Protein AF-0000000083165052 (afdb_homodimer)

InterPro domains:
  IPR015424 Pyridoxal phosphate-dependent transferase [SSF53383] (54-170)
  IPR021986 Spherulation-specific family 4 [PF12138] (79-314)
  IPR021986 Spherulation-specific family 4 [PTHR35040] (68-301)

Radius of gyration: 31.32 Å; Cα contacts (8 Å, |Δi|>4): 1035; chains: 2; bounding box: 100×84×111 Å

Sequence (638 aa):
MLSVNVLRILSCLLLLFQVAQTAIIPIRQYDSEDQNDSINPDTDTETSEPSFTLMAPSASATPAASQQPGGDPAGGTDIIIPHYVYPADGGWTPLEQLATNNPNVKFTVIINPSSGPGGDALPDANWRKAIPKLTAHSNVAVIGYVATCYGGRPISDVQRDITTYANWPTASGDASFAVHGIFFDEAAAELDDKKVTYYKQLTSQVKENKGFGPQSNVVMNPGTIPDSAYLDIPDSTVIFESPHSRFQEALAGHEFDRVKNIDKARLSSIVTSVPSGTDLAGLVGQLRDITGHIYLSNSASYLEYSQALEEAARIIGSSMLSVNVLRILSCLLLLFQVAQTAIIPIRQYDSEDQNDSINPDTDTETSEPSFTLMAPSASATPAASQQPGGDPAGGTDIIIPHYVYPADGGWTPLEQLATNNPNVKFTVIINPSSGPGGDALPDANWRKAIPKLTAHSNVAVIGYVATCYGGRPISDVQRDITTYANWPTASGDASFAVHGIFFDEAAAELDDKKVTYYKQLTSQVKENKGFGPQSNVVMNPGTIPDSAYLDIPDSTVIFESPHSRFQEALAGHEFDRVKNIDKARLSSIVTSVPSGTDLAGLVGQLRDITGHIYLSNSASYLEYSQALEEAARIIGSS

Nearest PDB structures (foldseek):
  5d6t-assembly1_A  TM=9.673E-01  e=4.031E-30  Aspergillus clavatus NRRL 1
  2nqj-assembly1_A  TM=5.157E-01  e=2.981E-04  Escherichia coli
  3btn-assembly3_B  TM=4.063E-01  e=3.817E-01  Mus musculus
  5bwa-assembly1_A  TM=4.473E-01  e=8.286E-01  Homo sapiens
  3btn-assembly3_A  TM=3.170E-01  e=2.514E-01  Mus musculus

Organism: Aspergillus parasiticus (NCBI:txid5067)

pLDDT: mean 79.16, std 31.99, range [16.08, 98.94]

Structure (mmCIF, N/CA/C/O backbone):
data_AF-0000000083165052-model_v1
#
loop_
_entity.id
_entity.type
_entity.pdbx_description
1 polymer 'Spherulation-specific family 4-domain-containing protein'
#
loop_
_atom_site.group_PDB
_atom_site.id
_atom_site.type_symbol
_atom_site.label_atom_id
_atom_site.label_alt_id
_atom_site.label_comp_id
_atom_site.label_asym_id
_atom_site.label_entity_id
_atom_site.label_seq_id
_atom_site.pdbx_PDB_ins_code
_atom_site.Cartn_x
_atom_site.Cartn_y
_atom_site.Cartn_z
_atom_site.occupancy
_atom_site.B_iso_or_equiv
_atom_site.auth_seq_id
_atom_site.auth_comp_id
_atom_site.auth_asym_id
_atom_site.auth_atom_id
_atom_site.pdbx_PDB_model_num
ATOM 1 N N . MET A 1 1 ? -20.719 15.359 -73 1 20.7 1 MET A N 1
ATOM 2 C CA . MET A 1 1 ? -19.656 14.742 -72.25 1 20.7 1 MET A CA 1
ATOM 3 C C . MET A 1 1 ? -19.438 15.5 -70.938 1 20.7 1 MET A C 1
ATOM 5 O O . MET A 1 1 ? -18.656 16.453 -70.875 1 20.7 1 MET A O 1
ATOM 9 N N . LEU A 1 2 ? -20.344 15.859 -70.188 1 22.69 2 LEU A N 1
ATOM 10 C CA . LEU A 1 2 ? -21.141 16.562 -69.188 1 22.69 2 LEU A CA 1
ATOM 11 C C . LEU A 1 2 ? -20.766 16.125 -67.75 1 22.69 2 LEU A C 1
ATOM 13 O O . LEU A 1 2 ? -21.5 16.375 -66.812 1 22.69 2 LEU A O 1
ATOM 17 N N . SER A 1 3 ? -19.609 15.367 -67.625 1 23.14 3 SER A N 1
ATOM 18 C CA . SER A 1 3 ? -19.562 14.406 -66.5 1 23.14 3 SER A CA 1
ATOM 19 C C . SER A 1 3 ? -19.312 15.094 -65.188 1 23.14 3 SER A C 1
ATOM 21 O O . SER A 1 3 ? -18.297 15.789 -65 1 23.14 3 SER A O 1
ATOM 23 N N . VAL A 1 4 ? -20.297 15.406 -64.312 1 25.95 4 VAL A N 1
ATOM 24 C CA . VAL A 1 4 ? -20.797 16.078 -63.094 1 25.95 4 VAL A CA 1
ATOM 25 C C . VAL A 1 4 ? -20.094 15.523 -61.844 1 25.95 4 VAL A C 1
ATOM 27 O O . VAL A 1 4 ? -20.156 14.328 -61.562 1 25.95 4 VAL A O 1
ATOM 30 N N . ASN A 1 5 ? -18.969 16.141 -61.375 1 22.2 5 ASN A N 1
ATOM 31 C CA . ASN A 1 5 ? -17.922 16.078 -60.375 1 22.2 5 ASN A CA 1
ATOM 32 C C . ASN A 1 5 ? -18.5 16.094 -58.969 1 22.2 5 ASN A C 1
ATOM 34 O O . ASN A 1 5 ? -19.047 17.109 -58.531 1 22.2 5 ASN A O 1
ATOM 38 N N . VAL A 1 6 ? -18.984 15.039 -58.312 1 22.23 6 VAL A N 1
ATOM 39 C CA . VAL A 1 6 ? -19.953 14.688 -57.281 1 22.23 6 VAL A CA 1
ATOM 40 C C . VAL A 1 6 ? -19.344 14.953 -55.906 1 22.23 6 VAL A C 1
ATOM 42 O O . VAL A 1 6 ? -20.062 14.93 -54.875 1 22.23 6 VAL A O 1
ATOM 45 N N . LEU A 1 7 ? -18.016 15.164 -55.656 1 21.84 7 LEU A N 1
ATOM 46 C CA . LEU A 1 7 ? -17.484 14.492 -54.469 1 21.84 7 LEU A CA 1
A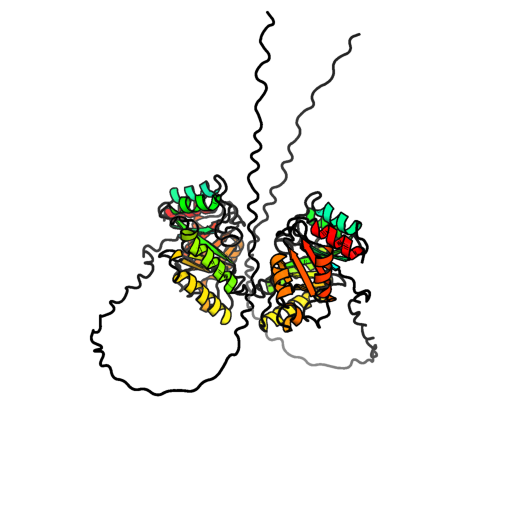TOM 47 C C . LEU A 1 7 ? -17.859 15.258 -53.219 1 21.84 7 LEU A C 1
ATOM 49 O O . LEU A 1 7 ? -17.328 16.344 -52.969 1 21.84 7 LEU A O 1
ATOM 53 N N . ARG A 1 8 ? -19.047 15.438 -52.75 1 19.3 8 ARG A N 1
ATOM 54 C CA . ARG A 1 8 ? -19.578 16.219 -51.625 1 19.3 8 ARG A CA 1
ATOM 55 C C . ARG A 1 8 ? -19.016 15.734 -50.281 1 19.3 8 ARG A C 1
ATOM 57 O O . ARG A 1 8 ? -19.094 14.555 -49.969 1 19.3 8 ARG A O 1
ATOM 64 N N . ILE A 1 9 ? -17.938 16.359 -49.75 1 22.55 9 ILE A N 1
ATOM 65 C CA . ILE A 1 9 ? -17.109 16.172 -48.562 1 22.55 9 ILE A CA 1
ATOM 66 C C . ILE A 1 9 ? -18 16.141 -47.312 1 22.55 9 ILE A C 1
ATOM 68 O O . ILE A 1 9 ? -18.672 17.125 -47 1 22.55 9 ILE A O 1
ATOM 72 N N . LEU A 1 10 ? -18.562 14.945 -46.906 1 20.98 10 LEU A N 1
ATOM 73 C CA . LEU A 1 10 ? -19.562 14.617 -45.906 1 20.98 10 LEU A CA 1
ATOM 74 C C . LEU A 1 10 ? -19.188 15.203 -44.562 1 20.98 10 LEU A C 1
ATOM 76 O O . LEU A 1 10 ? -18.016 15.297 -44.219 1 20.98 10 LEU A O 1
ATOM 80 N N . SER A 1 11 ? -20.172 15.469 -43.594 1 18.92 11 SER A N 1
ATOM 81 C CA . SER A 1 11 ? -20.672 16.25 -42.469 1 18.92 11 SER A CA 1
ATOM 82 C C . SER A 1 11 ? -19.953 15.883 -41.188 1 18.92 11 SER A C 1
ATOM 84 O O . SER A 1 11 ? -19.203 14.898 -41.125 1 18.92 11 SER A O 1
ATOM 86 N N . CYS A 1 12 ? -20.641 15.906 -39.875 1 20.44 12 CYS A N 1
ATOM 87 C CA . CYS A 1 12 ? -20.734 16.484 -38.531 1 20.44 12 CYS A CA 1
ATOM 88 C C . CYS A 1 12 ? -20.266 15.492 -37.5 1 20.44 12 CYS A C 1
ATOM 90 O O . CYS A 1 12 ? -20.984 14.562 -37.125 1 20.44 12 CYS A O 1
ATOM 92 N N . LEU A 1 13 ? -19.156 14.727 -37.625 1 19.94 13 LEU A N 1
ATOM 93 C CA . LEU A 1 13 ? -19.062 13.555 -36.75 1 19.94 13 LEU A CA 1
ATOM 94 C C . LEU A 1 13 ? -19.219 13.945 -35.281 1 19.94 13 LEU A C 1
ATOM 96 O O . LEU A 1 13 ? -18.516 14.836 -34.812 1 19.94 13 LEU A O 1
ATOM 100 N N . LEU A 1 14 ? -20.266 13.453 -34.5 1 20.22 14 LEU A N 1
ATOM 101 C CA . LEU A 1 14 ? -20.938 13.508 -33.219 1 20.22 14 LEU A CA 1
ATOM 102 C C . LEU A 1 14 ? -20 13.047 -32.094 1 20.22 14 LEU A C 1
ATOM 104 O O . LEU A 1 14 ? -19.562 11.891 -32.094 1 20.22 14 LEU A O 1
ATOM 108 N N . LEU A 1 15 ? -19 13.859 -31.719 1 20.69 15 LEU A N 1
ATOM 109 C CA . LEU A 1 15 ? -18.031 13.602 -30.656 1 20.69 15 LEU A CA 1
ATOM 110 C C . LEU A 1 15 ? -18.719 13.086 -29.406 1 20.69 15 LEU A C 1
ATOM 112 O O . LEU A 1 15 ? -19.656 13.719 -28.906 1 20.69 15 LEU A O 1
ATOM 116 N N . LEU A 1 16 ? -18.688 11.711 -29.141 1 19.17 16 LEU A N 1
ATOM 117 C CA . LEU A 1 16 ? -19.234 10.867 -28.078 1 19.17 16 LEU A CA 1
ATOM 118 C C . LEU A 1 16 ? -18.781 11.367 -26.703 1 19.17 16 LEU A C 1
ATOM 120 O O . LEU A 1 16 ? -17.594 11.562 -26.469 1 19.17 16 LEU A O 1
ATOM 124 N N . PHE A 1 17 ? -19.562 11.992 -25.859 1 22.11 17 PHE A N 1
ATOM 125 C CA . PHE A 1 17 ? -19.609 12.586 -24.516 1 22.11 17 PHE A CA 1
ATOM 126 C C . PHE A 1 17 ? -19.328 11.531 -23.453 1 22.11 17 PHE A C 1
ATOM 128 O O . PHE A 1 17 ? -20.25 11.008 -22.828 1 22.11 17 PHE A O 1
ATOM 135 N N . GLN A 1 18 ? -18.609 10.391 -23.734 1 18.86 18 GLN A N 1
ATOM 136 C CA . GLN A 1 18 ? -19 9.461 -22.688 1 18.86 18 GLN A CA 1
ATOM 137 C C . GLN A 1 18 ? -18.703 10.031 -21.297 1 18.86 18 GLN A C 1
ATOM 139 O O . GLN A 1 18 ? -17.828 10.883 -21.141 1 18.86 18 GLN A O 1
ATOM 144 N N . VAL A 1 19 ? -19.422 9.414 -20.234 1 20.61 19 VAL A N 1
ATOM 145 C CA . VAL A 1 19 ? -19.938 9.484 -18.859 1 20.61 19 VAL A CA 1
ATOM 146 C C . VAL A 1 19 ? -18.797 9.281 -17.859 1 20.61 19 VAL A C 1
ATOM 148 O O . VAL A 1 19 ? -18.016 8.336 -17.984 1 20.61 19 VAL A O 1
ATOM 151 N N . ALA A 1 20 ? -18.312 10.375 -17.188 1 22.81 20 ALA A N 1
ATOM 152 C CA . ALA A 1 20 ? -17.516 10.75 -16.031 1 22.81 20 ALA A CA 1
ATOM 153 C C . ALA A 1 20 ? -17.828 9.852 -14.836 1 22.81 20 ALA A C 1
ATOM 155 O O . ALA A 1 20 ? -18.891 9.961 -14.234 1 22.81 20 ALA A O 1
ATOM 156 N N . GLN A 1 21 ? -17.531 8.492 -14.984 1 19.89 21 GLN A N 1
ATOM 157 C CA . GLN A 1 21 ? -17.938 7.594 -13.914 1 19.89 21 GLN A CA 1
ATOM 158 C C . GLN A 1 21 ? -17.281 7.977 -12.586 1 19.89 21 GLN A C 1
ATOM 160 O O . GLN A 1 21 ? -16.062 7.871 -12.438 1 19.89 21 GLN A O 1
ATOM 165 N N . THR A 1 22 ? -17.594 9.062 -12.031 1 20.12 22 THR A N 1
ATOM 166 C CA . THR A 1 22 ? -17.156 9.625 -10.758 1 20.12 22 THR A CA 1
ATOM 167 C C . THR A 1 22 ? -17.375 8.617 -9.633 1 20.12 22 THR A C 1
ATOM 169 O O . THR A 1 22 ? -18.516 8.242 -9.328 1 20.12 22 THR A O 1
ATOM 172 N N . ALA A 1 23 ? -16.453 7.684 -9.586 1 19.67 23 ALA A N 1
ATOM 173 C CA . ALA A 1 23 ? -16.672 6.695 -8.531 1 19.67 23 ALA A CA 1
ATOM 174 C C . ALA A 1 23 ? -16.781 7.363 -7.16 1 19.67 23 ALA A C 1
ATOM 176 O O . ALA A 1 23 ? -15.922 8.172 -6.797 1 19.67 23 ALA A O 1
ATOM 177 N N . ILE A 1 24 ? -17.906 7.363 -6.59 1 22.08 24 ILE A N 1
ATOM 178 C CA . ILE A 1 24 ? -18.578 7.84 -5.391 1 22.08 24 ILE A CA 1
ATOM 179 C C . ILE A 1 24 ? -17.922 7.242 -4.152 1 22.08 24 ILE A C 1
ATOM 181 O O . ILE A 1 24 ? -17.672 6.039 -4.098 1 22.08 24 ILE A O 1
ATOM 185 N N . ILE A 1 25 ? -17.203 8.078 -3.496 1 20.94 25 ILE A N 1
ATOM 186 C CA . ILE A 1 25 ? -16.578 7.902 -2.188 1 20.94 25 ILE A CA 1
ATOM 187 C C . ILE A 1 25 ? -17.594 7.305 -1.211 1 20.94 25 ILE A C 1
ATOM 189 O O . ILE A 1 25 ? -18.656 7.887 -0.971 1 20.94 25 ILE A O 1
ATOM 193 N N . PRO A 1 26 ? -17.562 5.988 -1.056 1 20.34 26 PRO A N 1
ATOM 194 C CA . PRO A 1 26 ? -18.609 5.402 -0.232 1 20.34 26 PRO A CA 1
ATOM 195 C C . PRO A 1 26 ? -18.609 5.938 1.198 1 20.34 26 PRO A C 1
ATOM 197 O O . PRO A 1 26 ? -17.562 5.988 1.842 1 20.34 26 PRO A O 1
ATOM 200 N N . ILE A 1 27 ? -19.266 6.926 1.428 1 19.69 27 ILE A N 1
ATOM 201 C CA . ILE A 1 27 ? -19.625 7.508 2.717 1 19.69 27 ILE A CA 1
ATOM 202 C C . ILE A 1 27 ? -20.062 6.402 3.68 1 19.69 27 ILE A C 1
ATOM 204 O O . ILE A 1 27 ? -20.891 5.562 3.334 1 19.69 27 ILE A O 1
ATOM 208 N N . ARG A 1 28 ? -19.328 6.227 4.641 1 20.42 28 ARG A N 1
ATOM 209 C CA . ARG A 1 28 ? -19.531 5.246 5.699 1 20.42 28 ARG A CA 1
ATOM 210 C C . ARG A 1 28 ? -20.875 5.465 6.398 1 20.42 28 ARG A C 1
ATOM 212 O O . ARG A 1 28 ? -21.156 6.562 6.883 1 20.42 28 ARG A O 1
ATOM 219 N N . GLN A 1 29 ? -21.969 4.848 5.879 1 17.28 29 GLN A N 1
ATOM 220 C CA . GLN A 1 29 ? -23.312 4.977 6.414 1 17.28 29 GLN A CA 1
ATOM 221 C C . GLN A 1 29 ? -23.375 4.566 7.879 1 17.28 29 GLN A C 1
ATOM 223 O O . GLN A 1 29 ? -22.906 3.484 8.25 1 17.28 29 GLN A O 1
ATOM 228 N N . TYR A 1 30 ? -23.344 5.504 8.766 1 18.56 30 TYR A N 1
ATOM 229 C CA . TYR A 1 30 ? -23.5 5.383 10.211 1 18.56 30 TYR A CA 1
ATOM 230 C C . TYR A 1 30 ? -24.844 4.742 10.555 1 18.56 30 TYR A C 1
ATOM 232 O O . TYR A 1 30 ? -25.906 5.277 10.211 1 18.56 30 TYR A O 1
ATOM 240 N N . ASP A 1 31 ? -24.984 3.498 10.422 1 17.53 31 ASP A N 1
ATOM 241 C CA . ASP A 1 31 ? -26.266 2.881 10.758 1 17.53 31 ASP A CA 1
ATOM 242 C C . ASP A 1 31 ? -26.594 3.09 12.234 1 17.53 31 ASP A C 1
ATOM 244 O O . ASP A 1 31 ? -25.797 2.771 13.109 1 17.53 31 ASP A O 1
ATOM 248 N N . SER A 1 32 ? -27.328 4.09 12.547 1 18.28 32 SER A N 1
ATOM 249 C CA . SER A 1 32 ? -27.875 4.457 13.852 1 18.28 32 SER A CA 1
ATOM 250 C C . SER A 1 32 ? -28.797 3.375 14.391 1 18.28 32 SER A C 1
ATOM 252 O O . SER A 1 32 ? -29.938 3.244 13.945 1 18.28 32 SER A O 1
ATOM 254 N N . GLU A 1 33 ? -28.406 2.186 14.547 1 18.27 33 GLU A N 1
ATOM 255 C CA . GLU A 1 33 ? -29.453 1.287 15.047 1 18.27 33 GLU A CA 1
ATOM 256 C C . GLU A 1 33 ? -29.891 1.682 16.453 1 18.27 33 GLU A C 1
ATOM 258 O O . GLU A 1 33 ? -29.062 1.864 17.344 1 18.27 33 GLU A O 1
ATOM 263 N N . ASP A 1 34 ? -31.031 2.33 16.516 1 17.83 34 ASP A N 1
ATOM 264 C CA . ASP A 1 34 ? -31.75 2.699 17.734 1 17.83 34 ASP A CA 1
ATOM 265 C C . ASP A 1 34 ? -32.25 1.46 18.469 1 17.83 34 ASP A C 1
ATOM 267 O O . ASP A 1 34 ? -33.125 0.743 17.953 1 17.83 34 ASP A O 1
ATOM 271 N N . GLN A 1 35 ? -31.469 0.688 19.047 1 18.61 35 GLN A N 1
ATOM 272 C CA . GLN A 1 35 ? -31.953 -0.483 19.781 1 18.61 35 GLN A CA 1
ATOM 273 C C . GLN A 1 35 ? -32.906 -0.084 20.891 1 18.61 35 GLN A C 1
ATOM 275 O O . GLN A 1 35 ? -32.531 0.633 21.812 1 18.61 35 GLN A O 1
ATOM 280 N N . ASN A 1 36 ? -34.188 0.033 20.422 1 17.38 36 ASN A N 1
ATOM 281 C CA . ASN A 1 36 ? -35.219 0.254 21.422 1 17.38 36 ASN A CA 1
ATOM 282 C C . ASN A 1 36 ? -35.281 -0.894 22.438 1 17.38 36 ASN A C 1
ATOM 284 O O . ASN A 1 36 ? -35.094 -2.055 22.062 1 17.38 36 ASN A O 1
ATOM 288 N N . ASP A 1 37 ? -35.312 -0.702 23.719 1 18.02 37 ASP A N 1
ATOM 289 C CA . ASP A 1 37 ? -35.125 -1.322 25.031 1 18.02 37 ASP A CA 1
ATOM 290 C C . ASP A 1 37 ? -36.281 -2.277 25.344 1 18.02 37 ASP A C 1
ATOM 292 O O . ASP A 1 37 ? -36.219 -3.068 26.281 1 18.02 37 ASP A O 1
ATOM 296 N N . SER A 1 38 ? -37.438 -2.201 24.625 1 17.41 38 SER A N 1
ATOM 297 C CA . SER A 1 38 ? -38.469 -2.336 25.641 1 17.41 38 SER A CA 1
ATOM 298 C C . SER A 1 38 ? -38.562 -3.773 26.156 1 17.41 38 SER A C 1
ATOM 300 O O . SER A 1 38 ? -38.125 -4.703 25.484 1 17.41 38 SER A O 1
ATOM 302 N N . ILE A 1 39 ? -39.688 -4.113 27.062 1 18.3 39 ILE A N 1
ATOM 303 C CA . ILE A 1 39 ? -40.062 -4.664 28.359 1 18.3 39 ILE A CA 1
ATOM 304 C C . ILE A 1 39 ? -40.688 -6.051 28.172 1 18.3 39 ILE A C 1
ATOM 306 O O . ILE A 1 39 ? -41.375 -6.559 29.062 1 18.3 39 ILE A O 1
ATOM 310 N N . ASN A 1 40 ? -40.031 -6.949 27.281 1 17.33 40 ASN A N 1
ATOM 311 C CA . ASN A 1 40 ? -40.969 -8.07 27.109 1 17.33 40 ASN A CA 1
ATOM 312 C C . ASN A 1 40 ? -41.188 -8.805 28.438 1 17.33 40 ASN A C 1
ATOM 314 O O . ASN A 1 40 ? -40.219 -9.195 29.109 1 17.33 40 ASN A O 1
ATOM 318 N N . PRO A 1 41 ? -42.469 -8.953 28.844 1 18.11 41 PRO A N 1
ATOM 319 C CA . PRO A 1 41 ? -42.844 -9.586 30.125 1 18.11 41 PRO A CA 1
ATOM 320 C C . PRO A 1 41 ? -42.531 -11.078 30.156 1 18.11 41 PRO A C 1
ATOM 322 O O . PRO A 1 41 ? -42.312 -11.688 29.109 1 18.11 41 PRO A O 1
ATOM 325 N N . ASP A 1 42 ? -42.781 -11.773 31.281 1 17.75 42 ASP A N 1
ATOM 326 C CA . ASP A 1 42 ? -42.438 -12.859 32.188 1 17.75 42 ASP A CA 1
ATOM 327 C C . ASP A 1 42 ? -43.125 -14.156 31.766 1 17.75 42 ASP A C 1
ATOM 329 O O . ASP A 1 42 ? -43.25 -15.094 32.562 1 17.75 42 ASP A O 1
ATOM 333 N N . THR A 1 43 ? -42.938 -14.609 30.453 1 16.59 43 THR A N 1
ATOM 334 C CA . THR A 1 43 ? -43.844 -15.734 30.203 1 16.59 43 THR A CA 1
ATOM 335 C C . THR A 1 43 ? -43.5 -16.922 31.109 1 16.59 43 THR A C 1
ATOM 337 O O . THR A 1 43 ? -42.312 -17.297 31.219 1 16.59 43 THR A O 1
ATOM 340 N N . ASP A 1 44 ? -44.5 -17.547 31.656 1 16.22 44 ASP A N 1
ATOM 341 C CA . ASP A 1 44 ? -44.688 -18.562 32.688 1 16.22 44 ASP A CA 1
ATOM 342 C C . ASP A 1 44 ? -44.188 -19.922 32.219 1 16.22 44 ASP A C 1
ATOM 344 O O . ASP A 1 44 ? -43.844 -20.109 31.047 1 16.22 44 ASP A O 1
ATOM 348 N N . THR A 1 45 ? -45.125 -20.984 32.25 1 16.69 45 THR A N 1
ATOM 349 C CA . THR A 1 45 ? -45.156 -22.141 33.125 1 16.69 45 THR A CA 1
ATOM 350 C C . THR A 1 45 ? -44.656 -23.391 32.406 1 16.69 45 THR A C 1
ATOM 352 O O . THR A 1 45 ? -43.812 -24.109 32.938 1 16.69 45 THR A O 1
ATOM 355 N N . GLU A 1 46 ? -45.469 -24.031 31.391 1 16.7 46 GLU A N 1
ATOM 356 C CA . GLU A 1 46 ? -45.906 -25.359 31.812 1 16.7 46 GLU A CA 1
ATOM 357 C C . GLU A 1 46 ? -44.969 -26.438 31.25 1 16.7 46 GLU A C 1
ATOM 359 O O . GLU A 1 46 ? -44.219 -26.203 30.297 1 16.7 46 GLU A O 1
ATOM 364 N N . THR A 1 47 ? -45.469 -27.734 31.125 1 17.3 47 THR A N 1
ATOM 365 C CA . THR A 1 47 ? -45.219 -29.062 31.688 1 17.3 47 THR A CA 1
ATOM 366 C C . THR A 1 47 ? -44.594 -29.984 30.656 1 17.3 47 THR A C 1
ATOM 368 O O . THR A 1 47 ? -43.594 -30.641 30.938 1 17.3 47 THR A O 1
ATOM 371 N N . SER A 1 48 ? -45.281 -30.438 29.438 1 16.58 48 SER A N 1
ATOM 372 C CA . SER A 1 48 ? -45.531 -31.859 29.5 1 16.58 48 SER A CA 1
ATOM 373 C C . SER A 1 48 ? -44.5 -32.656 28.734 1 16.58 48 SER A C 1
ATOM 375 O O . SER A 1 48 ? -43.719 -32.094 27.984 1 16.58 48 SER A O 1
ATOM 377 N N . GLU A 1 49 ? -44.938 -33.625 27.734 1 17.55 49 GLU A N 1
ATOM 378 C CA . GLU A 1 49 ? -44.875 -35.062 27.812 1 17.55 49 GLU A CA 1
ATOM 379 C C . GLU A 1 49 ? -43.75 -35.594 26.922 1 17.55 49 GLU A C 1
ATOM 381 O O . GLU A 1 49 ? -43.219 -34.875 26.078 1 17.55 49 GLU A O 1
ATOM 386 N N . PRO A 1 50 ? -44.062 -36.594 25.969 1 18.22 50 PRO A N 1
ATOM 387 C CA . PRO A 1 50 ? -43.688 -38 26 1 18.22 50 PRO A CA 1
ATOM 388 C C . PRO A 1 50 ? -42.562 -38.344 25.016 1 18.22 50 PRO A C 1
ATOM 390 O O . PRO A 1 50 ? -41.531 -38.906 25.422 1 18.22 50 PRO A O 1
ATOM 393 N N . SER A 1 51 ? -42.875 -38.906 23.75 1 17.98 51 SER A N 1
ATOM 394 C CA . SER A 1 51 ? -42.688 -40.312 23.422 1 17.98 51 SER A CA 1
ATOM 395 C C . SER A 1 51 ? -41.625 -40.5 22.359 1 17.98 51 SER A C 1
ATOM 397 O O . SER A 1 51 ? -41.094 -41.594 22.203 1 17.98 51 SER A O 1
ATOM 399 N N . PHE A 1 52 ? -41.344 -39.562 21.391 1 17.94 52 PHE A N 1
ATOM 400 C CA . PHE A 1 52 ? -41.281 -40.219 20.094 1 17.94 52 PHE A CA 1
ATOM 401 C C . PHE A 1 52 ? -39.969 -40.969 19.906 1 17.94 52 PHE A C 1
ATOM 403 O O . PHE A 1 52 ? -38.938 -40.5 20.359 1 17.94 52 PHE A O 1
ATOM 410 N N . THR A 1 53 ? -40 -42.031 19.047 1 18.89 53 THR A N 1
ATOM 411 C CA . THR A 1 53 ? -39.406 -43.344 18.812 1 18.89 53 THR A CA 1
ATOM 412 C C . THR A 1 53 ? -38.062 -43.219 18.062 1 18.89 53 THR A C 1
ATOM 414 O O . THR A 1 53 ? -37.062 -43.75 18.484 1 18.89 53 THR A O 1
ATOM 417 N N . LEU A 1 54 ? -38.062 -43.344 16.672 1 20.23 54 LEU A N 1
ATOM 418 C CA . LEU A 1 54 ? -37.469 -44.5 16 1 20.23 54 LEU A CA 1
ATOM 419 C C . LEU A 1 54 ? -36.031 -44.219 15.602 1 20.23 54 LEU A C 1
ATOM 421 O O . LEU A 1 54 ? -35.625 -43.062 15.461 1 20.23 54 LEU A O 1
ATOM 425 N N . MET A 1 55 ? -35.312 -45.156 14.633 1 19.3 55 MET A N 1
ATOM 426 C CA . MET A 1 55 ? -34.125 -46 14.492 1 19.3 55 MET A CA 1
ATOM 427 C C . MET A 1 55 ? -33.125 -45.344 13.523 1 19.3 55 MET A C 1
ATOM 429 O O . MET A 1 55 ? -32.062 -45.906 13.297 1 19.3 55 MET A O 1
ATOM 433 N N . ALA A 1 56 ? -33.312 -44.156 12.867 1 20.88 56 ALA A N 1
ATOM 434 C CA . ALA A 1 56 ? -32.75 -44.344 11.531 1 20.88 56 ALA A CA 1
ATOM 435 C C . ALA A 1 56 ? -31.234 -44.594 11.594 1 20.88 56 ALA A C 1
ATOM 437 O O . ALA A 1 56 ? -30.516 -43.906 12.344 1 20.88 56 ALA A O 1
ATOM 438 N N . PRO A 1 57 ? -30.688 -45.625 10.734 1 19.73 57 PRO A N 1
ATOM 439 C CA . PRO A 1 57 ? -29.328 -46.219 10.805 1 19.73 57 PRO A CA 1
ATOM 440 C C . PRO A 1 57 ? -28.25 -45.219 10.391 1 19.73 57 PRO A C 1
ATOM 442 O O . PRO A 1 57 ? -28.547 -44.188 9.758 1 19.73 57 PRO A O 1
ATOM 445 N N . SER A 1 58 ? -26.984 -45.562 10.805 1 19.58 58 SER A N 1
ATOM 446 C CA . SER A 1 58 ? -25.625 -45.062 10.984 1 19.58 58 SER A CA 1
ATOM 447 C C . SER A 1 58 ? -24.922 -44.875 9.641 1 19.58 58 SER A C 1
ATOM 449 O O . SER A 1 58 ? -24.469 -45.844 9.039 1 19.58 58 SER A O 1
ATOM 451 N N . ALA A 1 59 ? -25.609 -44.125 8.594 1 23.11 59 ALA A N 1
ATOM 452 C CA . ALA A 1 59 ? -24.906 -44.125 7.316 1 23.11 59 ALA A CA 1
ATOM 453 C C . ALA A 1 59 ? -23.422 -43.812 7.504 1 23.11 59 ALA A C 1
ATOM 455 O O . ALA A 1 59 ? -23.078 -42.844 8.203 1 23.11 59 ALA A O 1
ATOM 456 N N . SER A 1 60 ? -22.562 -44.719 7.133 1 21.73 60 SER A N 1
ATOM 457 C CA . SER A 1 60 ? -21.094 -44.812 7.16 1 21.73 60 SER A CA 1
ATOM 458 C C . SER A 1 60 ? -20.469 -43.719 6.309 1 21.73 60 SER A C 1
ATOM 460 O O . SER A 1 60 ? -20.766 -43.594 5.113 1 21.73 60 SER A O 1
ATOM 462 N N . ALA A 1 61 ? -20.25 -42.531 6.832 1 24.12 61 ALA A N 1
ATOM 463 C CA . ALA A 1 61 ? -19.531 -41.438 6.195 1 24.12 61 ALA A CA 1
ATOM 464 C C . ALA A 1 61 ? -18.25 -41.938 5.531 1 24.12 61 ALA A C 1
ATOM 466 O O . ALA A 1 61 ? -17.375 -42.5 6.195 1 24.12 61 ALA A O 1
ATOM 467 N N . THR A 1 62 ? -18.516 -42.375 4.281 1 25.52 62 THR A N 1
ATOM 468 C CA . THR A 1 62 ? -17.344 -42.719 3.475 1 25.52 62 THR A CA 1
ATOM 469 C C . THR A 1 62 ? -16.312 -41.562 3.523 1 25.52 62 THR A C 1
ATOM 471 O O . THR A 1 62 ? -16.672 -40.406 3.449 1 25.52 62 THR A O 1
ATOM 474 N N . PRO A 1 63 ? -15.094 -41.875 3.949 1 26.27 63 PRO A N 1
ATOM 475 C CA . PRO A 1 63 ? -14.016 -40.906 4.109 1 26.27 63 PRO A CA 1
ATOM 476 C C . PRO A 1 63 ? -13.773 -40.094 2.846 1 26.27 63 PRO A C 1
ATOM 478 O O . PRO A 1 63 ? -13.695 -40.625 1.748 1 26.27 63 PRO A O 1
ATOM 481 N N . ALA A 1 64 ? -14.422 -38.969 2.775 1 27.34 64 ALA A N 1
ATOM 482 C CA . ALA A 1 64 ? -14.047 -38 1.733 1 27.34 64 ALA A CA 1
ATOM 483 C C . ALA A 1 64 ? -12.547 -38.031 1.46 1 27.34 64 ALA A C 1
ATOM 485 O O . ALA A 1 64 ? -11.742 -37.906 2.381 1 27.34 64 ALA A O 1
ATOM 486 N N . ALA A 1 65 ? -12.188 -38.75 0.474 1 26.11 65 ALA A N 1
ATOM 487 C CA . ALA A 1 65 ? -10.859 -38.781 -0.137 1 26.11 65 ALA A CA 1
ATOM 488 C C . ALA A 1 65 ? -10.32 -37.375 -0.347 1 26.11 65 ALA A C 1
ATOM 490 O O . ALA A 1 65 ? -10.906 -36.594 -1.082 1 26.11 65 ALA A O 1
ATOM 491 N N . SER A 1 66 ? -9.688 -36.75 0.67 1 26.56 66 SER A N 1
ATOM 492 C CA . SER A 1 66 ? -8.961 -35.5 0.519 1 26.56 66 SER A CA 1
ATOM 493 C C . SER A 1 66 ? -8.125 -35.5 -0.757 1 26.56 66 SER A C 1
ATOM 495 O O . SER A 1 66 ? -7.145 -36.25 -0.863 1 26.56 66 SER A O 1
ATOM 497 N N . GLN A 1 67 ? -8.797 -35.406 -1.843 1 26.73 67 GLN A N 1
ATOM 498 C CA . GLN A 1 67 ? -7.965 -35.281 -3.033 1 26.73 67 GLN A CA 1
ATOM 499 C C . GLN A 1 67 ? -6.883 -34.219 -2.842 1 26.73 67 GLN A C 1
ATOM 501 O O . GLN A 1 67 ? -7.188 -33.062 -2.562 1 26.73 67 GLN A O 1
ATOM 506 N N . GLN A 1 68 ? -5.742 -34.531 -2.303 1 30.44 68 GLN A N 1
ATOM 507 C CA . GLN A 1 68 ? -4.527 -33.719 -2.34 1 30.44 68 GLN A CA 1
ATOM 508 C C . GLN A 1 68 ? -4.34 -33.094 -3.709 1 30.44 68 GLN A C 1
ATOM 510 O O . GLN A 1 68 ? -4.59 -33.719 -4.738 1 30.44 68 GLN A O 1
ATOM 515 N N . PRO A 1 69 ? -4.52 -31.781 -3.887 1 34.97 69 PRO A N 1
ATOM 516 C CA . PRO A 1 69 ? -4.133 -31.281 -5.207 1 34.97 69 PRO A CA 1
ATOM 517 C C . PRO A 1 69 ? -2.984 -32.062 -5.828 1 34.97 69 PRO A C 1
ATOM 519 O O . PRO A 1 69 ? -1.96 -32.281 -5.18 1 34.97 69 PRO A O 1
ATOM 522 N N . GLY A 1 70 ? -3.34 -33.125 -6.461 1 31.38 70 GLY A N 1
ATOM 523 C CA . GLY A 1 70 ? -2.414 -33.969 -7.203 1 31.38 70 GLY A CA 1
ATOM 524 C C . GLY A 1 70 ? -1.32 -33.188 -7.902 1 31.38 70 GLY A C 1
ATOM 525 O O . GLY A 1 70 ? -1.595 -32.406 -8.82 1 31.38 70 GLY A O 1
ATOM 526 N N . GLY A 1 71 ? -0.327 -32.625 -7.152 1 34.31 71 GLY A N 1
ATOM 527 C CA . GLY A 1 71 ? 0.884 -32.312 -7.895 1 34.31 71 GLY A CA 1
ATOM 528 C C . GLY A 1 71 ? 1.196 -33.312 -8.977 1 34.31 71 GLY A C 1
ATOM 529 O O . GLY A 1 71 ? 1.108 -34.531 -8.75 1 34.31 71 GLY A O 1
ATOM 530 N N . ASP A 1 72 ? 0.668 -33.062 -10.148 1 36.31 72 ASP A N 1
ATOM 531 C CA . ASP A 1 72 ? 1.147 -33.969 -11.195 1 36.31 72 ASP A CA 1
ATOM 532 C C . ASP A 1 72 ? 2.594 -34.375 -10.938 1 36.31 72 ASP A C 1
ATOM 534 O O . ASP A 1 72 ? 3.443 -33.531 -10.633 1 36.31 72 ASP A O 1
ATOM 538 N N . PRO A 1 73 ? 2.936 -35.5 -10.57 1 36.31 73 PRO A N 1
ATOM 539 C CA . PRO A 1 73 ? 4.305 -36 -10.43 1 36.31 73 PRO A CA 1
ATOM 540 C C . PRO A 1 73 ? 5.242 -35.469 -11.516 1 36.31 73 PRO A C 1
ATOM 542 O O . PRO A 1 73 ? 6.426 -35.812 -11.531 1 36.31 73 PRO A O 1
ATOM 545 N N . ALA A 1 74 ? 4.734 -35.281 -12.734 1 41.22 74 ALA A N 1
ATOM 546 C CA . ALA A 1 74 ? 5.75 -34.812 -13.664 1 41.22 74 ALA A CA 1
ATOM 547 C C . ALA A 1 74 ? 6.25 -33.406 -13.25 1 41.22 74 ALA A C 1
ATOM 549 O O . ALA A 1 74 ? 5.473 -32.469 -13.18 1 41.22 74 ALA A O 1
ATOM 550 N N . GLY A 1 75 ? 7.062 -33.156 -12.258 1 53.62 75 GLY A N 1
ATOM 551 C CA . GLY A 1 75 ? 7.742 -32.125 -11.484 1 53.62 75 GLY A CA 1
ATOM 552 C C . GLY A 1 75 ? 7.91 -30.812 -12.242 1 53.62 75 GLY A C 1
ATOM 553 O O . GLY A 1 75 ? 9 -30.234 -12.242 1 53.62 75 GLY A O 1
ATOM 554 N N . GLY A 1 76 ? 7 -30.5 -13.117 1 77.5 76 GLY A N 1
ATOM 555 C CA . GLY A 1 76 ? 7.305 -29.406 -14.016 1 77.5 76 GLY A CA 1
ATOM 556 C C . GLY A 1 76 ? 7.191 -28.047 -13.344 1 77.5 76 GLY A C 1
ATOM 557 O O . GLY A 1 76 ? 6.648 -27.922 -12.25 1 77.5 76 GLY A O 1
ATOM 558 N N . THR A 1 77 ? 7.98 -27.062 -13.719 1 90.62 77 THR A N 1
ATOM 559 C CA . THR A 1 77 ? 8.062 -25.672 -13.32 1 90.62 77 THR A CA 1
ATOM 560 C C . THR A 1 77 ? 6.914 -24.859 -13.93 1 90.62 77 THR A C 1
ATOM 562 O O . THR A 1 77 ? 6.637 -24.984 -15.125 1 90.62 77 THR A O 1
ATOM 565 N N . ASP A 1 78 ? 6.102 -24.25 -13.07 1 97.06 78 ASP A N 1
ATOM 566 C CA . ASP A 1 78 ? 5.031 -23.359 -13.5 1 97.06 78 ASP A CA 1
ATOM 567 C C . ASP A 1 78 ? 5.488 -21.906 -13.492 1 97.06 78 ASP A C 1
ATOM 569 O O . ASP A 1 78 ? 6.559 -21.594 -12.969 1 97.06 78 ASP A O 1
ATOM 573 N N . ILE A 1 79 ? 4.723 -21.094 -14.164 1 98.44 79 ILE A N 1
ATOM 574 C CA . ILE A 1 79 ? 5.051 -19.672 -14.195 1 98.44 79 ILE A CA 1
ATOM 575 C C . ILE A 1 79 ? 3.979 -18.891 -13.453 1 98.44 79 ILE A C 1
ATOM 577 O O . ILE A 1 79 ? 2.783 -19.078 -13.688 1 98.44 79 ILE A O 1
ATOM 581 N N . ILE A 1 80 ? 4.371 -18.078 -12.484 1 98.62 80 ILE A N 1
ATOM 582 C CA . ILE A 1 80 ? 3.5 -17.188 -11.734 1 98.62 80 ILE A CA 1
ATOM 583 C C . ILE A 1 80 ? 3.73 -15.742 -12.195 1 98.62 80 ILE A C 1
ATOM 585 O O . ILE A 1 80 ? 4.863 -15.258 -12.188 1 98.62 80 ILE A O 1
ATOM 589 N N . ILE A 1 81 ? 2.676 -15.008 -12.641 1 98.56 81 ILE A N 1
ATOM 590 C CA . ILE A 1 81 ? 2.848 -13.734 -13.32 1 98.56 81 ILE A CA 1
ATOM 591 C C . ILE A 1 81 ? 2.088 -12.641 -12.57 1 98.56 81 ILE A C 1
ATOM 593 O O . ILE A 1 81 ? 0.863 -12.547 -12.68 1 98.56 81 ILE A O 1
ATOM 597 N N . PRO A 1 82 ? 2.811 -11.828 -11.812 1 98.31 82 PRO A N 1
ATOM 598 C CA . PRO A 1 82 ? 2.127 -10.586 -11.438 1 98.31 82 PRO A CA 1
ATOM 599 C C . PRO A 1 82 ? 1.808 -9.695 -12.641 1 98.31 82 PRO A C 1
ATOM 601 O O . PRO A 1 82 ? 2.715 -9.109 -13.234 1 98.31 82 PRO A O 1
ATOM 604 N N . HIS A 1 83 ? 0.547 -9.664 -13.039 1 97.12 83 HIS A N 1
ATOM 605 C CA . HIS A 1 83 ? 0.121 -8.898 -14.211 1 97.12 83 HIS A CA 1
ATOM 606 C C . HIS A 1 83 ? -0.893 -7.828 -13.828 1 97.12 83 HIS A C 1
ATOM 608 O O . HIS A 1 83 ? -2.1 -8.078 -13.836 1 97.12 83 HIS A O 1
ATOM 614 N N . TYR A 1 84 ? -0.373 -6.641 -13.633 1 96.12 84 TYR A N 1
ATOM 615 C CA . TYR A 1 84 ? -1.227 -5.586 -13.094 1 96.12 84 TYR A CA 1
ATOM 616 C C . TYR A 1 84 ? -1.603 -4.582 -14.18 1 96.12 84 TYR A C 1
ATOM 618 O O . TYR A 1 84 ? -2.148 -3.518 -13.883 1 96.12 84 TYR A O 1
ATOM 626 N N . VAL A 1 85 ? -1.4 -4.914 -15.414 1 94.81 85 VAL A N 1
ATOM 627 C CA . VAL A 1 85 ? -1.784 -4.082 -16.547 1 94.81 85 VAL A CA 1
ATOM 628 C C . VAL A 1 85 ? -3.307 -3.986 -16.625 1 94.81 85 VAL A C 1
ATOM 630 O O . VAL A 1 85 ? -4.004 -4.996 -16.516 1 94.81 85 VAL A O 1
ATOM 633 N N . TYR A 1 86 ? -3.805 -2.807 -16.75 1 95.06 86 TYR A N 1
ATOM 634 C CA . TYR A 1 86 ? -5.23 -2.627 -17 1 95.06 86 TYR A CA 1
ATOM 635 C C . TYR A 1 86 ? -5.629 -3.227 -18.344 1 95.06 86 TYR A C 1
ATOM 637 O O . TYR A 1 86 ? -4.953 -3.01 -19.359 1 95.06 86 TYR A O 1
ATOM 645 N N . PRO A 1 87 ? -6.707 -4.016 -18.328 1 96.19 87 PRO A N 1
ATOM 646 C CA . PRO A 1 87 ? -7.066 -4.723 -19.547 1 96.19 87 PRO A CA 1
ATOM 647 C C . PRO A 1 87 ? -7.91 -3.869 -20.5 1 96.19 87 PRO A C 1
ATOM 649 O O . PRO A 1 87 ? -8.984 -4.297 -20.922 1 96.19 87 PRO A O 1
ATOM 652 N N . ALA A 1 88 ? -7.352 -2.717 -20.797 1 92.88 88 ALA A N 1
ATOM 653 C CA . ALA A 1 88 ? -7.977 -1.934 -21.859 1 92.88 88 ALA A CA 1
ATOM 654 C C . ALA A 1 88 ? -7.879 -2.65 -23.203 1 92.88 88 ALA A C 1
ATOM 656 O O . ALA A 1 88 ? -7.207 -3.68 -23.312 1 92.88 88 ALA A O 1
ATOM 657 N N . ASP A 1 89 ? -8.523 -2.105 -24.188 1 85.88 89 ASP A N 1
ATOM 658 C CA . ASP A 1 89 ? -8.617 -2.812 -25.469 1 85.88 89 ASP A CA 1
ATOM 659 C C . ASP A 1 89 ? -7.23 -3.23 -25.969 1 85.88 89 ASP A C 1
ATOM 661 O O . ASP A 1 89 ? -6.352 -2.387 -26.156 1 85.88 89 ASP A O 1
ATOM 665 N N . GLY A 1 90 ? -7.062 -4.574 -25.969 1 89 90 GLY A N 1
ATOM 666 C CA . GLY A 1 90 ? -5.879 -5.238 -26.484 1 89 90 GLY A CA 1
ATOM 667 C C . GLY A 1 90 ? -4.754 -5.332 -25.469 1 89 90 GLY A C 1
ATOM 668 O O . GLY A 1 90 ? -3.705 -5.914 -25.75 1 89 90 GLY A O 1
ATOM 669 N N . GLY A 1 91 ? -4.922 -4.836 -24.344 1 93.31 91 GLY A N 1
ATOM 670 C CA . GLY A 1 91 ? -3.867 -4.777 -23.344 1 93.31 91 GLY A CA 1
ATOM 671 C C . GLY A 1 91 ? -3.4 -6.148 -22.891 1 93.31 91 GLY A C 1
ATOM 672 O O . GLY A 1 91 ? -2.246 -6.316 -22.5 1 93.31 91 GLY A O 1
ATOM 673 N N . TRP A 1 92 ? -4.254 -7.184 -22.953 1 96.69 92 TRP A N 1
ATOM 674 C CA . TRP A 1 92 ? -3.926 -8.516 -22.469 1 96.69 92 TRP A CA 1
ATOM 675 C C . TRP A 1 92 ? -3.609 -9.469 -23.609 1 96.69 92 TRP A C 1
ATOM 677 O O . TRP A 1 92 ? -3.318 -10.641 -23.391 1 96.69 92 TRP A O 1
ATOM 687 N N . THR A 1 93 ? -3.543 -8.969 -24.844 1 96 93 THR A N 1
ATOM 688 C CA . THR A 1 93 ? -3.258 -9.797 -26.016 1 96 93 THR A CA 1
ATOM 689 C C . THR A 1 93 ? -1.921 -10.516 -25.844 1 96 93 THR A C 1
ATOM 691 O O . THR A 1 93 ? -1.82 -11.719 -26.109 1 96 93 THR A O 1
ATOM 694 N N . PRO A 1 94 ? -0.873 -9.797 -25.406 1 95.62 94 PRO A N 1
ATOM 695 C CA . PRO A 1 94 ? 0.403 -10.5 -25.234 1 95.62 94 PRO A CA 1
ATOM 696 C C . PRO A 1 94 ? 0.31 -11.672 -24.266 1 95.62 94 PRO A C 1
ATOM 698 O O . PRO A 1 94 ? 0.925 -12.719 -24.484 1 95.62 94 PRO A O 1
ATOM 701 N N . LEU A 1 95 ? -0.414 -11.5 -23.234 1 96.38 95 LEU A N 1
ATOM 702 C CA . LEU A 1 95 ? -0.587 -12.555 -22.25 1 96.38 95 LEU A CA 1
ATOM 703 C C . LEU A 1 95 ? -1.351 -13.734 -22.828 1 96.38 95 LEU A C 1
ATOM 705 O O . LEU A 1 95 ? -0.998 -14.891 -22.594 1 96.38 95 LEU A O 1
ATOM 709 N N . GLU A 1 96 ? -2.381 -13.484 -23.578 1 97 96 GLU A N 1
ATOM 710 C CA . GLU A 1 96 ? -3.137 -14.531 -24.266 1 97 96 GLU A CA 1
ATOM 711 C C . GLU A 1 96 ? -2.254 -15.305 -25.234 1 97 96 GLU A C 1
ATOM 713 O O . GLU A 1 96 ? -2.318 -16.531 -25.297 1 97 96 GLU A O 1
ATOM 718 N N . GLN A 1 97 ? -1.502 -14.586 -25.938 1 97.38 97 GLN A N 1
ATOM 719 C CA . GLN A 1 97 ? -0.599 -15.211 -26.891 1 97.38 97 GLN A CA 1
ATOM 720 C C . GLN A 1 97 ? 0.448 -16.062 -26.188 1 97.38 97 GLN A C 1
ATOM 722 O O . GLN A 1 97 ? 0.808 -17.141 -26.656 1 97.38 97 GLN A O 1
ATOM 727 N N . LEU A 1 98 ? 0.959 -15.516 -25.109 1 97.81 98 LEU A N 1
ATOM 728 C CA . LEU A 1 98 ? 1.898 -16.281 -24.297 1 97.81 98 LEU A CA 1
ATOM 729 C C . LEU A 1 98 ? 1.316 -17.656 -23.938 1 97.81 98 LEU A C 1
ATOM 731 O O . LEU A 1 98 ? 1.983 -18.672 -24.109 1 97.81 98 LEU A O 1
ATOM 735 N N . ALA A 1 99 ? 0.095 -17.734 -23.484 1 97.75 99 ALA A N 1
ATOM 736 C CA . ALA A 1 99 ? -0.58 -18.984 -23.109 1 97.75 99 ALA A CA 1
ATOM 737 C C . ALA A 1 99 ? -0.76 -19.891 -24.312 1 97.75 99 ALA A C 1
ATOM 739 O O . ALA A 1 99 ? -0.501 -21.094 -24.219 1 97.75 99 ALA A O 1
ATOM 740 N N . THR A 1 100 ? -1.196 -19.266 -25.391 1 97.88 100 THR A N 1
ATOM 741 C CA . THR A 1 100 ? -1.457 -20.031 -26.594 1 97.88 100 THR A CA 1
ATOM 742 C C . THR A 1 100 ? -0.166 -20.641 -27.156 1 97.88 100 THR A C 1
ATOM 744 O O . THR A 1 100 ? -0.147 -21.797 -27.578 1 97.88 100 THR A O 1
ATOM 747 N N . ASN A 1 101 ? 0.887 -19.875 -27.078 1 97.19 101 ASN A N 1
ATOM 748 C CA . ASN A 1 101 ? 2.152 -20.266 -27.688 1 97.19 101 ASN A CA 1
ATOM 749 C C . ASN A 1 101 ? 2.877 -21.312 -26.844 1 97.19 101 ASN A C 1
ATOM 751 O O . ASN A 1 101 ? 3.818 -21.953 -27.312 1 97.19 101 ASN A O 1
ATOM 755 N N . ASN A 1 102 ? 2.469 -21.5 -25.609 1 97.44 102 ASN A N 1
ATOM 756 C CA . ASN A 1 102 ? 3.131 -22.422 -24.703 1 97.44 102 ASN A CA 1
ATOM 757 C C . ASN A 1 102 ? 2.123 -23.328 -23.984 1 97.44 102 ASN A C 1
ATOM 759 O O . ASN A 1 102 ? 1.993 -23.281 -22.766 1 97.44 102 ASN A O 1
ATOM 763 N N . PRO A 1 103 ? 1.474 -24.25 -24.703 1 95.5 103 PRO A N 1
ATOM 764 C CA . PRO A 1 103 ? 0.37 -25.031 -24.156 1 95.5 103 PRO A CA 1
ATOM 765 C C . PRO A 1 103 ? 0.828 -26.016 -23.078 1 95.5 103 PRO A C 1
ATOM 767 O O . PRO A 1 103 ? 0.012 -26.484 -22.281 1 95.5 103 PRO A O 1
ATOM 770 N N . ASN A 1 104 ? 2.133 -26.297 -22.969 1 94.81 104 ASN A N 1
ATOM 771 C CA . ASN A 1 104 ? 2.643 -27.266 -22 1 94.81 104 ASN A CA 1
ATOM 772 C C . ASN A 1 104 ? 3.113 -26.578 -20.719 1 94.81 104 ASN A C 1
ATOM 774 O O . ASN A 1 104 ? 3.611 -27.234 -19.812 1 94.81 104 ASN A O 1
ATOM 778 N N . VAL A 1 105 ? 3.02 -25.266 -20.688 1 97.38 105 VAL A N 1
ATOM 779 C CA . VAL A 1 105 ? 3.391 -24.484 -19.5 1 97.38 105 VAL A CA 1
ATOM 780 C C . VAL A 1 105 ? 2.135 -24.047 -18.75 1 97.38 105 VAL A C 1
ATOM 782 O O . VAL A 1 105 ? 1.166 -23.594 -19.375 1 97.38 105 VAL A O 1
ATOM 785 N N . LYS A 1 106 ? 2.152 -24.266 -17.484 1 97.69 106 LYS A N 1
ATOM 786 C CA . LYS A 1 106 ? 1.057 -23.781 -16.656 1 97.69 106 LYS A CA 1
ATOM 787 C C . LYS A 1 106 ? 1.354 -22.375 -16.125 1 97.69 106 LYS A C 1
ATOM 789 O O . LYS A 1 106 ? 2.467 -22.094 -15.672 1 97.69 106 LYS A O 1
ATOM 794 N N . PHE A 1 107 ? 0.342 -21.516 -16.234 1 98.25 107 PHE A N 1
ATOM 795 C CA . PHE A 1 107 ? 0.475 -20.125 -15.812 1 98.25 107 PHE A CA 1
ATOM 796 C C . PHE A 1 107 ? -0.5 -19.812 -14.68 1 98.25 107 PHE A C 1
ATOM 798 O O . PHE A 1 107 ? -1.679 -20.156 -14.758 1 98.25 107 PHE A O 1
ATOM 805 N N . THR A 1 108 ? -0.036 -19.25 -13.625 1 98.5 108 THR A N 1
ATOM 806 C CA . THR A 1 108 ? -0.862 -18.562 -12.641 1 98.5 108 THR A CA 1
ATOM 807 C C . THR A 1 108 ? -0.692 -17.047 -12.75 1 98.5 108 THR A C 1
ATOM 809 O O . THR A 1 108 ? 0.4 -16.516 -12.531 1 98.5 108 THR A O 1
ATOM 812 N N . VAL A 1 109 ? -1.763 -16.359 -13.102 1 98.62 109 VAL A N 1
ATOM 813 C CA . VAL A 1 109 ? -1.714 -14.914 -13.305 1 98.62 109 VAL A CA 1
ATOM 814 C C . VAL A 1 109 ? -2.35 -14.203 -12.109 1 98.62 109 VAL A C 1
ATOM 816 O O . VAL A 1 109 ? -3.482 -14.508 -11.727 1 98.62 109 VAL A O 1
ATOM 819 N N . ILE A 1 110 ? -1.594 -13.352 -11.5 1 98.81 110 ILE A N 1
ATOM 820 C CA . ILE A 1 110 ? -2.098 -12.516 -10.406 1 98.81 110 ILE A CA 1
ATOM 821 C C . ILE A 1 110 ? -2.664 -11.219 -10.977 1 98.81 110 ILE A C 1
ATOM 823 O O . ILE A 1 110 ? -1.951 -10.453 -11.633 1 98.81 110 ILE A O 1
ATOM 827 N N . ILE A 1 111 ? -3.93 -10.93 -10.742 1 98.56 111 ILE A N 1
ATOM 828 C CA . ILE A 1 111 ? -4.551 -9.703 -11.219 1 98.56 111 ILE A CA 1
ATOM 829 C C . ILE A 1 111 ? -4.824 -8.766 -10.039 1 98.56 111 ILE A C 1
ATOM 831 O O . ILE A 1 111 ? -4.969 -9.219 -8.906 1 98.56 111 ILE A O 1
ATOM 835 N N . ASN A 1 112 ? -4.871 -7.477 -10.336 1 97.81 112 ASN A N 1
ATOM 836 C CA . ASN A 1 112 ? -4.969 -6.477 -9.273 1 97.81 112 ASN A CA 1
ATOM 837 C C . ASN A 1 112 ? -5.816 -5.285 -9.703 1 97.81 112 ASN A C 1
ATOM 839 O O . ASN A 1 112 ? -5.293 -4.188 -9.914 1 97.81 112 ASN A O 1
ATOM 843 N N . PRO A 1 113 ? -7.145 -5.492 -9.773 1 95.88 113 PRO A N 1
ATOM 844 C CA . PRO A 1 113 ? -7.984 -4.316 -10.016 1 95.88 113 PRO A CA 1
ATOM 845 C C . PRO A 1 113 ? -7.945 -3.314 -8.867 1 95.88 113 PRO A C 1
ATOM 847 O O . PRO A 1 113 ? -8.633 -3.5 -7.859 1 95.88 113 PRO A O 1
ATOM 850 N N . SER A 1 114 ? -7.137 -2.248 -8.93 1 90.12 114 SER A N 1
ATOM 851 C CA . SER A 1 114 ? -7.094 -1.16 -7.961 1 90.12 114 SER A CA 1
ATOM 852 C C . SER A 1 114 ? -6.73 -1.674 -6.57 1 90.12 114 SER A C 1
ATOM 854 O O . SER A 1 114 ? -7.473 -1.459 -5.609 1 90.12 114 SER A O 1
ATOM 856 N N . SER A 1 115 ? -5.535 -2.348 -6.461 1 92.19 115 SER A N 1
ATOM 857 C CA . SER A 1 115 ? -4.977 -2.818 -5.199 1 92.19 115 SER A CA 1
ATOM 858 C C . SER A 1 115 ? -5.953 -3.73 -4.465 1 92.19 115 SER A C 1
ATOM 860 O O . SER A 1 115 ? -6.215 -3.537 -3.277 1 92.19 115 SER A O 1
ATOM 862 N N . GLY A 1 116 ? -6.492 -4.68 -5.07 1 97.31 116 GLY A N 1
ATOM 863 C CA . GLY A 1 116 ? -7.504 -5.617 -4.617 1 97.31 116 GLY A CA 1
ATOM 864 C C . GLY A 1 116 ? -8.531 -5.949 -5.68 1 97.31 116 GLY A C 1
ATOM 865 O O . GLY A 1 116 ? -8.203 -6.031 -6.863 1 97.31 116 GLY A O 1
ATOM 866 N N . PRO A 1 117 ? -9.734 -6.25 -5.227 1 97.75 117 PRO A N 1
ATOM 867 C CA . PRO A 1 117 ? -10.789 -6.574 -6.188 1 97.75 117 PRO A CA 1
ATOM 868 C C . PRO A 1 117 ? -11.43 -5.328 -6.805 1 97.75 117 PRO A C 1
ATOM 870 O O . PRO A 1 117 ? -12.266 -5.441 -7.699 1 97.75 117 PRO A O 1
ATOM 873 N N . GLY A 1 118 ? -11.023 -4.18 -6.406 1 91.88 118 GLY A N 1
ATOM 874 C CA . GLY A 1 118 ? -11.688 -2.93 -6.75 1 91.88 118 GLY A CA 1
ATOM 875 C C . GLY A 1 118 ? -12.562 -2.387 -5.637 1 91.88 118 GLY A C 1
ATOM 876 O O . GLY A 1 118 ? -12.672 -3.002 -4.574 1 91.88 118 GLY A O 1
ATOM 877 N N . GLY A 1 119 ? -13.148 -1.215 -5.859 1 86.62 119 GLY A N 1
ATOM 878 C CA . GLY A 1 119 ? -13.898 -0.525 -4.82 1 86.62 119 GLY A CA 1
ATOM 879 C C . GLY A 1 119 ? -15.359 -0.925 -4.773 1 86.62 119 GLY A C 1
ATOM 880 O O . GLY A 1 119 ? -16.062 -0.605 -3.812 1 86.62 119 GLY A O 1
ATOM 881 N N . ASP A 1 120 ? -15.758 -1.577 -5.785 1 92 120 ASP A N 1
ATOM 882 C CA . ASP A 1 120 ? -17.156 -1.997 -5.887 1 92 120 ASP A CA 1
ATOM 883 C C . ASP A 1 120 ? -17.266 -3.52 -5.898 1 92 120 ASP A C 1
ATOM 885 O O . ASP A 1 120 ? -16.266 -4.223 -5.82 1 92 120 ASP A O 1
ATOM 889 N N . ALA A 1 121 ? -18.516 -3.939 -5.93 1 96 121 ALA A N 1
ATOM 890 C CA . ALA A 1 121 ? -18.766 -5.379 -5.949 1 96 121 ALA A CA 1
ATOM 891 C C . ALA A 1 121 ? -18.156 -6.027 -7.188 1 96 121 ALA A C 1
ATOM 893 O O . ALA A 1 121 ? -17.781 -7.199 -7.156 1 96 121 ALA A O 1
ATOM 894 N N . LEU A 1 122 ? -18.141 -5.25 -8.258 1 97.81 122 LEU A N 1
ATOM 895 C CA . LEU A 1 122 ? -17.531 -5.688 -9.516 1 97.81 122 LEU A CA 1
ATOM 896 C C . LEU A 1 122 ? -16.594 -4.629 -10.062 1 97.81 122 LEU A C 1
ATOM 898 O O . LEU A 1 122 ? -16.828 -3.43 -9.898 1 97.81 122 LEU A O 1
ATOM 902 N N . PRO A 1 123 ? -15.477 -5.105 -10.664 1 96.88 123 PRO A N 1
ATOM 903 C CA . PRO A 1 123 ? -14.68 -4.137 -11.422 1 96.88 123 PRO A CA 1
ATOM 904 C C . PRO A 1 123 ? -15.344 -3.711 -12.727 1 96.88 123 PRO A C 1
ATOM 906 O O . PRO A 1 123 ? -16.469 -4.125 -13.016 1 96.88 123 PRO A O 1
ATOM 909 N N . ASP A 1 124 ? -14.695 -2.908 -13.508 1 95.94 124 ASP A N 1
ATOM 910 C CA . ASP A 1 124 ? -15.32 -2.365 -14.711 1 95.94 124 ASP A CA 1
ATOM 911 C C . ASP A 1 124 ? -15.438 -3.432 -15.797 1 95.94 124 ASP A C 1
ATOM 913 O O . ASP A 1 124 ? -14.984 -4.562 -15.617 1 95.94 124 ASP A O 1
ATOM 917 N N . ALA A 1 125 ? -16.016 -3.086 -16.891 1 96 125 ALA A N 1
ATOM 918 C CA . ALA A 1 125 ? -16.391 -4.031 -17.938 1 96 125 ALA A CA 1
ATOM 919 C C . ALA A 1 125 ? -15.141 -4.602 -18.609 1 96 125 ALA A C 1
ATOM 921 O O . ALA A 1 125 ? -15.18 -5.719 -19.141 1 96 125 ALA A O 1
ATOM 922 N N . ASN A 1 126 ? -14.055 -3.871 -18.641 1 97.25 126 ASN A N 1
ATOM 923 C CA . ASN A 1 126 ? -12.844 -4.371 -19.281 1 97.25 126 ASN A CA 1
ATOM 924 C C . ASN A 1 126 ? -12.297 -5.598 -18.562 1 97.25 126 ASN A C 1
ATOM 926 O O . ASN A 1 126 ? -11.922 -6.582 -19.188 1 97.25 126 ASN A O 1
ATOM 930 N N . TRP A 1 127 ? -12.383 -5.535 -17.234 1 97.69 127 TRP A N 1
ATOM 931 C CA . TRP A 1 127 ? -11.969 -6.688 -16.453 1 97.69 127 TRP A CA 1
ATOM 932 C C . TRP A 1 127 ? -12.883 -7.883 -16.703 1 97.69 127 TRP A C 1
ATOM 934 O O . TRP A 1 127 ? -12.406 -9.008 -16.844 1 97.69 127 TRP A O 1
ATOM 944 N N . ARG A 1 128 ? -14.133 -7.602 -16.75 1 97.19 128 ARG A N 1
ATOM 945 C CA . ARG A 1 128 ? -15.141 -8.656 -16.844 1 97.19 128 ARG A CA 1
ATOM 946 C C . ARG A 1 128 ? -15.062 -9.344 -18.203 1 97.19 128 ARG A C 1
ATOM 948 O O . ARG A 1 128 ? -15.445 -10.508 -18.344 1 97.19 128 ARG A O 1
ATOM 955 N N . LYS A 1 129 ? -14.555 -8.672 -19.125 1 96.94 129 LYS A N 1
ATOM 956 C CA . LYS A 1 129 ? -14.344 -9.266 -20.453 1 96.94 129 LYS A CA 1
ATOM 957 C C . LYS A 1 129 ? -13.016 -10.016 -20.5 1 96.94 129 LYS A C 1
ATOM 959 O O . LYS A 1 129 ? -12.953 -11.133 -21.016 1 96.94 129 LYS A O 1
ATOM 964 N N . ALA A 1 130 ? -11.977 -9.461 -19.969 1 98 130 ALA A N 1
ATOM 965 C CA . ALA A 1 130 ? -10.609 -9.953 -20.141 1 98 130 ALA A CA 1
ATOM 966 C C . ALA A 1 130 ? -10.375 -11.234 -19.344 1 98 130 ALA A C 1
ATOM 968 O O . ALA A 1 130 ? -9.711 -12.156 -19.828 1 98 130 ALA A O 1
ATOM 969 N N . ILE A 1 131 ? -10.906 -11.367 -18.172 1 98.06 131 ILE A N 1
ATOM 970 C CA . ILE A 1 131 ? -10.586 -12.461 -17.266 1 98.06 131 ILE A CA 1
ATOM 971 C C . ILE A 1 131 ? -11.164 -13.766 -17.812 1 98.06 131 ILE A C 1
ATOM 973 O O . ILE A 1 131 ? -10.445 -14.758 -17.969 1 98.06 131 ILE A O 1
ATOM 977 N N . PRO A 1 132 ? -12.492 -13.773 -18.188 1 98.19 132 PRO A N 1
ATOM 978 C CA . PRO A 1 132 ? -13.008 -15.008 -18.781 1 98.19 132 PRO A CA 1
ATOM 979 C C . PRO A 1 132 ? -12.273 -15.398 -20.062 1 98.19 132 PRO A C 1
ATOM 981 O O . PRO A 1 132 ? -12.047 -16.594 -20.297 1 98.19 132 PRO A O 1
ATOM 984 N N . LYS A 1 133 ? -11.938 -14.391 -20.828 1 97.88 133 LYS A N 1
ATOM 985 C CA . LYS A 1 133 ? -11.211 -14.68 -22.062 1 97.88 133 LYS A CA 1
ATOM 986 C C . LYS A 1 133 ? -9.867 -15.344 -21.766 1 97.88 133 LYS A C 1
ATOM 988 O O . LYS A 1 133 ? -9.492 -16.312 -22.422 1 97.88 133 LYS A O 1
ATOM 993 N N . LEU A 1 134 ? -9.148 -14.867 -20.812 1 98.19 134 LEU A N 1
ATOM 994 C CA . LEU A 1 134 ? -7.848 -15.406 -20.422 1 98.19 134 LEU A CA 1
ATOM 995 C C . LEU A 1 134 ? -7.992 -16.797 -19.828 1 98.19 134 LEU A C 1
ATOM 997 O O . LEU A 1 134 ? -7.238 -17.719 -20.188 1 98.19 134 LEU A O 1
ATOM 1001 N N . THR A 1 135 ? -9 -17.031 -19.016 1 97.25 135 THR A N 1
ATOM 1002 C CA . THR A 1 135 ? -9.133 -18.281 -18.281 1 97.25 135 THR A CA 1
ATOM 1003 C C . THR A 1 135 ? -9.781 -19.344 -19.156 1 97.25 135 THR A C 1
ATOM 1005 O O . THR A 1 135 ? -9.891 -20.516 -18.766 1 97.25 135 THR A O 1
ATOM 1008 N N . ALA A 1 136 ? -10.188 -18.984 -20.266 1 97.56 136 ALA A N 1
ATOM 1009 C CA . ALA A 1 136 ? -10.633 -19.984 -21.234 1 97.56 136 ALA A CA 1
ATOM 1010 C C . ALA A 1 136 ? -9.461 -20.828 -21.719 1 97.56 136 ALA A C 1
ATOM 1012 O O . ALA A 1 136 ? -9.656 -21.922 -22.25 1 97.56 136 ALA A O 1
ATOM 1013 N N . HIS A 1 137 ? -8.289 -20.344 -21.609 1 97.94 137 HIS A N 1
ATOM 1014 C CA . HIS A 1 137 ? -7.105 -21.172 -21.859 1 97.94 137 HIS A CA 1
ATOM 1015 C C . HIS A 1 137 ? -6.914 -22.188 -20.75 1 97.94 137 HIS A C 1
ATOM 1017 O O . HIS A 1 137 ? -6.758 -21.828 -19.578 1 97.94 137 HIS A O 1
ATOM 1023 N N . SER A 1 138 ? -6.82 -23.406 -21.016 1 96.44 138 SER A N 1
ATOM 1024 C CA . SER A 1 138 ? -6.836 -24.484 -20.047 1 96.44 138 SER A CA 1
ATOM 1025 C C . SER A 1 138 ? -5.566 -24.484 -19.203 1 96.44 138 SER A C 1
ATOM 1027 O O . SER A 1 138 ? -5.535 -25.062 -18.109 1 96.44 138 SER A O 1
ATOM 1029 N N . ASN A 1 139 ? -4.504 -23.812 -19.688 1 97.75 139 ASN A N 1
ATOM 1030 C CA . ASN A 1 139 ? -3.238 -23.812 -18.969 1 97.75 139 ASN A CA 1
ATOM 1031 C C . ASN A 1 139 ? -3.062 -22.531 -18.156 1 97.75 139 ASN A C 1
ATOM 1033 O O . ASN A 1 139 ? -1.958 -22.219 -17.703 1 97.75 139 ASN A O 1
ATOM 1037 N N . VAL A 1 140 ? -4.188 -21.766 -17.953 1 98.19 140 VAL A N 1
ATOM 1038 C CA . VAL A 1 140 ? -4.086 -20.5 -17.219 1 98.19 140 VAL A CA 1
ATOM 1039 C C . VAL A 1 140 ? -5.039 -20.516 -16.031 1 98.19 140 VAL A C 1
ATOM 1041 O O . VAL A 1 140 ? -6.223 -20.828 -16.172 1 98.19 140 VAL A O 1
ATOM 1044 N N . ALA A 1 141 ? -4.543 -20.234 -14.891 1 97.94 141 ALA A N 1
ATOM 1045 C CA . ALA A 1 141 ? -5.332 -19.859 -13.719 1 97.94 141 ALA A CA 1
ATOM 1046 C C . ALA A 1 141 ? -5.117 -18.406 -13.352 1 97.94 141 ALA A C 1
ATOM 1048 O O . ALA A 1 141 ? -4.031 -17.859 -13.57 1 97.94 141 ALA A O 1
ATOM 1049 N N . VAL A 1 142 ? -6.168 -17.797 -12.789 1 98.62 142 VAL A N 1
ATOM 1050 C CA . VAL A 1 142 ? -6.094 -16.406 -12.336 1 98.62 142 VAL A CA 1
ATOM 1051 C C . VAL A 1 142 ? -6.367 -16.344 -10.836 1 98.62 142 VAL A C 1
ATOM 1053 O O . VAL A 1 142 ? -7.297 -16.984 -10.336 1 98.62 142 VAL A O 1
ATOM 1056 N N . ILE A 1 143 ? -5.496 -15.617 -10.062 1 98.88 143 ILE A N 1
ATOM 1057 C CA . ILE A 1 143 ? -5.75 -15.398 -8.641 1 98.88 143 ILE A CA 1
ATOM 1058 C C . ILE A 1 143 ? -5.762 -13.906 -8.344 1 98.88 143 ILE A C 1
ATOM 1060 O O . ILE A 1 143 ? -5.211 -13.109 -9.109 1 98.88 143 ILE A O 1
ATOM 1064 N N . GLY A 1 144 ? -6.461 -13.555 -7.289 1 98.88 144 GLY A N 1
ATOM 1065 C CA . GLY A 1 144 ? -6.684 -12.148 -6.977 1 98.88 144 GLY A CA 1
ATOM 1066 C C . GLY A 1 144 ? -5.711 -11.609 -5.949 1 98.88 144 GLY A C 1
ATOM 1067 O O . GLY A 1 144 ? -5.445 -12.25 -4.934 1 98.88 144 GLY A O 1
ATOM 1068 N N . TYR A 1 145 ? -5.195 -10.461 -6.195 1 98.81 145 TYR A N 1
ATOM 1069 C CA . TYR A 1 145 ? -4.281 -9.742 -5.316 1 98.81 145 TYR A CA 1
ATOM 1070 C C . TYR A 1 145 ? -5.012 -9.195 -4.098 1 98.81 145 TYR A C 1
ATOM 1072 O O . TYR A 1 145 ? -6.062 -8.562 -4.227 1 98.81 145 TYR A O 1
ATOM 1080 N N . VAL A 1 146 ? -4.414 -9.422 -2.914 1 98.81 146 VAL A N 1
ATOM 1081 C CA . VAL A 1 146 ? -4.875 -8.789 -1.681 1 98.81 146 VAL A CA 1
ATOM 1082 C C . VAL A 1 146 ? -3.674 -8.352 -0.843 1 98.81 146 VAL A C 1
ATOM 1084 O O . VAL A 1 146 ? -2.852 -9.18 -0.448 1 98.81 146 VAL A O 1
ATOM 1087 N N . ALA A 1 147 ? -3.557 -7.082 -0.612 1 97.94 147 ALA A N 1
ATOM 1088 C CA . ALA A 1 147 ? -2.51 -6.594 0.282 1 97.94 147 ALA A CA 1
ATOM 1089 C C . ALA A 1 147 ? -2.834 -6.922 1.736 1 97.94 147 ALA A C 1
ATOM 1091 O O . ALA A 1 147 ? -3.979 -6.781 2.172 1 97.94 147 ALA A O 1
ATOM 1092 N N . THR A 1 148 ? -1.737 -7.312 2.533 1 98.62 148 THR A N 1
ATOM 1093 C CA . THR A 1 148 ? -1.984 -7.641 3.934 1 98.62 148 THR A CA 1
ATOM 1094 C C . THR A 1 148 ? -1.203 -6.707 4.852 1 98.62 148 THR A C 1
ATOM 1096 O O . THR A 1 148 ? -1.416 -6.699 6.066 1 98.62 148 THR A O 1
ATOM 1099 N N . CYS A 1 149 ? -0.348 -5.961 4.25 1 97.5 149 CYS A N 1
ATOM 1100 C CA . CYS A 1 149 ? 0.458 -5.016 5.016 1 97.5 149 CYS A CA 1
ATOM 1101 C C . CYS A 1 149 ? 1.268 -5.734 6.086 1 97.5 149 CYS A C 1
ATOM 1103 O O . CYS A 1 149 ? 1.246 -5.34 7.254 1 97.5 149 CYS A O 1
ATOM 1105 N N . TYR A 1 150 ? 1.872 -6.863 5.719 1 97.44 150 TYR A N 1
ATOM 1106 C CA . TYR A 1 150 ? 2.721 -7.652 6.605 1 97.44 150 TYR A CA 1
ATOM 1107 C C . TYR A 1 150 ? 1.954 -8.086 7.848 1 97.44 150 TYR A C 1
ATOM 1109 O O . TYR A 1 150 ? 2.506 -8.102 8.953 1 97.44 150 TYR A O 1
ATOM 1117 N N . GLY A 1 151 ? 0.712 -8.266 7.664 1 97.31 151 GLY A N 1
ATOM 1118 C CA . GLY A 1 151 ? -0.136 -8.711 8.758 1 97.31 151 GLY A CA 1
ATOM 1119 C C . GLY A 1 151 ? -0.7 -7.57 9.578 1 97.31 151 GLY A C 1
ATOM 1120 O O . GLY A 1 151 ? -1.318 -7.797 10.625 1 97.31 151 GLY A O 1
ATOM 1121 N N . GLY A 1 152 ? -0.521 -6.379 9.148 1 94.56 152 GLY A N 1
ATOM 1122 C CA . GLY A 1 152 ? -0.978 -5.223 9.906 1 94.56 152 GLY A CA 1
ATOM 1123 C C . GLY A 1 152 ? -2.346 -4.73 9.477 1 94.56 152 GLY A C 1
ATOM 1124 O O . GLY A 1 152 ? -3.014 -4.008 10.219 1 94.56 152 GLY A O 1
ATOM 1125 N N . ARG A 1 153 ? -2.764 -5.027 8.273 1 96.44 153 ARG A N 1
ATOM 1126 C CA . ARG A 1 153 ? -4.078 -4.613 7.793 1 96.44 153 ARG A CA 1
ATOM 1127 C C . ARG A 1 153 ? -5.188 -5.273 8.609 1 96.44 153 ARG A C 1
ATOM 1129 O O . ARG A 1 153 ? -5.129 -6.469 8.898 1 96.44 153 ARG A O 1
ATOM 1136 N N . PRO A 1 154 ? -6.188 -4.484 9.039 1 94.06 154 PRO A N 1
ATOM 1137 C CA . PRO A 1 154 ? -7.285 -5.117 9.773 1 94.06 154 PRO A CA 1
ATOM 1138 C C . PRO A 1 154 ? -7.852 -6.336 9.047 1 94.06 154 PRO A C 1
ATOM 1140 O O . PRO A 1 154 ? -8.133 -6.273 7.848 1 94.06 154 PRO A O 1
ATOM 1143 N N . ILE A 1 155 ? -7.98 -7.414 9.781 1 97.06 155 ILE A N 1
ATOM 1144 C CA . ILE A 1 155 ? -8.328 -8.695 9.172 1 97.06 155 ILE A CA 1
ATOM 1145 C C . ILE A 1 155 ? -9.68 -8.578 8.477 1 97.06 155 ILE A C 1
ATOM 1147 O O . ILE A 1 155 ? -9.898 -9.203 7.43 1 97.06 155 ILE A O 1
ATOM 1151 N N . SER A 1 156 ? -10.617 -7.738 9.008 1 96.94 156 SER A N 1
ATOM 1152 C CA . SER A 1 156 ? -11.938 -7.578 8.406 1 96.94 156 SER A CA 1
ATOM 1153 C C . SER A 1 156 ? -11.844 -6.977 7.008 1 96.94 156 SER A C 1
ATOM 1155 O O . SER A 1 156 ? -12.641 -7.316 6.129 1 96.94 156 SER A O 1
ATOM 1157 N N . ASP A 1 157 ? -10.891 -6.094 6.828 1 96.12 157 ASP A N 1
ATOM 1158 C CA . ASP A 1 157 ? -10.695 -5.484 5.516 1 96.12 157 ASP A CA 1
ATOM 1159 C C . ASP A 1 157 ? -10.188 -6.508 4.504 1 96.12 157 ASP A C 1
ATOM 1161 O O . ASP A 1 157 ? -10.617 -6.523 3.352 1 96.12 157 ASP A O 1
ATOM 1165 N N . VAL A 1 158 ? -9.273 -7.34 4.922 1 98.5 158 VAL A N 1
ATOM 1166 C CA . VAL A 1 158 ? -8.734 -8.391 4.062 1 98.5 158 VAL A CA 1
ATOM 1167 C C . VAL A 1 158 ? -9.828 -9.391 3.723 1 98.5 158 VAL A C 1
ATOM 1169 O O . VAL A 1 158 ? -9.977 -9.789 2.564 1 98.5 158 VAL A O 1
ATOM 1172 N N . GLN A 1 159 ? -10.578 -9.734 4.727 1 98.62 159 GLN A N 1
ATOM 1173 C CA . GLN A 1 159 ? -11.672 -10.672 4.531 1 98.62 159 GLN A CA 1
ATOM 1174 C C . GLN A 1 159 ? -12.719 -10.117 3.564 1 98.62 159 GLN A C 1
ATOM 1176 O O . GLN A 1 159 ? -13.297 -10.859 2.77 1 98.62 159 GLN A O 1
ATOM 1181 N N . ARG A 1 160 ? -12.93 -8.852 3.625 1 97.94 160 ARG A N 1
ATOM 1182 C CA . ARG A 1 160 ? -13.852 -8.219 2.693 1 97.94 160 ARG A CA 1
ATOM 1183 C C . ARG A 1 160 ? -13.344 -8.32 1.259 1 97.94 160 ARG A C 1
ATOM 1185 O O . ARG A 1 160 ? -14.117 -8.602 0.339 1 97.94 160 ARG A O 1
ATOM 1192 N N . ASP A 1 161 ? -12.078 -8.133 1.064 1 98.5 161 ASP A N 1
ATOM 1193 C CA . ASP A 1 161 ? -11.508 -8.281 -0.269 1 98.5 161 ASP A CA 1
ATOM 1194 C C . ASP A 1 161 ? -11.664 -9.711 -0.78 1 98.5 161 ASP A C 1
ATOM 1196 O O . ASP A 1 161 ? -12.039 -9.922 -1.935 1 98.5 161 ASP A O 1
ATOM 1200 N N . ILE A 1 162 ? -11.359 -10.648 0.109 1 98.81 162 ILE A N 1
ATOM 1201 C CA . ILE A 1 162 ? -11.5 -12.055 -0.24 1 98.81 162 ILE A CA 1
ATOM 1202 C C . ILE A 1 162 ? -12.938 -12.344 -0.66 1 98.81 162 ILE A C 1
ATOM 1204 O O . ILE A 1 162 ? -13.18 -12.953 -1.706 1 98.81 162 ILE A O 1
ATOM 1208 N N . THR A 1 163 ? -13.867 -11.883 0.107 1 98.62 163 THR A N 1
ATOM 1209 C CA . THR A 1 163 ? -15.281 -12.125 -0.141 1 98.62 163 THR A CA 1
ATOM 1210 C C . THR A 1 163 ? -15.719 -11.484 -1.456 1 98.62 163 THR A C 1
ATOM 1212 O O . THR A 1 163 ? -16.484 -12.078 -2.219 1 98.62 163 THR A O 1
ATOM 1215 N N . THR A 1 164 ? -15.211 -10.328 -1.686 1 98.69 164 THR A N 1
ATOM 1216 C CA . THR A 1 164 ? -15.562 -9.641 -2.924 1 98.69 164 THR A CA 1
ATOM 1217 C C . THR A 1 164 ? -15.102 -10.445 -4.137 1 98.69 164 THR A C 1
ATOM 1219 O O . THR A 1 164 ? -15.891 -10.703 -5.055 1 98.69 164 THR A O 1
ATOM 1222 N N . TYR A 1 165 ? -13.898 -10.914 -4.125 1 98.75 165 TYR A N 1
ATOM 1223 C CA . TYR A 1 165 ? -13.398 -11.766 -5.195 1 98.75 165 TYR A CA 1
ATOM 1224 C C . TYR A 1 165 ? -14.25 -13.016 -5.336 1 98.75 165 TYR A C 1
ATOM 1226 O O . TYR A 1 165 ? -14.633 -13.398 -6.449 1 98.75 165 TYR A O 1
ATOM 1234 N N . ALA A 1 166 ? -14.555 -13.625 -4.23 1 98.62 166 ALA A N 1
ATOM 1235 C CA . ALA A 1 166 ? -15.289 -14.883 -4.223 1 98.62 166 ALA A CA 1
ATOM 1236 C C . ALA A 1 166 ? -16.688 -14.711 -4.824 1 98.62 166 ALA A C 1
ATOM 1238 O O . ALA A 1 166 ? -17.234 -15.648 -5.391 1 98.62 166 ALA A O 1
ATOM 1239 N N . ASN A 1 167 ? -17.188 -13.516 -4.746 1 98.44 167 ASN A N 1
ATOM 1240 C CA . ASN A 1 167 ? -18.562 -13.258 -5.156 1 98.44 167 ASN A CA 1
ATOM 1241 C C . ASN A 1 167 ? -18.641 -12.82 -6.617 1 98.44 167 ASN A C 1
ATOM 1243 O O . ASN A 1 167 ? -19.734 -12.617 -7.152 1 98.44 167 ASN A O 1
ATOM 1247 N N . TRP A 1 168 ? -17.516 -12.664 -7.289 1 98.31 168 TRP A N 1
ATOM 1248 C CA . TRP A 1 168 ? -17.531 -12.164 -8.656 1 98.31 168 TRP A CA 1
ATOM 1249 C C . TRP A 1 168 ? -18.453 -13.016 -9.539 1 98.31 168 TRP A C 1
ATOM 1251 O O . TRP A 1 168 ? -19.25 -12.477 -10.312 1 98.31 168 TRP A O 1
ATOM 1261 N N . PRO A 1 169 ? -18.453 -14.398 -9.453 1 97.88 169 PRO A N 1
ATOM 1262 C CA . PRO A 1 169 ? -19.344 -15.172 -10.312 1 97.88 169 PRO A CA 1
ATOM 1263 C C . PRO A 1 169 ? -20.828 -14.883 -10.031 1 97.88 169 PRO A C 1
ATOM 1265 O O . PRO A 1 169 ? -21.609 -14.688 -10.961 1 97.88 169 PRO A O 1
ATOM 1268 N N . THR A 1 170 ? -21.172 -14.727 -8.781 1 97.88 170 THR A N 1
ATOM 1269 C CA . THR A 1 170 ? -22.578 -14.5 -8.414 1 97.88 170 THR A CA 1
ATOM 1270 C C . THR A 1 170 ? -22.984 -13.062 -8.688 1 97.88 170 THR A C 1
ATOM 1272 O O . THR A 1 170 ? -24.047 -12.812 -9.25 1 97.88 170 THR A O 1
ATOM 1275 N N . ALA A 1 171 ? -22.141 -12.141 -8.352 1 98 171 ALA A N 1
ATOM 1276 C CA . ALA A 1 171 ? -22.453 -10.719 -8.516 1 98 171 ALA A CA 1
ATOM 1277 C C . ALA A 1 171 ? -22.594 -10.359 -9.992 1 98 171 ALA A C 1
ATOM 1279 O O . ALA A 1 171 ? -23.391 -9.484 -10.352 1 98 171 ALA A O 1
ATOM 1280 N N . SER A 1 172 ? -21.875 -11.016 -10.844 1 97.69 172 SER A N 1
ATOM 1281 C CA . SER A 1 172 ? -21.891 -10.703 -12.266 1 97.69 172 SER A CA 1
ATOM 1282 C C . SER A 1 172 ? -22.922 -11.547 -13.008 1 97.69 172 SER A C 1
ATOM 1284 O O . SER A 1 172 ? -23.281 -11.234 -14.148 1 97.69 172 SER A O 1
ATOM 1286 N N . GLY A 1 173 ? -23.328 -12.648 -12.391 1 97.5 173 GLY A N 1
ATOM 1287 C CA . GLY A 1 173 ? -24.172 -13.609 -13.078 1 97.5 173 GLY A CA 1
ATOM 1288 C C . GLY A 1 173 ? -23.438 -14.398 -14.148 1 97.5 173 GLY A C 1
ATOM 1289 O O . GLY A 1 173 ? -24.078 -14.992 -15.023 1 97.5 173 GLY A O 1
ATOM 1290 N N . ASP A 1 174 ? -22.141 -14.391 -14.141 1 97.81 174 ASP A N 1
ATOM 1291 C CA . ASP A 1 174 ? -21.266 -15.078 -15.086 1 97.81 174 ASP A CA 1
ATOM 1292 C C . ASP A 1 174 ? -20.25 -15.945 -14.352 1 97.81 174 ASP A C 1
ATOM 1294 O O . ASP A 1 174 ? -19.281 -15.43 -13.789 1 97.81 174 ASP A O 1
ATOM 1298 N N . ALA A 1 175 ? -20.406 -17.25 -14.359 1 96.19 175 ALA A N 1
ATOM 1299 C CA . ALA A 1 175 ? -19.562 -18.203 -13.633 1 96.19 175 ALA A CA 1
ATOM 1300 C C . ALA A 1 175 ? -18.125 -18.141 -14.125 1 96.19 175 ALA A C 1
ATOM 1302 O O . ALA A 1 175 ? -17.203 -18.531 -13.398 1 96.19 175 ALA A O 1
ATOM 1303 N N . SER A 1 176 ? -17.969 -17.656 -15.352 1 96.75 176 SER A N 1
ATOM 1304 C CA . SER A 1 176 ? -16.625 -17.625 -15.922 1 96.75 176 SER A CA 1
ATOM 1305 C C . SER A 1 176 ? -15.836 -16.422 -15.422 1 96.75 176 SER A C 1
ATOM 1307 O O . SER A 1 176 ? -14.617 -16.359 -15.562 1 96.75 176 SER A O 1
ATOM 1309 N N . PHE A 1 177 ? -16.547 -15.445 -14.906 1 98.19 177 PHE A N 1
ATOM 1310 C CA . PHE A 1 177 ? -15.867 -14.305 -14.289 1 98.19 177 PHE A CA 1
ATOM 1311 C C . PHE A 1 177 ? -15.523 -14.609 -12.836 1 98.19 177 PHE A C 1
ATOM 1313 O O . PHE A 1 177 ? -16.234 -14.195 -11.922 1 98.19 177 PHE A O 1
AT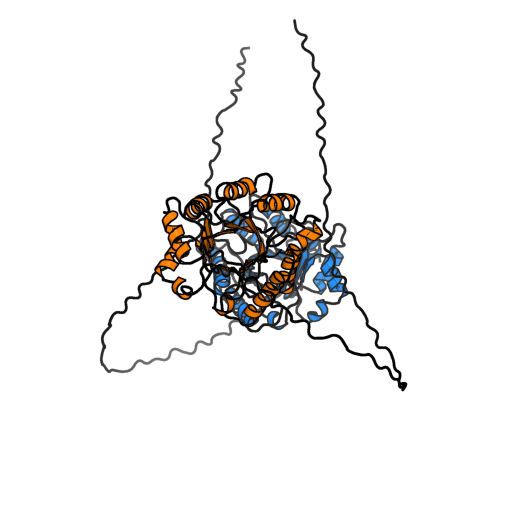OM 1320 N N . ALA A 1 178 ? -14.352 -15.281 -12.695 1 98 178 ALA A N 1
ATOM 1321 C CA . ALA A 1 178 ? -13.914 -15.758 -11.383 1 98 178 ALA A CA 1
ATOM 1322 C C . ALA A 1 178 ? -12.391 -15.734 -11.273 1 98 178 ALA A C 1
ATOM 1324 O O . ALA A 1 178 ? -11.688 -15.805 -12.281 1 98 178 ALA A O 1
ATOM 1325 N N . VAL A 1 179 ? -12 -15.555 -10.055 1 98.56 179 VAL A N 1
ATOM 1326 C CA . VAL A 1 179 ? -10.609 -15.898 -9.75 1 98.56 179 VAL A CA 1
ATOM 1327 C C . VAL A 1 179 ? -10.547 -17.25 -9.039 1 98.56 179 VAL A C 1
ATOM 1329 O O . VAL A 1 179 ? -11.531 -17.672 -8.422 1 98.56 179 VAL A O 1
ATOM 1332 N N . HIS A 1 180 ? -9.375 -17.891 -9.086 1 98.25 180 HIS A N 1
ATOM 1333 C CA . HIS A 1 180 ? -9.234 -19.266 -8.633 1 98.25 180 HIS A CA 1
ATOM 1334 C C . HIS A 1 180 ? -8.438 -19.344 -7.332 1 98.25 180 HIS A C 1
ATOM 1336 O O . HIS A 1 180 ? -7.895 -20.406 -6.996 1 98.25 180 HIS A O 1
ATOM 1342 N N . GLY A 1 181 ? -8.312 -18.266 -6.664 1 98.75 181 GLY A N 1
ATOM 1343 C CA . GLY A 1 181 ? -7.57 -18.156 -5.422 1 98.75 181 GLY A CA 1
ATOM 1344 C C . GLY A 1 181 ? -7.133 -16.734 -5.113 1 98.75 181 GLY A C 1
ATOM 1345 O O . GLY A 1 181 ? -7.621 -15.789 -5.723 1 98.75 181 GLY A O 1
ATOM 1346 N N . ILE A 1 182 ? -6.273 -16.625 -4.078 1 98.94 182 ILE A N 1
ATOM 1347 C CA . ILE A 1 182 ? -5.859 -15.32 -3.592 1 98.94 182 ILE A CA 1
ATOM 1348 C C . ILE A 1 182 ? -4.34 -15.266 -3.465 1 98.94 182 ILE A C 1
ATOM 1350 O O . ILE A 1 182 ? -3.717 -16.234 -3.025 1 98.94 182 ILE A O 1
ATOM 1354 N N . PHE A 1 183 ? -3.77 -14.172 -3.9 1 98.94 183 PHE A N 1
ATOM 1355 C CA . PHE A 1 183 ? -2.381 -13.797 -3.658 1 98.94 183 PHE A CA 1
ATOM 1356 C C . PHE A 1 183 ? -2.283 -12.789 -2.521 1 98.94 183 PHE A C 1
ATOM 1358 O O . PHE A 1 183 ? -2.609 -11.609 -2.697 1 98.94 183 PHE A O 1
ATOM 1365 N N . PHE A 1 184 ? -1.834 -13.258 -1.346 1 98.94 184 PHE A N 1
ATOM 1366 C CA . PHE A 1 184 ? -1.607 -12.352 -0.223 1 98.94 184 PHE A CA 1
ATOM 1367 C C . PHE A 1 184 ? -0.249 -11.672 -0.342 1 98.94 184 PHE A C 1
ATOM 1369 O O . PHE A 1 184 ? 0.79 -12.312 -0.172 1 98.94 184 PHE A O 1
ATOM 1376 N N . ASP A 1 185 ? -0.296 -10.375 -0.608 1 98.56 185 ASP A N 1
ATOM 1377 C CA . ASP A 1 185 ? 0.938 -9.609 -0.78 1 98.56 185 ASP A CA 1
ATOM 1378 C C . ASP A 1 185 ? 1.329 -8.898 0.514 1 98.56 185 ASP A C 1
ATOM 1380 O O . ASP A 1 185 ? 0.527 -8.812 1.446 1 98.56 185 ASP A O 1
ATOM 1384 N N . GLU A 1 186 ? 2.635 -8.484 0.51 1 97.94 186 GLU A N 1
ATOM 1385 C CA . GLU A 1 186 ? 3.158 -7.859 1.722 1 97.94 186 GLU A CA 1
ATOM 1386 C C . GLU A 1 186 ? 2.91 -8.734 2.945 1 97.94 186 GLU A C 1
ATOM 1388 O O . GLU A 1 186 ? 2.377 -8.266 3.953 1 97.94 186 GLU A O 1
ATOM 1393 N N . ALA A 1 187 ? 3.285 -9.992 2.797 1 98.69 187 ALA A N 1
ATOM 1394 C CA . ALA A 1 187 ? 3.082 -10.961 3.871 1 98.69 187 ALA A CA 1
ATOM 1395 C C . ALA A 1 187 ? 4.219 -10.906 4.887 1 98.69 187 ALA A C 1
ATOM 1397 O O . ALA A 1 187 ? 5.344 -10.523 4.547 1 98.69 187 ALA A O 1
ATOM 1398 N N . ALA A 1 188 ? 3.91 -11.312 6.027 1 97.44 188 ALA A N 1
ATOM 1399 C CA . ALA A 1 188 ? 4.883 -11.328 7.117 1 97.44 188 ALA A CA 1
ATOM 1400 C C . ALA A 1 188 ? 5.934 -12.414 6.898 1 97.44 188 ALA A C 1
ATOM 1402 O O . ALA A 1 188 ? 5.637 -13.469 6.328 1 97.44 188 ALA A O 1
ATOM 1403 N N . ALA A 1 189 ? 7.117 -12.117 7.398 1 97.5 189 ALA A N 1
ATOM 1404 C CA . ALA A 1 189 ? 8.188 -13.102 7.301 1 97.5 189 ALA A CA 1
ATOM 1405 C C . ALA A 1 189 ? 8.742 -13.453 8.68 1 97.5 189 ALA A C 1
ATOM 1407 O O . ALA A 1 189 ? 9.156 -14.586 8.914 1 97.5 189 ALA A O 1
ATOM 1408 N N . GLU A 1 190 ? 8.727 -12.492 9.594 1 95.56 190 GLU A N 1
ATOM 1409 C CA . GLU A 1 190 ? 9.258 -12.719 10.938 1 95.56 190 GLU A CA 1
ATOM 1410 C C . GLU A 1 190 ? 8.242 -13.438 11.82 1 95.56 190 GLU A C 1
ATOM 1412 O O . GLU A 1 190 ? 7.039 -13.164 11.734 1 95.56 190 GLU A O 1
ATOM 1417 N N . LEU A 1 191 ? 8.758 -14.242 12.695 1 96.25 191 LEU A N 1
ATOM 1418 C CA . LEU A 1 191 ? 7.863 -14.992 13.57 1 96.25 191 LEU A CA 1
ATOM 1419 C C . LEU A 1 191 ? 7.055 -14.047 14.453 1 96.25 191 LEU A C 1
ATOM 1421 O O . LEU A 1 191 ? 7.625 -13.203 15.148 1 96.25 191 LEU A O 1
ATOM 1425 N N . ASP A 1 192 ? 5.816 -14.227 14.375 1 95.56 192 ASP A N 1
ATOM 1426 C CA . ASP A 1 192 ? 4.797 -13.562 15.188 1 95.56 192 ASP A CA 1
ATOM 1427 C C . ASP A 1 192 ? 3.521 -14.398 15.25 1 95.56 192 ASP A C 1
ATOM 1429 O O . ASP A 1 192 ? 2.811 -14.531 14.258 1 95.56 192 ASP A O 1
ATOM 1433 N N . ASP A 1 193 ? 3.23 -14.852 16.422 1 96.44 193 ASP A N 1
ATOM 1434 C CA . ASP A 1 193 ? 2.139 -15.812 16.578 1 96.44 193 ASP A CA 1
ATOM 1435 C C . ASP A 1 193 ? 0.81 -15.203 16.125 1 96.44 193 ASP A C 1
ATOM 1437 O O . ASP A 1 193 ? -0.034 -15.891 15.555 1 96.44 193 ASP A O 1
ATOM 1441 N N . LYS A 1 194 ? 0.638 -13.938 16.422 1 94.62 194 LYS A N 1
ATOM 1442 C CA . LYS A 1 194 ? -0.594 -13.273 16 1 94.62 194 LYS A CA 1
ATOM 1443 C C . LYS A 1 194 ? -0.697 -13.203 14.477 1 94.62 194 LYS A C 1
ATOM 1445 O O . LYS A 1 194 ? -1.774 -13.406 13.914 1 94.62 194 LYS A O 1
ATOM 1450 N N . LYS A 1 195 ? 0.427 -13.023 13.875 1 97 195 LYS A N 1
ATOM 1451 C CA . LYS A 1 195 ? 0.425 -12.93 12.414 1 97 195 LYS A CA 1
ATOM 1452 C C . LYS A 1 195 ? 0.272 -14.312 11.773 1 97 195 LYS A C 1
ATOM 1454 O O . LYS A 1 195 ? -0.374 -14.453 10.734 1 97 195 LYS A O 1
ATOM 1459 N N . VAL A 1 196 ? 0.871 -15.289 12.391 1 98.56 196 VAL A N 1
ATOM 1460 C CA . VAL A 1 196 ? 0.671 -16.656 11.922 1 98.56 196 VAL A CA 1
ATOM 1461 C C . VAL A 1 196 ? -0.815 -17 11.953 1 98.56 196 VAL A C 1
ATOM 1463 O O . VAL A 1 196 ? -1.366 -17.5 10.969 1 98.56 196 VAL A O 1
ATOM 1466 N N . THR A 1 197 ? -1.447 -16.688 13.094 1 98.5 197 THR A N 1
ATOM 1467 C CA . THR A 1 197 ? -2.877 -16.938 13.242 1 98.5 197 THR A CA 1
ATOM 1468 C C . THR A 1 197 ? -3.67 -16.141 12.211 1 98.5 197 THR A C 1
ATOM 1470 O O . THR A 1 197 ? -4.617 -16.656 11.609 1 98.5 197 THR A O 1
ATOM 1473 N N . TYR A 1 198 ? -3.234 -14.914 11.977 1 98 198 TYR A N 1
ATOM 1474 C CA . TYR A 1 198 ? -3.82 -14.016 10.992 1 98 198 TYR A CA 1
ATOM 1475 C C . TYR A 1 198 ? -3.846 -14.656 9.609 1 98 198 TYR A C 1
ATOM 1477 O O . TYR A 1 198 ? -4.906 -14.766 8.992 1 98 198 TYR A O 1
ATOM 1485 N N . TYR A 1 199 ? -2.803 -15.234 9.164 1 98.88 199 TYR A N 1
ATOM 1486 C CA . TYR A 1 199 ? -2.703 -15.789 7.82 1 98.88 199 TYR A CA 1
ATOM 1487 C C . TYR A 1 199 ? -3.389 -17.141 7.738 1 98.88 199 TYR A C 1
ATOM 1489 O O . TYR A 1 199 ? -3.949 -17.5 6.699 1 98.88 199 TYR A O 1
ATOM 1497 N N . LYS A 1 200 ? -3.377 -17.906 8.844 1 98.88 200 LYS A N 1
ATOM 1498 C CA . LYS A 1 200 ? -4.121 -19.172 8.867 1 98.88 200 LYS A CA 1
ATOM 1499 C C . LYS A 1 200 ? -5.617 -18.922 8.68 1 98.88 200 LYS A C 1
ATOM 1501 O O . LYS A 1 200 ? -6.281 -19.641 7.922 1 98.88 200 LYS A O 1
ATOM 1506 N N . GLN A 1 201 ? -6.098 -17.906 9.359 1 98.81 201 GLN A N 1
ATOM 1507 C CA . GLN A 1 201 ? -7.516 -17.562 9.258 1 98.81 201 GLN A CA 1
ATOM 1508 C C . GLN A 1 201 ? -7.875 -17.125 7.836 1 98.81 201 GLN A C 1
ATOM 1510 O O . GLN A 1 201 ? -8.883 -17.578 7.281 1 98.81 201 GLN A O 1
ATOM 1515 N N . LEU A 1 202 ? -7.062 -16.328 7.262 1 98.88 202 LEU A N 1
ATOM 1516 C CA . LEU A 1 202 ? -7.316 -15.852 5.906 1 98.88 202 LEU A CA 1
ATOM 1517 C C . LEU A 1 202 ? -7.266 -17 4.902 1 98.88 202 LEU A C 1
ATOM 1519 O O . LEU A 1 202 ? -8.109 -17.078 4.012 1 98.88 202 LEU A O 1
ATOM 1523 N N . THR A 1 203 ? -6.258 -17.828 5.082 1 98.88 203 THR A N 1
ATOM 1524 C CA . THR A 1 203 ? -6.105 -18.969 4.188 1 98.88 203 THR A CA 1
ATOM 1525 C C . THR A 1 203 ? -7.305 -19.906 4.293 1 98.88 203 THR A C 1
ATOM 1527 O O . THR A 1 203 ? -7.82 -20.375 3.279 1 98.88 203 THR A O 1
ATOM 1530 N N . SER A 1 204 ? -7.773 -20.141 5.488 1 98.69 204 SER A N 1
ATOM 1531 C CA . SER A 1 204 ? -8.945 -20.984 5.695 1 98.69 204 SER A CA 1
ATOM 1532 C C . SER A 1 204 ? -10.172 -20.391 5 1 98.69 204 SER A C 1
ATOM 1534 O O . SER A 1 204 ? -10.961 -21.125 4.395 1 98.69 204 SER A O 1
ATOM 1536 N N . GLN A 1 205 ? -10.289 -19.109 5.105 1 98.62 205 GLN A N 1
ATOM 1537 C CA . GLN A 1 205 ? -11.414 -18.469 4.441 1 98.62 205 GLN A CA 1
ATOM 1538 C C . GLN A 1 205 ? -11.391 -18.734 2.939 1 98.62 205 GLN A C 1
ATOM 1540 O O . GLN A 1 205 ? -12.43 -19.016 2.336 1 98.62 205 GLN A O 1
ATOM 1545 N N . VAL A 1 206 ? -10.258 -18.641 2.322 1 98.81 206 VAL A N 1
ATOM 1546 C CA . VAL A 1 206 ? -10.133 -18.859 0.886 1 98.81 206 VAL A CA 1
ATOM 1547 C C . VAL A 1 206 ? -10.438 -20.328 0.558 1 98.81 206 VAL A C 1
ATOM 1549 O O . VAL A 1 206 ? -11.227 -20.609 -0.34 1 98.81 206 VAL A O 1
ATOM 1552 N N . LYS A 1 207 ? -9.875 -21.203 1.305 1 98.5 207 LYS A N 1
ATOM 1553 C CA . LYS A 1 207 ? -9.977 -22.641 1.04 1 98.5 207 LYS A CA 1
ATOM 1554 C C . LYS A 1 207 ? -11.414 -23.125 1.201 1 98.5 207 LYS A C 1
ATOM 1556 O O . LYS A 1 207 ? -11.844 -24.047 0.502 1 98.5 207 LYS A O 1
ATOM 1561 N N . GLU A 1 208 ? -12.141 -22.484 1.985 1 97.44 208 GLU A N 1
ATOM 1562 C CA . GLU A 1 208 ? -13.484 -22.953 2.311 1 97.44 208 GLU A CA 1
ATOM 1563 C C . GLU A 1 208 ? -14.531 -22.266 1.435 1 97.44 208 GLU A C 1
ATOM 1565 O O . GLU A 1 208 ? -15.703 -22.625 1.468 1 97.44 208 GLU A O 1
ATOM 1570 N N . ASN A 1 209 ? -14.078 -21.297 0.731 1 97.31 209 ASN A N 1
ATOM 1571 C CA . ASN A 1 209 ? -15.023 -20.547 -0.084 1 97.31 209 ASN A CA 1
ATOM 1572 C C . ASN A 1 209 ? -15.203 -21.172 -1.464 1 97.31 209 ASN A C 1
ATOM 1574 O O . ASN A 1 209 ? -14.25 -21.234 -2.248 1 97.31 209 ASN A O 1
ATOM 1578 N N . LYS A 1 210 ? -16.375 -21.594 -1.854 1 94.31 210 LYS A N 1
ATOM 1579 C CA . LYS A 1 210 ? -16.656 -22.297 -3.104 1 94.31 210 LYS A CA 1
ATOM 1580 C C . LYS A 1 210 ? -16.531 -21.359 -4.301 1 94.31 210 LYS A C 1
ATOM 1582 O O . LYS A 1 210 ? -16.391 -21.812 -5.438 1 94.31 210 LYS A O 1
ATOM 1587 N N . GLY A 1 211 ? -16.516 -20.062 -3.971 1 95.75 211 GLY A N 1
ATOM 1588 C CA . GLY A 1 211 ? -16.438 -19.078 -5.031 1 95.75 211 GLY A CA 1
ATOM 1589 C C . GLY A 1 211 ? -15.109 -19.109 -5.773 1 95.75 211 GLY A C 1
ATOM 1590 O O . GLY A 1 211 ? -15.008 -18.578 -6.887 1 95.75 211 GLY A O 1
ATOM 1591 N N . PHE A 1 212 ? -14.109 -19.734 -5.258 1 97.31 212 PHE A N 1
ATOM 1592 C CA . PHE A 1 212 ? -12.781 -19.781 -5.863 1 97.31 212 PHE A CA 1
ATOM 1593 C C . PHE A 1 212 ? -12.602 -21.062 -6.664 1 97.31 212 PHE A C 1
ATOM 1595 O O . PHE A 1 212 ? -11.562 -21.266 -7.305 1 97.31 212 PHE A O 1
ATOM 1602 N N . GLY A 1 213 ? -13.617 -21.906 -6.676 1 93.06 213 GLY A N 1
ATOM 1603 C CA . GLY A 1 213 ? -13.5 -23.188 -7.371 1 93.06 213 GLY A CA 1
ATOM 1604 C C . GLY A 1 213 ? -12.695 -24.219 -6.602 1 93.06 213 GLY A C 1
ATOM 1605 O O . GLY A 1 213 ? -12.328 -23.984 -5.449 1 93.06 213 GLY A O 1
ATOM 1606 N N . PRO A 1 214 ? -12.422 -25.297 -7.191 1 89.75 214 PRO A N 1
ATOM 1607 C CA . PRO A 1 214 ? -11.812 -26.422 -6.48 1 89.75 214 PRO A CA 1
ATOM 1608 C C . PRO A 1 214 ? -10.344 -26.188 -6.156 1 89.75 214 PRO A C 1
ATOM 1610 O O . PRO A 1 214 ? -9.812 -26.781 -5.211 1 89.75 214 PRO A O 1
ATOM 1613 N N . GLN A 1 215 ? -9.703 -25.328 -6.863 1 89 215 GLN A N 1
ATOM 1614 C CA . GLN A 1 215 ? -8.273 -25.141 -6.637 1 89 215 GLN A CA 1
ATOM 1615 C C . GLN A 1 215 ? -8.023 -24.234 -5.434 1 89 215 GLN A C 1
ATOM 1617 O O . GLN A 1 215 ? -7.098 -24.469 -4.656 1 89 215 GLN A O 1
ATOM 1622 N N . SER A 1 216 ? -8.82 -23.156 -5.281 1 94.75 216 SER A N 1
ATOM 1623 C CA . SER A 1 216 ? -8.695 -22.203 -4.18 1 94.75 216 SER A CA 1
ATOM 1624 C C . SER A 1 216 ? -7.23 -21.984 -3.818 1 94.75 216 SER A C 1
ATOM 1626 O O . SER A 1 216 ? -6.848 -22.109 -2.654 1 94.75 216 SER A O 1
ATOM 1628 N N . ASN A 1 217 ? -6.449 -21.594 -4.781 1 97.62 217 ASN A N 1
ATOM 1629 C CA . ASN A 1 217 ? -5 -21.453 -4.672 1 97.62 217 ASN A CA 1
ATOM 1630 C C . ASN A 1 217 ? -4.609 -20.266 -3.811 1 97.62 217 ASN A C 1
ATOM 1632 O O . ASN A 1 217 ? -4.977 -19.125 -4.117 1 97.62 217 ASN A O 1
ATOM 1636 N N . VAL A 1 218 ? -3.926 -20.562 -2.715 1 98.88 218 VAL A N 1
ATOM 1637 C CA . VAL A 1 218 ? -3.455 -19.484 -1.844 1 98.88 218 VAL A CA 1
ATOM 1638 C C . VAL A 1 218 ? -1.945 -19.328 -1.994 1 98.88 218 VAL A C 1
ATOM 1640 O O . VAL A 1 218 ? -1.187 -20.266 -1.764 1 98.88 218 VAL A O 1
ATOM 1643 N N . VAL A 1 219 ? -1.505 -18.156 -2.418 1 98.94 219 VAL A N 1
ATOM 1644 C CA . VAL A 1 219 ? -0.092 -17.797 -2.471 1 98.94 219 VAL A CA 1
ATOM 1645 C C . VAL A 1 219 ? 0.189 -16.656 -1.489 1 98.94 219 VAL A C 1
ATOM 1647 O O . VAL A 1 219 ? -0.575 -15.688 -1.411 1 98.94 219 VAL A O 1
ATOM 1650 N N . MET A 1 220 ? 1.18 -16.781 -0.712 1 98.94 220 MET A N 1
ATOM 1651 C CA . MET A 1 220 ? 1.641 -15.727 0.188 1 98.94 220 MET A CA 1
ATOM 1652 C C . MET A 1 220 ? 2.982 -15.172 -0.271 1 98.94 220 MET A C 1
ATOM 1654 O O . MET A 1 220 ? 3.885 -15.922 -0.636 1 98.94 220 MET A O 1
ATOM 1658 N N . ASN A 1 221 ? 3.15 -13.836 -0.27 1 98.88 221 ASN A N 1
ATOM 1659 C CA . ASN A 1 221 ? 4.371 -13.211 -0.771 1 98.88 221 ASN A CA 1
ATOM 1660 C C . ASN A 1 221 ? 5.062 -12.383 0.31 1 98.88 221 ASN A C 1
ATOM 1662 O O . ASN A 1 221 ? 4.922 -11.156 0.346 1 98.88 221 ASN A O 1
ATOM 1666 N N . PRO A 1 222 ? 5.855 -13.023 1.155 1 98.56 222 PRO A N 1
ATOM 1667 C CA . PRO A 1 222 ? 6.75 -12.242 2.012 1 98.56 222 PRO A CA 1
ATOM 1668 C C . PRO A 1 222 ? 7.926 -11.648 1.243 1 98.56 222 PRO A C 1
ATOM 1670 O O . PRO A 1 222 ? 8.625 -10.773 1.764 1 98.56 222 PRO A O 1
ATOM 1673 N N . GLY A 1 223 ? 8.266 -12.133 0.044 1 98.25 223 GLY A N 1
ATOM 1674 C CA . GLY A 1 223 ? 9.344 -11.648 -0.799 1 98.25 223 GLY A CA 1
ATOM 1675 C C . GLY A 1 223 ? 10.711 -12.133 -0.352 1 98.25 223 GLY A C 1
ATOM 1676 O O . GLY A 1 223 ? 11.719 -11.836 -0.996 1 98.25 223 GLY A O 1
ATOM 1677 N N . THR A 1 224 ? 10.781 -12.82 0.746 1 98 224 THR A N 1
ATOM 1678 C CA . THR A 1 224 ? 11.953 -13.422 1.375 1 98 224 THR A CA 1
ATOM 1679 C C . THR A 1 224 ? 11.578 -14.734 2.068 1 98 224 THR A C 1
ATOM 1681 O O . THR A 1 224 ? 10.391 -15.039 2.217 1 98 224 THR A O 1
ATOM 1684 N N . ILE A 1 225 ? 12.531 -15.547 2.373 1 98.56 225 ILE A N 1
ATOM 1685 C CA . ILE A 1 225 ? 12.242 -16.766 3.123 1 98.56 225 ILE A CA 1
ATOM 1686 C C . ILE A 1 225 ? 11.695 -16.406 4.504 1 98.56 225 ILE A C 1
ATOM 1688 O O . ILE A 1 225 ? 12.398 -15.789 5.312 1 98.56 225 ILE A O 1
ATOM 1692 N N . PRO A 1 226 ? 10.477 -16.781 4.773 1 98.56 226 PRO A N 1
ATOM 1693 C CA . PRO A 1 226 ? 9.906 -16.453 6.086 1 98.56 226 PRO A CA 1
ATOM 1694 C C . PRO A 1 226 ? 10.289 -17.469 7.164 1 98.56 226 PRO A C 1
ATOM 1696 O O . PRO A 1 226 ? 10.93 -18.469 6.867 1 98.56 226 PRO A O 1
ATOM 1699 N N . ASP A 1 227 ? 9.891 -17.109 8.375 1 98.12 227 ASP A N 1
ATOM 1700 C CA . ASP A 1 227 ? 9.906 -18.125 9.422 1 98.12 227 ASP A CA 1
ATOM 1701 C C . ASP A 1 227 ? 9.109 -19.359 9.008 1 98.12 227 ASP A C 1
ATOM 1703 O O . ASP A 1 227 ? 8.078 -19.25 8.352 1 98.12 227 ASP A O 1
ATOM 1707 N N . SER A 1 228 ? 9.578 -20.547 9.438 1 97.81 228 SER A N 1
ATOM 1708 C CA . SER A 1 228 ? 9 -21.812 9 1 97.81 228 SER A CA 1
ATOM 1709 C C . SER A 1 228 ? 7.535 -21.922 9.406 1 97.81 228 SER A C 1
ATOM 1711 O O . SER A 1 228 ? 6.766 -22.656 8.781 1 97.81 228 SER A O 1
ATOM 1713 N N . ALA A 1 229 ? 7.117 -21.125 10.406 1 98.19 229 ALA A N 1
ATOM 1714 C CA . ALA A 1 229 ? 5.734 -21.156 10.875 1 98.19 229 ALA A CA 1
ATOM 1715 C C . ALA A 1 229 ? 4.77 -20.734 9.766 1 98.19 229 ALA A C 1
ATOM 1717 O O . ALA A 1 229 ? 3.572 -21.031 9.836 1 98.19 229 ALA A O 1
ATOM 1718 N N . TYR A 1 230 ? 5.324 -20.047 8.75 1 98.69 230 TYR A N 1
ATOM 1719 C CA . TYR A 1 230 ? 4.465 -19.531 7.695 1 98.69 230 TYR A CA 1
ATOM 1720 C C . TYR A 1 230 ? 4.406 -20.484 6.516 1 98.69 230 TYR A C 1
ATOM 1722 O O . TYR A 1 230 ? 3.488 -20.422 5.691 1 98.69 230 TYR A O 1
ATOM 1730 N N . LEU A 1 231 ? 5.352 -21.406 6.395 1 98.31 231 LEU A N 1
ATOM 1731 C CA . LEU A 1 231 ? 5.605 -22.125 5.148 1 98.31 231 LEU A CA 1
ATOM 1732 C C . LEU A 1 231 ? 4.52 -23.156 4.887 1 98.31 231 LEU A C 1
ATOM 1734 O O . LEU A 1 231 ? 4.285 -23.531 3.738 1 98.31 231 LEU A O 1
ATOM 1738 N N . ASP A 1 232 ? 3.771 -23.562 5.895 1 97.25 232 ASP A N 1
ATOM 1739 C CA . ASP A 1 232 ? 2.756 -24.594 5.699 1 97.25 232 ASP A CA 1
ATOM 1740 C C . ASP A 1 232 ? 1.37 -23.969 5.531 1 97.25 232 ASP A C 1
ATOM 1742 O O . ASP A 1 232 ? 0.383 -24.688 5.348 1 97.25 232 ASP A O 1
ATOM 1746 N N . ILE A 1 233 ? 1.331 -22.688 5.535 1 98.62 233 ILE A N 1
ATOM 1747 C CA . ILE A 1 233 ? 0.036 -22.016 5.535 1 98.62 233 ILE A CA 1
ATOM 1748 C C . ILE A 1 233 ? -0.51 -21.938 4.113 1 98.62 233 ILE A C 1
ATOM 1750 O O . ILE A 1 233 ? -1.62 -22.406 3.844 1 98.62 233 ILE A O 1
ATOM 1754 N N . PRO A 1 234 ? 0.197 -21.406 3.164 1 98.81 234 PRO A N 1
ATOM 1755 C CA . PRO A 1 234 ? -0.354 -21.328 1.81 1 98.81 234 PRO A CA 1
ATOM 1756 C C . PRO A 1 234 ? -0.018 -22.547 0.956 1 98.81 234 PRO A C 1
ATOM 1758 O O . PRO A 1 234 ? 0.667 -23.453 1.422 1 98.81 234 PRO A O 1
ATOM 1761 N N . ASP A 1 235 ? -0.57 -22.547 -0.27 1 98.62 235 ASP A N 1
ATOM 1762 C CA . ASP A 1 235 ? -0.166 -23.547 -1.259 1 98.62 235 ASP A CA 1
ATOM 1763 C C . ASP A 1 235 ? 1.244 -23.266 -1.774 1 98.62 235 ASP A C 1
ATOM 1765 O O . ASP A 1 235 ? 1.999 -24.203 -2.068 1 98.62 235 ASP A O 1
ATOM 1769 N N . SER A 1 236 ? 1.591 -22 -1.865 1 98.69 236 SER A N 1
ATOM 1770 C CA . SER A 1 236 ? 2.936 -21.594 -2.266 1 98.69 236 SER A CA 1
ATOM 1771 C C . SER A 1 236 ? 3.354 -20.297 -1.582 1 98.69 236 SER A C 1
ATOM 1773 O O . SER A 1 236 ? 2.518 -19.438 -1.318 1 98.69 236 SER A O 1
ATOM 1775 N N . THR A 1 237 ? 4.609 -20.188 -1.307 1 98.94 237 THR A N 1
ATOM 1776 C CA . THR A 1 237 ? 5.207 -19 -0.703 1 98.94 237 THR A CA 1
ATOM 1777 C C . THR A 1 237 ? 6.227 -18.375 -1.644 1 98.94 237 THR A C 1
ATOM 1779 O O . THR A 1 237 ? 7.121 -19.047 -2.146 1 98.94 237 THR A O 1
ATOM 1782 N N . VAL A 1 238 ? 6.074 -17.078 -1.899 1 98.94 238 VAL A N 1
ATOM 1783 C CA . VAL A 1 238 ? 7.102 -16.344 -2.635 1 98.94 238 VAL A CA 1
ATOM 1784 C C . VAL A 1 238 ? 8.281 -16.047 -1.716 1 98.94 238 VAL A C 1
ATOM 1786 O O . VAL A 1 238 ? 8.219 -15.141 -0.881 1 98.94 238 VAL A O 1
ATOM 1789 N N . ILE A 1 239 ? 9.375 -16.75 -1.969 1 98.88 239 ILE A N 1
ATOM 1790 C CA . ILE A 1 239 ? 10.492 -16.656 -1.033 1 98.88 239 ILE A CA 1
ATOM 1791 C C . ILE A 1 239 ? 11.539 -15.68 -1.566 1 98.88 239 ILE A C 1
ATOM 1793 O O . ILE A 1 239 ? 12.539 -15.406 -0.897 1 98.88 239 ILE A O 1
ATOM 1797 N N . PHE A 1 240 ? 11.328 -15.258 -2.764 1 98.81 240 PHE A N 1
ATOM 1798 C CA . PHE A 1 240 ? 12.195 -14.25 -3.354 1 98.81 240 PHE A CA 1
ATOM 1799 C C . PHE A 1 240 ? 11.422 -13.375 -4.332 1 98.81 240 PHE A C 1
ATOM 1801 O O . PHE A 1 240 ? 10.82 -13.875 -5.281 1 98.81 240 PHE A O 1
ATOM 1808 N N . GLU A 1 241 ? 11.398 -12.141 -4.156 1 98.69 241 GLU A N 1
ATOM 1809 C CA . GLU A 1 241 ? 10.867 -11.133 -5.066 1 98.69 241 GLU A CA 1
ATOM 1810 C C . GLU A 1 241 ? 11.742 -9.891 -5.094 1 98.69 241 GLU A C 1
ATOM 1812 O O . GLU A 1 241 ? 11.602 -9 -4.25 1 98.69 241 GLU A O 1
ATOM 1817 N N . SER A 1 242 ? 12.656 -9.828 -5.996 1 97.81 242 SER A N 1
ATOM 1818 C CA . SER A 1 242 ? 13.656 -8.766 -6.078 1 97.81 242 SER A CA 1
ATOM 1819 C C . SER A 1 242 ? 14.344 -8.758 -7.441 1 97.81 242 SER A C 1
ATOM 1821 O O . SER A 1 242 ? 14.109 -9.641 -8.266 1 97.81 242 SER A O 1
ATOM 1823 N N . PRO A 1 243 ? 15.148 -7.75 -7.707 1 97.75 243 PRO A N 1
ATOM 1824 C CA . PRO A 1 243 ? 15.875 -7.688 -8.977 1 97.75 243 PRO A CA 1
ATOM 1825 C C . PRO A 1 243 ? 16.906 -8.812 -9.125 1 97.75 243 PRO A C 1
ATOM 1827 O O . PRO A 1 243 ? 17.359 -9.367 -8.125 1 97.75 243 PRO A O 1
ATOM 1830 N N . HIS A 1 244 ? 17.25 -9.008 -10.352 1 98.56 244 HIS A N 1
ATOM 1831 C CA . HIS A 1 244 ? 18.203 -10.039 -10.75 1 98.56 244 HIS A CA 1
ATOM 1832 C C . HIS A 1 244 ? 19.516 -9.898 -9.977 1 98.56 244 HIS A C 1
ATOM 1834 O O . HIS A 1 244 ? 20.094 -10.898 -9.539 1 98.56 244 HIS A O 1
ATOM 1840 N N . SER A 1 245 ? 20 -8.711 -9.758 1 98.19 245 SER A N 1
ATOM 1841 C CA . SER A 1 245 ? 21.266 -8.5 -9.055 1 98.19 245 SER A CA 1
ATOM 1842 C C . SER A 1 245 ? 21.203 -9.039 -7.633 1 98.19 245 SER A C 1
ATOM 1844 O O . SER A 1 245 ? 22.141 -9.688 -7.168 1 98.19 245 SER A O 1
ATOM 1846 N N . ARG A 1 246 ? 20.047 -8.852 -6.984 1 98 246 ARG A N 1
ATOM 1847 C CA . ARG A 1 246 ? 19.875 -9.352 -5.625 1 98 246 ARG A CA 1
ATOM 1848 C C . ARG A 1 246 ? 19.781 -10.875 -5.613 1 98 246 ARG A C 1
ATOM 1850 O O . ARG A 1 246 ? 20.234 -11.523 -4.668 1 98 246 ARG A O 1
ATOM 1857 N N . PHE A 1 247 ? 19.25 -11.438 -6.637 1 98.62 247 PHE A N 1
ATOM 1858 C CA . PHE A 1 247 ? 19.156 -12.891 -6.738 1 98.62 247 PHE A CA 1
ATOM 1859 C C . PHE A 1 247 ? 20.547 -13.516 -6.809 1 98.62 247 PHE A C 1
ATOM 1861 O O . PHE A 1 247 ? 20.812 -14.5 -6.125 1 98.62 247 PHE A O 1
ATOM 1868 N N . GLN A 1 248 ? 21.375 -12.867 -7.645 1 98.12 248 GLN A N 1
ATOM 1869 C CA . GLN A 1 248 ? 22.734 -13.352 -7.758 1 98.12 248 GLN A CA 1
ATOM 1870 C C . GLN A 1 248 ? 23.469 -13.281 -6.414 1 98.12 248 GLN A C 1
ATOM 1872 O O . GLN A 1 248 ? 24.203 -14.203 -6.047 1 98.12 248 GLN A O 1
ATOM 1877 N N . GLU A 1 249 ? 23.156 -12.219 -5.691 1 98.31 249 GLU A N 1
ATOM 1878 C CA . GLU A 1 249 ? 23.75 -12.086 -4.363 1 98.31 249 GLU A CA 1
ATOM 1879 C C . GLU A 1 249 ? 23.234 -13.172 -3.418 1 98.31 249 GLU A C 1
ATOM 1881 O O . GLU A 1 249 ? 24.016 -13.742 -2.645 1 98.31 249 GLU A O 1
ATOM 1886 N N . ALA A 1 250 ? 21.984 -13.43 -3.482 1 98.25 250 ALA A N 1
ATOM 1887 C CA . ALA A 1 250 ? 21.375 -14.445 -2.627 1 98.25 250 ALA A CA 1
ATOM 1888 C C . ALA A 1 250 ? 21.938 -15.828 -2.932 1 98.25 250 ALA A C 1
ATOM 1890 O O . ALA A 1 250 ? 22.188 -16.625 -2.018 1 98.25 250 ALA A O 1
ATOM 1891 N N . LEU A 1 251 ? 22.125 -16.156 -4.215 1 97.81 251 LEU A N 1
ATOM 1892 C CA . LEU A 1 251 ? 22.719 -17.422 -4.617 1 97.81 251 LEU A CA 1
ATOM 1893 C C . LEU A 1 251 ? 24.125 -17.562 -4.066 1 97.81 251 LEU A C 1
ATOM 1895 O O . LEU A 1 251 ? 24.469 -18.578 -3.479 1 97.81 251 LEU A O 1
ATOM 1899 N N . ALA A 1 252 ? 24.844 -16.484 -4.25 1 97.69 252 ALA A N 1
ATOM 1900 C CA . ALA A 1 252 ? 26.234 -16.484 -3.797 1 97.69 252 ALA A CA 1
ATOM 1901 C C . ALA A 1 252 ? 26.312 -16.656 -2.283 1 97.69 252 ALA A C 1
ATOM 1903 O O . ALA A 1 252 ? 27.234 -17.297 -1.771 1 97.69 252 ALA A O 1
ATOM 1904 N N . GLY A 1 253 ? 25.359 -16.156 -1.669 1 98 253 GLY A N 1
ATOM 1905 C CA . GLY A 1 253 ? 25.328 -16.234 -0.216 1 98 253 GLY A CA 1
ATOM 1906 C C . GLY A 1 253 ? 24.688 -17.484 0.312 1 98 253 GLY A C 1
ATOM 1907 O O . GLY A 1 253 ? 24.5 -17.641 1.521 1 98 253 GLY A O 1
ATOM 1908 N N . HIS A 1 254 ? 24.219 -18.375 -0.506 1 97.94 254 HIS A N 1
ATOM 1909 C CA . HIS A 1 254 ? 23.578 -19.641 -0.14 1 97.94 254 HIS A CA 1
ATOM 1910 C C . HIS A 1 254 ? 22.328 -19.406 0.704 1 97.94 254 HIS A C 1
ATOM 1912 O O . HIS A 1 254 ? 22.062 -20.141 1.655 1 97.94 254 HIS A O 1
ATOM 1918 N N . GLU A 1 255 ? 21.672 -18.312 0.353 1 97.56 255 GLU A N 1
ATOM 1919 C CA . GLU A 1 255 ? 20.5 -17.922 1.141 1 97.56 255 GLU A CA 1
ATOM 1920 C C . GLU A 1 255 ? 19.406 -18.969 1.052 1 97.56 255 GLU A C 1
ATOM 1922 O O . GLU A 1 255 ? 18.609 -19.125 1.982 1 97.56 255 GLU A O 1
ATOM 1927 N N . PHE A 1 256 ? 19.359 -19.766 0.029 1 98.31 256 PHE A N 1
ATOM 1928 C CA . PHE A 1 256 ? 18.234 -20.656 -0.228 1 98.31 256 PHE A CA 1
ATOM 1929 C C . PHE A 1 256 ? 18.484 -22.031 0.391 1 98.31 256 PHE A C 1
ATOM 1931 O O . PHE A 1 256 ? 17.609 -22.906 0.351 1 98.31 256 PHE A O 1
ATOM 1938 N N . ASP A 1 257 ? 19.562 -22.234 1.046 1 97.25 257 ASP A N 1
ATOM 1939 C CA . ASP A 1 257 ? 19.859 -23.484 1.729 1 97.25 257 ASP A CA 1
ATOM 1940 C C . ASP A 1 257 ? 18.844 -23.766 2.834 1 97.25 257 ASP A C 1
ATOM 1942 O O . ASP A 1 257 ? 18.547 -24.922 3.137 1 97.25 257 ASP A O 1
ATOM 1946 N N . ARG A 1 258 ? 18.281 -22.719 3.281 1 95.75 258 ARG A N 1
ATOM 1947 C CA . ARG A 1 258 ? 17.375 -22.844 4.41 1 95.75 258 ARG A CA 1
ATOM 1948 C C . ARG A 1 258 ? 16.062 -23.5 3.982 1 95.75 258 ARG A C 1
ATOM 1950 O O . ARG A 1 258 ? 15.266 -23.906 4.828 1 95.75 258 ARG A O 1
ATOM 1957 N N . VAL A 1 259 ? 15.789 -23.547 2.654 1 97.81 259 VAL A N 1
ATOM 1958 C CA . VAL A 1 259 ? 14.539 -24.125 2.201 1 97.81 259 VAL A CA 1
ATOM 1959 C C . VAL A 1 259 ? 14.82 -25.297 1.268 1 97.81 259 VAL A C 1
ATOM 1961 O O . VAL A 1 259 ? 13.953 -25.703 0.488 1 97.81 259 VAL A O 1
ATOM 1964 N N . LYS A 1 260 ? 15.977 -25.859 1.297 1 96.19 260 LYS A N 1
ATOM 1965 C CA . LYS A 1 260 ? 16.406 -26.875 0.352 1 96.19 260 LYS A CA 1
ATOM 1966 C C . LYS A 1 260 ? 15.586 -28.156 0.515 1 96.19 260 LYS A C 1
ATOM 1968 O O . LYS A 1 260 ? 15.445 -28.938 -0.43 1 96.19 260 LYS A O 1
ATOM 1973 N N . ASN A 1 261 ? 15.008 -28.375 1.711 1 96.12 261 ASN A N 1
ATOM 1974 C CA . ASN A 1 261 ? 14.266 -29.594 1.978 1 96.12 261 ASN A CA 1
ATOM 1975 C C . ASN A 1 261 ? 12.758 -29.391 1.814 1 96.12 261 ASN A C 1
ATOM 1977 O O . ASN A 1 261 ? 11.969 -30.297 2.082 1 96.12 261 ASN A O 1
ATOM 1981 N N . ILE A 1 262 ? 12.383 -28.219 1.442 1 97.5 262 ILE A N 1
ATOM 1982 C CA . ILE A 1 262 ? 10.977 -27.938 1.187 1 97.5 262 ILE A CA 1
ATOM 1983 C C . ILE A 1 262 ? 10.625 -28.297 -0.254 1 97.5 262 ILE A C 1
ATOM 1985 O O . ILE A 1 262 ? 11.422 -28.078 -1.168 1 97.5 262 ILE A O 1
ATOM 1989 N N . ASP A 1 263 ? 9.461 -28.969 -0.428 1 97.69 263 ASP A N 1
ATOM 1990 C CA . ASP A 1 263 ? 8.969 -29.25 -1.771 1 97.69 263 ASP A CA 1
ATOM 1991 C C . ASP A 1 263 ? 8.953 -28 -2.635 1 97.69 263 ASP A C 1
ATOM 1993 O O . ASP A 1 263 ? 8.258 -27.031 -2.316 1 97.69 263 ASP A O 1
ATOM 1997 N N . LYS A 1 264 ? 9.672 -27.953 -3.689 1 97.75 264 LYS A N 1
ATOM 1998 C CA . LYS A 1 264 ? 9.797 -26.781 -4.559 1 97.75 264 LYS A CA 1
ATOM 1999 C C . LYS A 1 264 ? 8.438 -26.344 -5.086 1 97.75 264 LYS A C 1
ATOM 2001 O O . LYS A 1 264 ? 8.234 -25.172 -5.375 1 97.75 264 LYS A O 1
ATOM 2006 N N . ALA A 1 265 ? 7.555 -27.266 -5.191 1 97.31 265 ALA A N 1
ATOM 2007 C CA . ALA A 1 265 ? 6.215 -26.953 -5.68 1 97.31 265 ALA A CA 1
ATOM 2008 C C . ALA A 1 265 ? 5.508 -25.969 -4.746 1 97.31 265 ALA A C 1
ATOM 2010 O O . ALA A 1 265 ? 4.531 -25.328 -5.133 1 97.31 265 ALA A O 1
ATOM 2011 N N . ARG A 1 266 ? 6.012 -25.797 -3.553 1 98.38 266 ARG A N 1
ATOM 2012 C CA . ARG A 1 266 ? 5.406 -24.938 -2.545 1 98.38 266 ARG A CA 1
ATOM 2013 C C . ARG A 1 266 ? 6.141 -23.594 -2.447 1 98.38 266 ARG A C 1
ATOM 2015 O O . ARG A 1 266 ? 5.906 -22.828 -1.521 1 98.38 266 ARG A O 1
ATOM 2022 N N . LEU A 1 267 ? 7.078 -23.406 -3.371 1 98.81 267 LEU A N 1
ATOM 2023 C CA . LEU A 1 267 ? 7.895 -22.203 -3.336 1 98.81 267 LEU A CA 1
ATOM 2024 C C . LEU A 1 267 ? 7.848 -21.469 -4.676 1 98.81 267 LEU A C 1
ATOM 2026 O O . LEU A 1 267 ? 7.812 -22.109 -5.73 1 98.81 267 LEU A O 1
ATOM 2030 N N . SER A 1 268 ? 7.852 -20.156 -4.617 1 98.88 268 SER A N 1
ATOM 2031 C CA . SER A 1 268 ? 7.84 -19.297 -5.797 1 98.88 268 SER A CA 1
ATOM 2032 C C . SER A 1 268 ? 8.977 -18.281 -5.746 1 98.88 268 SER A C 1
ATOM 2034 O O . SER A 1 268 ? 9.375 -17.844 -4.664 1 98.88 268 SER A O 1
ATOM 2036 N N . SER A 1 269 ? 9.484 -17.906 -6.906 1 98.88 269 SER A N 1
ATOM 2037 C CA . SER A 1 269 ? 10.484 -16.844 -7.055 1 98.88 269 SER A CA 1
ATOM 2038 C C . SER A 1 269 ? 10.086 -15.859 -8.148 1 98.88 269 SER A C 1
ATOM 2040 O O . SER A 1 269 ? 9.703 -16.266 -9.25 1 98.88 269 SER A O 1
ATOM 2042 N N . ILE A 1 270 ? 10.164 -14.641 -7.863 1 98.81 270 ILE A N 1
ATOM 2043 C CA . ILE A 1 270 ? 9.891 -13.539 -8.781 1 98.81 270 ILE A CA 1
ATOM 2044 C C . ILE A 1 270 ? 11.148 -12.688 -8.953 1 98.81 270 ILE A C 1
ATOM 2046 O O . ILE A 1 270 ? 11.578 -12.008 -8.016 1 98.81 270 ILE A O 1
ATOM 2050 N N . VAL A 1 271 ? 11.75 -12.75 -10.109 1 98.69 271 VAL A N 1
ATOM 2051 C CA . VAL A 1 271 ? 12.984 -12.023 -10.383 1 98.69 271 VAL A CA 1
ATOM 2052 C C . VAL A 1 271 ? 12.719 -10.93 -11.414 1 98.69 271 VAL A C 1
ATOM 2054 O O . VAL A 1 271 ? 12.273 -11.203 -12.531 1 98.69 271 VAL A O 1
ATOM 2057 N N . THR A 1 272 ? 13.008 -9.688 -11.07 1 98.06 272 THR A N 1
ATOM 2058 C CA . THR A 1 272 ? 12.742 -8.539 -11.938 1 98.06 272 THR A CA 1
ATOM 2059 C C . THR A 1 272 ? 14.047 -7.922 -12.43 1 98.06 272 THR A C 1
ATOM 2061 O O . THR A 1 272 ? 15.133 -8.312 -11.992 1 98.06 272 THR A O 1
ATOM 2064 N N . SER A 1 273 ? 13.953 -7.082 -13.359 1 97.75 273 SER A N 1
ATOM 2065 C CA . SER A 1 273 ? 15.055 -6.277 -13.875 1 97.75 273 SER A CA 1
ATOM 2066 C C . SER A 1 273 ? 16.203 -7.156 -14.375 1 97.75 273 SER A C 1
ATOM 2068 O O . SER A 1 273 ? 17.359 -6.906 -14.062 1 97.75 273 SER A O 1
ATOM 2070 N N . VAL A 1 274 ? 15.867 -8.148 -15.055 1 98.12 274 VAL A N 1
ATOM 2071 C CA . VAL A 1 274 ? 16.875 -8.992 -15.688 1 98.12 274 VAL A CA 1
ATOM 2072 C C . VAL A 1 274 ? 17.562 -8.234 -16.812 1 98.12 274 VAL A C 1
ATOM 2074 O O . VAL A 1 274 ? 16.906 -7.785 -17.766 1 98.12 274 VAL A O 1
ATOM 2077 N N . PRO A 1 275 ? 18.828 -8.141 -16.75 1 97.12 275 PRO A N 1
ATOM 2078 C CA . PRO A 1 275 ? 19.516 -7.379 -17.781 1 97.12 275 PRO A CA 1
ATOM 2079 C C . PRO A 1 275 ? 19.438 -8.047 -19.156 1 97.12 275 PRO A C 1
ATOM 2081 O O . PRO A 1 275 ? 19.406 -9.273 -19.25 1 97.12 275 PRO A O 1
ATOM 2084 N N . SER A 1 276 ? 19.422 -7.16 -20.156 1 94.44 276 SER A N 1
ATOM 2085 C CA . SER A 1 276 ? 19.547 -7.676 -21.516 1 94.44 276 SER A CA 1
ATOM 2086 C C . SER A 1 276 ? 20.812 -8.5 -21.672 1 94.44 276 SER A C 1
ATOM 2088 O O . SER A 1 276 ? 21.875 -8.133 -21.156 1 94.44 276 SER A O 1
ATOM 2090 N N . GLY A 1 277 ? 20.766 -9.578 -22.391 1 94.62 277 GLY A N 1
ATOM 2091 C CA . GLY A 1 277 ? 21.938 -10.398 -22.672 1 94.62 277 GLY A CA 1
ATOM 2092 C C . GLY A 1 277 ? 22.156 -11.492 -21.641 1 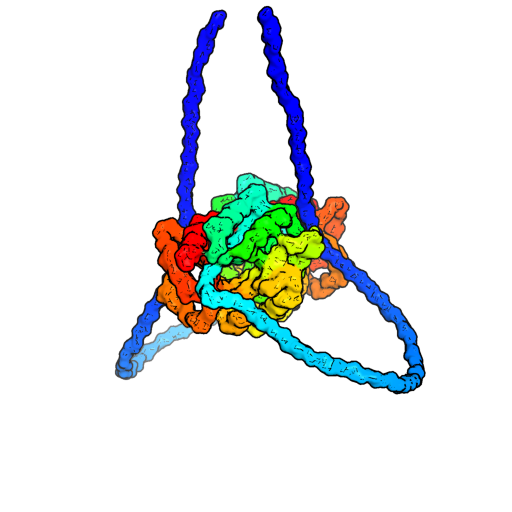94.62 277 GLY A C 1
ATOM 2093 O O . GLY A 1 277 ? 23.047 -12.336 -21.797 1 94.62 277 GLY A O 1
ATOM 2094 N N . THR A 1 278 ? 21.375 -11.477 -20.562 1 97.19 278 THR A N 1
ATOM 2095 C CA . THR A 1 278 ? 21.469 -12.516 -19.547 1 97.19 278 THR A CA 1
ATOM 2096 C C . THR A 1 278 ? 21.188 -13.891 -20.156 1 97.19 278 THR A C 1
ATOM 2098 O O . THR A 1 278 ? 20.328 -14.031 -21.031 1 97.19 278 THR A O 1
ATOM 2101 N N . ASP A 1 279 ? 21.953 -14.93 -19.734 1 97.56 279 ASP A N 1
ATOM 2102 C CA . ASP A 1 279 ? 21.656 -16.328 -20.062 1 97.56 279 ASP A CA 1
ATOM 2103 C C . ASP A 1 279 ? 20.375 -16.797 -19.375 1 97.56 279 ASP A C 1
ATOM 2105 O O . ASP A 1 279 ? 20.438 -17.312 -18.25 1 97.56 279 ASP A O 1
ATOM 2109 N N . LEU A 1 280 ? 19.297 -16.656 -20.094 1 97.31 280 LEU A N 1
ATOM 2110 C CA . LEU A 1 280 ? 18.016 -16.938 -19.469 1 97.31 280 LEU A CA 1
ATOM 2111 C C . LEU A 1 280 ? 17.844 -18.422 -19.219 1 97.31 280 LEU A C 1
ATOM 2113 O O . LEU A 1 280 ? 17.203 -18.828 -18.234 1 97.31 280 LEU A O 1
ATOM 2117 N N . ALA A 1 281 ? 18.375 -19.266 -20.047 1 97 281 ALA A N 1
ATOM 2118 C CA . ALA A 1 281 ? 18.312 -20.703 -19.797 1 97 281 ALA A CA 1
ATOM 2119 C C . ALA A 1 281 ? 19 -21.062 -18.484 1 97 281 ALA A C 1
ATOM 2121 O O . ALA A 1 281 ? 18.469 -21.844 -17.688 1 97 281 ALA A O 1
ATOM 2122 N N . GLY A 1 282 ? 20.172 -20.516 -18.297 1 97.56 282 GLY A N 1
ATOM 2123 C CA . GLY A 1 282 ? 20.891 -20.719 -17.047 1 97.56 282 GLY A CA 1
ATOM 2124 C C . GLY A 1 282 ? 20.125 -20.203 -15.844 1 97.56 282 GLY A C 1
ATOM 2125 O O . GLY A 1 282 ? 20.062 -20.859 -14.805 1 97.56 282 GLY A O 1
ATOM 2126 N N . LEU A 1 283 ? 19.594 -19.016 -16 1 98.12 283 LEU A N 1
ATOM 2127 C CA . LEU A 1 283 ? 18.828 -18.406 -14.914 1 98.12 283 LEU A CA 1
ATOM 2128 C C . LEU A 1 283 ? 17.609 -19.25 -14.57 1 98.12 283 LEU A C 1
ATOM 2130 O O . LEU A 1 283 ? 17.328 -19.484 -13.398 1 98.12 283 LEU A O 1
ATOM 2134 N N . VAL A 1 284 ? 16.875 -19.719 -15.555 1 97.81 284 VAL A N 1
ATOM 2135 C CA . VAL A 1 284 ? 15.719 -20.594 -15.344 1 97.81 284 VAL A CA 1
ATOM 2136 C C . VAL A 1 284 ? 16.172 -21.859 -14.617 1 97.81 284 VAL A C 1
ATOM 2138 O O . VAL A 1 284 ? 15.5 -22.312 -13.695 1 97.81 284 VAL A O 1
ATOM 2141 N N . GLY A 1 285 ? 17.312 -22.406 -15.047 1 97.19 285 GLY A N 1
ATOM 2142 C CA . GLY A 1 285 ? 17.844 -23.578 -14.367 1 97.19 285 GLY A CA 1
ATOM 2143 C C . GLY A 1 285 ? 18.094 -23.328 -12.891 1 97.19 285 GLY A C 1
ATOM 2144 O O . GLY A 1 285 ? 17.734 -24.172 -12.047 1 97.19 285 GLY A O 1
ATOM 2145 N N . GLN A 1 286 ? 18.688 -22.203 -12.547 1 97.69 286 GLN A N 1
ATOM 2146 C CA . GLN A 1 286 ? 18.969 -21.844 -11.164 1 97.69 286 GLN A CA 1
ATOM 2147 C C . GLN A 1 286 ? 17.672 -21.719 -10.359 1 97.69 286 GLN A C 1
ATOM 2149 O O . GLN A 1 286 ? 17.578 -22.219 -9.234 1 97.69 286 GLN A O 1
ATOM 2154 N N . LEU A 1 287 ? 16.719 -21.094 -10.938 1 98.19 287 LEU A N 1
ATOM 2155 C CA . LEU A 1 287 ? 15.453 -20.891 -10.25 1 98.19 287 LEU A CA 1
ATOM 2156 C C . LEU A 1 287 ? 14.719 -22.219 -10.047 1 98.19 287 LEU A C 1
ATOM 2158 O O . LEU A 1 287 ? 14.156 -22.453 -8.977 1 98.19 287 LEU A O 1
ATOM 2162 N N . ARG A 1 288 ? 14.797 -23.109 -11.016 1 96.69 288 ARG A N 1
ATOM 2163 C CA . ARG A 1 288 ? 14.125 -24.406 -10.938 1 96.69 288 ARG A CA 1
ATOM 2164 C C . ARG A 1 288 ? 14.742 -25.281 -9.852 1 96.69 288 ARG A C 1
ATOM 2166 O O . ARG A 1 288 ? 14.07 -26.156 -9.305 1 96.69 288 ARG A O 1
ATOM 2173 N N . ASP A 1 289 ? 15.938 -24.984 -9.594 1 96.62 289 ASP A N 1
ATOM 2174 C CA . ASP A 1 289 ? 16.609 -25.734 -8.539 1 96.62 289 ASP A CA 1
ATOM 2175 C C . ASP A 1 289 ? 16.109 -25.312 -7.16 1 96.62 289 ASP A C 1
ATOM 2177 O O . ASP A 1 289 ? 16.328 -26 -6.168 1 96.62 289 ASP A O 1
ATOM 2181 N N . ILE A 1 290 ? 15.391 -24.219 -7.098 1 97.94 290 ILE A N 1
ATOM 2182 C CA . ILE A 1 290 ? 15.008 -23.656 -5.816 1 97.94 290 ILE A CA 1
ATOM 2183 C C . ILE A 1 290 ? 13.492 -23.656 -5.676 1 97.94 290 ILE A C 1
ATOM 2185 O O . ILE A 1 290 ? 12.961 -23.938 -4.594 1 97.94 290 ILE A O 1
ATOM 2189 N N . THR A 1 291 ? 12.773 -23.359 -6.699 1 98.44 291 THR A N 1
ATOM 2190 C CA . THR A 1 291 ? 11.336 -23.141 -6.609 1 98.44 291 THR A CA 1
ATOM 2191 C C . THR A 1 291 ? 10.609 -23.828 -7.762 1 98.44 291 THR A C 1
ATOM 2193 O O . THR A 1 291 ? 11.211 -24.094 -8.805 1 98.44 291 THR A O 1
ATOM 2196 N N . GLY A 1 292 ? 9.305 -24.125 -7.559 1 98.19 292 GLY A N 1
ATOM 2197 C CA . GLY A 1 292 ? 8.477 -24.734 -8.578 1 98.19 292 GLY A CA 1
ATOM 2198 C C . GLY A 1 292 ? 7.672 -23.734 -9.383 1 98.19 292 GLY A C 1
ATOM 2199 O O . GLY A 1 292 ? 7.113 -24.078 -10.43 1 98.19 292 GLY A O 1
ATOM 2200 N N . HIS A 1 293 ? 7.57 -22.484 -8.945 1 98.44 293 HIS A N 1
ATOM 2201 C CA . HIS A 1 293 ? 6.906 -21.391 -9.641 1 98.44 293 HIS A CA 1
ATOM 2202 C C . HIS A 1 293 ? 7.855 -20.219 -9.859 1 98.44 293 HIS A C 1
ATOM 2204 O O . HIS A 1 293 ? 8.43 -19.703 -8.898 1 98.44 293 HIS A O 1
ATOM 2210 N N . ILE A 1 294 ? 7.996 -19.766 -11.117 1 98.31 294 ILE A N 1
ATOM 2211 C CA . ILE A 1 294 ? 9 -18.734 -11.344 1 98.31 294 ILE A CA 1
ATOM 2212 C C . ILE A 1 294 ? 8.406 -17.609 -12.195 1 98.31 294 ILE A C 1
ATOM 2214 O O . ILE A 1 294 ? 7.504 -17.844 -13 1 98.31 294 ILE A O 1
ATOM 2218 N N . TYR A 1 295 ? 8.883 -16.453 -12.039 1 98.44 295 TYR A N 1
ATOM 2219 C CA . TYR A 1 295 ? 8.641 -15.289 -12.898 1 98.44 295 TYR A CA 1
ATOM 2220 C C . TYR A 1 295 ? 9.938 -14.539 -13.172 1 98.44 295 TYR A C 1
ATOM 2222 O O . TYR A 1 295 ? 10.719 -14.273 -12.258 1 98.44 295 TYR A O 1
ATOM 2230 N N . LEU A 1 296 ? 10.156 -14.211 -14.438 1 97.94 296 LEU A N 1
ATOM 2231 C CA . LEU A 1 296 ? 11.266 -13.383 -14.883 1 97.94 296 LEU A CA 1
ATOM 2232 C C . LEU A 1 296 ? 10.766 -12.195 -15.703 1 97.94 296 LEU A C 1
ATOM 2234 O O . LEU A 1 296 ? 9.898 -12.344 -16.562 1 97.94 296 LEU A O 1
ATOM 2238 N N . SER A 1 297 ? 11.32 -11.078 -15.422 1 97.69 297 SER A N 1
ATOM 2239 C CA . SER A 1 297 ? 10.992 -9.891 -16.188 1 97.69 297 SER A CA 1
ATOM 2240 C C . SER A 1 297 ? 12.203 -8.984 -16.359 1 97.69 297 SER A C 1
ATOM 2242 O O . SER A 1 297 ? 13.031 -8.859 -15.453 1 97.69 297 SER A O 1
ATOM 2244 N N . ASN A 1 298 ? 12.258 -8.312 -17.516 1 97 298 ASN A N 1
ATOM 2245 C CA . ASN A 1 298 ? 13.266 -7.281 -17.719 1 97 298 ASN A CA 1
ATOM 2246 C C . ASN A 1 298 ? 12.875 -5.973 -17.031 1 97 298 ASN A C 1
ATOM 2248 O O . ASN A 1 298 ? 13.711 -5.078 -16.875 1 97 298 ASN A O 1
ATOM 2252 N N . SER A 1 299 ? 11.68 -5.945 -16.609 1 93.81 299 SER A N 1
ATOM 2253 C CA . SER A 1 299 ? 11.133 -4.719 -16.031 1 93.81 299 SER A CA 1
ATOM 2254 C C . SER A 1 299 ? 11.102 -4.785 -14.516 1 93.81 299 SER A C 1
ATOM 2256 O O . SER A 1 299 ? 11.055 -5.871 -13.938 1 93.81 299 SER A O 1
ATOM 2258 N N . ALA A 1 300 ? 11.172 -3.639 -13.938 1 91.19 300 ALA A N 1
ATOM 2259 C CA . ALA A 1 300 ? 10.969 -3.539 -12.5 1 91.19 300 ALA A CA 1
ATOM 2260 C C . ALA A 1 300 ? 9.484 -3.4 -12.164 1 91.19 300 ALA A C 1
ATOM 2262 O O . ALA A 1 300 ? 9.094 -3.439 -11 1 91.19 300 ALA A O 1
ATOM 2263 N N . SER A 1 301 ? 8.688 -3.23 -13.227 1 91.44 301 SER A N 1
ATOM 2264 C CA . SER A 1 301 ? 7.27 -2.938 -13.039 1 91.44 301 SER A CA 1
ATOM 2265 C C . SER A 1 301 ? 6.398 -4.105 -13.484 1 91.44 301 SER A C 1
ATOM 2267 O O . SER A 1 301 ? 6.699 -4.766 -14.484 1 9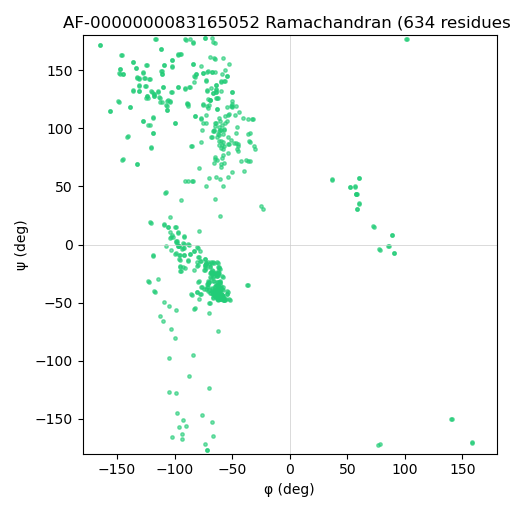1.44 301 SER A O 1
ATOM 2269 N N . TYR A 1 302 ? 5.293 -4.277 -12.797 1 94.12 302 TYR A N 1
ATOM 2270 C CA . TYR A 1 302 ? 4.324 -5.309 -13.164 1 94.12 302 TYR A CA 1
ATOM 2271 C C . TYR A 1 302 ? 3.268 -4.75 -14.109 1 94.12 302 TYR A C 1
ATOM 2273 O O . TYR A 1 302 ? 2.299 -5.438 -14.438 1 94.12 302 TYR A O 1
ATOM 2281 N N . LEU A 1 303 ? 3.465 -3.525 -14.547 1 89.69 303 LEU A N 1
ATOM 2282 C CA . LEU A 1 303 ? 2.541 -2.857 -15.461 1 89.69 303 LEU A CA 1
ATOM 2283 C C . LEU A 1 303 ? 3.018 -2.982 -16.906 1 89.69 303 LEU A C 1
ATOM 2285 O O . LEU A 1 303 ? 2.494 -2.309 -17.797 1 89.69 303 LEU A O 1
ATOM 2289 N N . GLU A 1 304 ? 4.039 -3.848 -17.062 1 87.62 304 GLU A N 1
ATOM 2290 C CA . GLU A 1 304 ? 4.629 -4.027 -18.375 1 87.62 304 GLU A CA 1
ATOM 2291 C C . GLU A 1 304 ? 4.793 -5.508 -18.719 1 87.62 304 GLU A C 1
ATOM 2293 O O . GLU A 1 304 ? 5.07 -6.32 -17.828 1 87.62 304 GLU A O 1
ATOM 2298 N N . TYR A 1 305 ? 4.582 -5.785 -19.984 1 87.75 305 TYR A N 1
ATOM 2299 C CA . TYR A 1 305 ? 4.883 -7.121 -20.484 1 87.75 305 TYR A CA 1
ATOM 2300 C C . TYR A 1 305 ? 6.363 -7.262 -20.812 1 87.75 305 TYR A C 1
ATOM 2302 O O . TYR A 1 305 ? 6.98 -6.332 -21.328 1 87.75 305 TYR A O 1
ATOM 2310 N N . SER A 1 306 ? 6.91 -8.422 -20.562 1 90.38 306 SER A N 1
ATOM 2311 C CA . SER A 1 306 ? 8.359 -8.578 -20.609 1 90.38 306 SER A CA 1
ATOM 2312 C C . SER A 1 306 ? 8.773 -9.641 -21.625 1 90.38 306 SER A C 1
ATOM 2314 O O . SER A 1 306 ? 8.164 -10.719 -21.688 1 90.38 306 SER A O 1
ATOM 2316 N N . GLN A 1 307 ? 9.844 -9.383 -22.297 1 89.94 307 GLN A N 1
ATOM 2317 C CA . GLN A 1 307 ? 10.43 -10.352 -23.219 1 89.94 307 GLN A CA 1
ATOM 2318 C C . GLN A 1 307 ? 11.055 -11.516 -22.453 1 89.94 307 GLN A C 1
ATOM 2320 O O . GLN A 1 307 ? 11.023 -12.656 -22.922 1 89.94 307 GLN A O 1
ATOM 2325 N N . ALA A 1 308 ? 11.617 -11.258 -21.391 1 94.12 308 ALA A N 1
ATOM 2326 C CA . ALA A 1 308 ? 12.219 -12.312 -20.594 1 94.12 308 ALA A CA 1
ATOM 2327 C C . ALA A 1 308 ? 11.18 -13.352 -20.188 1 94.12 308 ALA A C 1
ATOM 2329 O O . ALA A 1 308 ? 11.484 -14.547 -20.109 1 94.12 308 ALA A O 1
ATOM 2330 N N . LEU A 1 309 ? 9.984 -12.922 -19.922 1 96.12 309 LEU A N 1
ATOM 2331 C CA . LEU A 1 309 ? 8.891 -13.828 -19.594 1 96.12 309 LEU A CA 1
ATOM 2332 C C . LEU A 1 309 ? 8.602 -14.781 -20.75 1 96.12 309 LEU A C 1
ATOM 2334 O O . LEU A 1 309 ? 8.445 -15.992 -20.547 1 96.12 309 LEU A O 1
ATOM 2338 N N . GLU A 1 310 ? 8.602 -14.273 -21.922 1 95.94 310 GLU A N 1
ATOM 2339 C CA . GLU A 1 310 ? 8.352 -15.094 -23.094 1 95.94 310 GLU A CA 1
ATOM 2340 C C . GLU A 1 310 ? 9.438 -16.156 -23.266 1 95.94 310 GLU A C 1
ATOM 2342 O O . GLU A 1 310 ? 9.133 -17.312 -23.531 1 95.94 310 GLU A O 1
ATOM 2347 N N . GLU A 1 311 ? 10.602 -15.719 -23.156 1 95.75 311 GLU A N 1
ATOM 2348 C CA . GLU A 1 311 ? 11.719 -16.656 -23.312 1 95.75 311 GLU A CA 1
ATOM 2349 C C . GLU A 1 311 ? 11.711 -17.703 -22.203 1 95.75 311 GLU A C 1
ATOM 2351 O O . GLU A 1 311 ? 11.984 -18.875 -22.469 1 95.75 311 GLU A O 1
ATOM 2356 N N . ALA A 1 312 ? 11.414 -17.297 -21.016 1 96.81 312 ALA A N 1
ATOM 2357 C CA . ALA A 1 312 ? 11.312 -18.234 -19.922 1 96.81 312 ALA A CA 1
ATOM 2358 C C . ALA A 1 312 ? 10.25 -19.297 -20.203 1 96.81 312 ALA A C 1
ATOM 2360 O O . ALA A 1 312 ? 10.469 -20.484 -19.953 1 96.81 312 ALA A O 1
ATOM 2361 N N . ALA A 1 313 ? 9.109 -18.859 -20.719 1 97.5 313 ALA A N 1
ATOM 2362 C CA . ALA A 1 313 ? 8.031 -19.797 -21.031 1 97.5 313 ALA A CA 1
ATOM 2363 C C . ALA A 1 313 ? 8.477 -20.812 -22.094 1 97.5 313 ALA A C 1
ATOM 2365 O O . ALA A 1 313 ? 8.188 -22 -21.969 1 97.5 313 ALA A O 1
ATOM 2366 N N . ARG A 1 314 ? 9.195 -20.312 -23.031 1 96.19 314 ARG A N 1
ATOM 2367 C CA . ARG A 1 314 ? 9.703 -21.203 -24.062 1 96.19 314 ARG A CA 1
ATOM 2368 C C . ARG A 1 314 ? 10.664 -22.234 -23.484 1 96.19 314 ARG A C 1
ATOM 2370 O O . ARG A 1 314 ? 10.578 -23.422 -23.812 1 96.19 314 ARG A O 1
ATOM 2377 N N . ILE A 1 315 ? 11.516 -21.797 -22.656 1 96.38 315 ILE A N 1
ATOM 2378 C CA . ILE A 1 315 ? 12.516 -22.656 -22.047 1 96.38 315 ILE A CA 1
ATOM 2379 C C . ILE A 1 315 ? 11.828 -23.719 -21.188 1 96.38 315 ILE A C 1
ATOM 2381 O O . ILE A 1 315 ? 12.148 -24.906 -21.297 1 96.38 315 ILE A O 1
ATOM 2385 N N . ILE A 1 316 ? 10.891 -23.328 -20.438 1 96 316 ILE A N 1
ATOM 2386 C CA . ILE A 1 316 ? 10.195 -24.219 -19.516 1 96 316 ILE A CA 1
ATOM 2387 C C . ILE A 1 316 ? 9.32 -25.188 -20.297 1 96 316 ILE A C 1
ATOM 2389 O O . ILE A 1 316 ? 9.227 -26.375 -19.953 1 96 316 ILE A O 1
ATOM 2393 N N . GLY A 1 317 ? 8.695 -24.656 -21.328 1 93.62 317 GLY A N 1
ATOM 2394 C CA . GLY A 1 317 ? 7.828 -25.484 -22.156 1 93.62 317 GLY A CA 1
ATOM 2395 C C . GLY A 1 317 ? 8.586 -26.531 -22.969 1 93.62 317 GLY A C 1
ATOM 2396 O O . GLY A 1 317 ? 8.008 -27.531 -23.375 1 93.62 317 GLY A O 1
ATOM 2397 N N . SER A 1 318 ? 9.828 -26.328 -23.25 1 87.75 318 SER A N 1
ATOM 2398 C CA . SER A 1 318 ? 10.633 -27.219 -24.062 1 87.75 318 SER A CA 1
ATOM 2399 C C . SER A 1 318 ? 11.367 -28.25 -23.203 1 87.75 318 SER A C 1
ATOM 2401 O O . SER A 1 318 ? 11.977 -29.188 -23.734 1 87.75 318 SER A O 1
ATOM 2403 N N . SER A 1 319 ? 11.305 -28.062 -21.938 1 72.75 319 SER A N 1
ATOM 2404 C CA . SER A 1 319 ? 12.039 -28.984 -21.062 1 72.75 319 SER A CA 1
ATOM 2405 C C . SER A 1 319 ? 11.141 -30.094 -20.547 1 72.75 319 SER A C 1
ATOM 2407 O O . SER A 1 319 ? 9.945 -29.875 -20.328 1 72.75 319 SER A O 1
ATOM 2409 N N . MET B 1 1 ? -0.178 38.812 -64.188 1 19.02 1 MET B N 1
ATOM 2410 C CA . MET B 1 1 ? 1.123 38.188 -64.312 1 19.02 1 MET B CA 1
ATOM 2411 C C . MET B 1 1 ? 1.445 37.312 -63.094 1 19.02 1 MET B C 1
ATOM 2413 O O . MET B 1 1 ? 1.098 37.656 -61.969 1 19.02 1 MET B O 1
ATOM 2417 N N . LEU B 1 2 ? 2.016 35.906 -63.25 1 21.09 2 LEU B N 1
ATOM 2418 C CA . LEU B 1 2 ? 2.104 34.5 -62.875 1 21.09 2 LEU B CA 1
ATOM 2419 C C . LEU B 1 2 ? 3.033 34.312 -61.688 1 21.09 2 LEU B C 1
ATOM 2421 O O . LEU B 1 2 ? 3.02 33.281 -61.031 1 21.09 2 LEU B O 1
ATOM 2425 N N . SER B 1 3 ? 3.973 35.094 -61.281 1 18.5 3 SER B N 1
ATOM 2426 C CA . SER B 1 3 ? 5.355 34.688 -61.062 1 18.5 3 SER B CA 1
ATOM 2427 C C . SER B 1 3 ? 5.586 34.25 -59.625 1 18.5 3 SER B C 1
ATOM 2429 O O . SER B 1 3 ? 6.73 34.094 -59.188 1 18.5 3 SER B O 1
ATOM 2431 N N . VAL B 1 4 ? 4.582 34.312 -58.656 1 24.86 4 VAL B N 1
ATOM 2432 C CA . VAL B 1 4 ? 5.043 34.5 -57.281 1 24.86 4 VAL B CA 1
ATOM 2433 C C . VAL B 1 4 ? 5.68 33.219 -56.75 1 24.86 4 VAL B C 1
ATOM 2435 O O . VAL B 1 4 ? 5.055 32.156 -56.781 1 24.86 4 VAL B O 1
ATOM 2438 N N . ASN B 1 5 ? 7.051 32.969 -56.438 1 20.62 5 ASN B N 1
ATOM 2439 C CA . ASN B 1 5 ? 8.188 32.094 -56.219 1 20.62 5 ASN B CA 1
ATOM 2440 C C . ASN B 1 5 ? 7.992 31.203 -55 1 20.62 5 ASN B C 1
ATOM 2442 O O . ASN B 1 5 ? 7.34 31.609 -54.031 1 20.62 5 ASN B O 1
ATOM 2446 N N . VAL B 1 6 ? 8.531 29.781 -54.781 1 20.75 6 VAL B N 1
ATOM 2447 C CA . VAL B 1 6 ? 8.523 28.359 -54.438 1 20.75 6 VAL B CA 1
ATOM 2448 C C . VAL B 1 6 ? 9.148 28.172 -53.062 1 20.75 6 VAL B C 1
ATOM 2450 O O . VAL B 1 6 ? 9.133 27.062 -52.5 1 20.75 6 VAL B O 1
ATOM 2453 N N . LEU B 1 7 ? 9.773 29.172 -52.219 1 19.03 7 LEU B N 1
ATOM 2454 C CA . LEU B 1 7 ? 11.039 28.797 -51.594 1 19.03 7 LEU B CA 1
ATOM 2455 C C . LEU B 1 7 ? 10.797 27.906 -50.375 1 19.03 7 LEU B C 1
ATOM 2457 O O . LEU B 1 7 ? 11.539 26.938 -50.156 1 19.03 7 LEU B O 1
ATOM 2461 N N . ARG B 1 8 ? 9.844 28.062 -49.25 1 19.11 8 ARG B N 1
ATOM 2462 C CA . ARG B 1 8 ? 10.367 28.125 -47.906 1 19.11 8 ARG B CA 1
ATOM 2463 C C . ARG B 1 8 ? 10.438 26.734 -47.281 1 19.11 8 ARG B C 1
ATOM 2465 O O . ARG B 1 8 ? 9.43 26.188 -46.812 1 19.11 8 ARG B O 1
ATOM 2472 N N . ILE B 1 9 ? 11.078 25.609 -47.781 1 19.08 9 ILE B N 1
ATOM 2473 C CA . ILE B 1 9 ? 10.828 24.188 -47.531 1 19.08 9 ILE B CA 1
ATOM 2474 C C . ILE B 1 9 ? 11.242 23.844 -46.094 1 19.08 9 ILE B C 1
ATOM 2476 O O . ILE B 1 9 ? 10.484 23.203 -45.375 1 19.08 9 ILE B O 1
ATOM 2480 N N . LEU B 1 10 ? 12.555 23.969 -45.406 1 20.06 10 LEU B N 1
ATOM 2481 C CA . LEU B 1 10 ? 13.352 22.812 -45 1 20.06 10 LEU B CA 1
ATOM 2482 C C . LEU B 1 10 ? 13.258 22.562 -43.5 1 20.06 10 LEU B C 1
ATOM 2484 O O . LEU B 1 10 ? 14.148 22.969 -42.75 1 20.06 10 LEU B O 1
ATOM 2488 N N . SER B 1 11 ? 12.305 22.906 -42.594 1 19.75 11 SER B N 1
ATOM 2489 C CA . SER B 1 11 ? 12.602 23.094 -41.188 1 19.75 11 SER B CA 1
ATOM 2490 C C . SER B 1 11 ? 12.875 21.75 -40.5 1 19.75 11 SER B C 1
ATOM 2492 O O . SER B 1 11 ? 12.078 20.828 -40.594 1 19.75 11 SER B O 1
ATOM 2494 N N . CYS B 1 12 ? 14.195 21.266 -40.125 1 20 12 CYS B N 1
ATOM 2495 C CA . CYS B 1 12 ? 14.883 20.109 -39.562 1 20 12 CYS B CA 1
ATOM 2496 C C . CYS B 1 12 ? 14.398 19.828 -38.156 1 20 12 CYS B C 1
ATOM 2498 O O . CYS B 1 12 ? 14.445 20.703 -37.281 1 20 12 CYS B O 1
ATOM 2500 N N . LEU B 1 13 ? 13.477 18.828 -37.812 1 20.2 13 LEU B N 1
ATOM 2501 C CA . LEU B 1 13 ? 12.812 18.141 -36.719 1 20.2 13 LEU B CA 1
ATOM 2502 C C . LEU B 1 13 ? 13.828 17.594 -35.719 1 20.2 13 LEU B C 1
ATOM 2504 O O . LEU B 1 13 ? 14.508 16.594 -36 1 20.2 13 LEU B O 1
ATOM 2508 N N . LEU B 1 14 ? 14.727 18.375 -35.062 1 19.94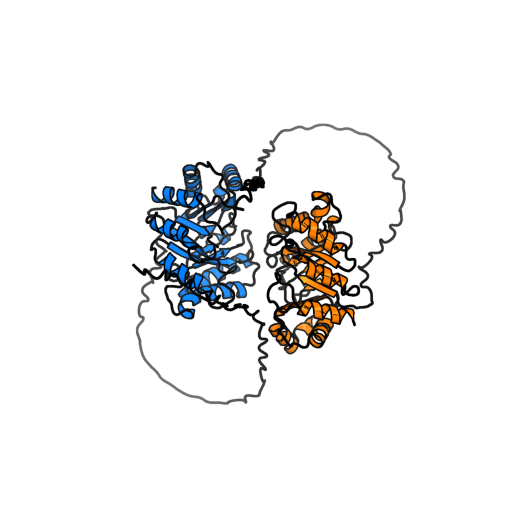 14 LEU B N 1
ATOM 2509 C CA . LEU B 1 14 ? 15.82 17.891 -34.219 1 19.94 14 LEU B CA 1
ATOM 2510 C C . LEU B 1 14 ? 15.281 17.094 -33.031 1 19.94 14 LEU B C 1
ATOM 2512 O O . LEU B 1 14 ? 14.531 17.609 -32.219 1 19.94 14 LEU B O 1
ATOM 2516 N N . LEU B 1 15 ? 15.047 15.703 -33.094 1 20.14 15 LEU B N 1
ATOM 2517 C CA . LEU B 1 15 ? 14.586 14.609 -32.25 1 20.14 15 LEU B CA 1
ATOM 2518 C C . LEU B 1 15 ? 15.484 14.453 -31.031 1 20.14 15 LEU B C 1
ATOM 2520 O O . LEU B 1 15 ? 16.656 14.078 -31.156 1 20.14 15 LEU B O 1
ATOM 2524 N N . LEU B 1 16 ? 15.5 15.398 -30.016 1 19.89 16 LEU B N 1
ATOM 2525 C CA . LEU B 1 16 ? 16.406 15.328 -28.875 1 19.89 16 LEU B CA 1
ATOM 2526 C C . LEU B 1 16 ? 16.188 14.039 -28.078 1 19.89 16 LEU B C 1
ATOM 2528 O O . LEU B 1 16 ? 15.07 13.766 -27.625 1 19.89 16 LEU B O 1
ATOM 2532 N N . PHE B 1 17 ? 16.938 12.93 -28.188 1 22 17 PHE B N 1
ATOM 2533 C CA . PHE B 1 17 ? 17.078 11.578 -27.656 1 22 17 PHE B CA 1
ATOM 2534 C C . PHE B 1 17 ? 17.438 11.602 -26.172 1 22 17 PHE B C 1
ATOM 2536 O O . PHE B 1 17 ? 18.625 11.719 -25.828 1 22 17 PHE B O 1
ATOM 2543 N N . GLN B 1 18 ? 16.906 12.492 -25.281 1 19.47 18 GLN B N 1
ATOM 2544 C CA . GLN B 1 18 ? 17.688 12.453 -24.047 1 19.47 18 GLN B CA 1
ATOM 2545 C C . GLN B 1 18 ? 17.688 11.047 -23.453 1 19.47 18 GLN B C 1
ATOM 2547 O O . GLN B 1 18 ? 16.719 10.297 -23.609 1 19.47 18 GLN B O 1
ATOM 2552 N N . VAL B 1 19 ? 18.844 10.586 -22.75 1 20.73 19 VAL B N 1
ATOM 2553 C CA . VAL B 1 19 ? 19.594 9.492 -22.172 1 20.73 19 VAL B CA 1
ATOM 2554 C C . VAL B 1 19 ? 18.891 8.961 -20.938 1 20.73 19 VAL B C 1
ATOM 2556 O O . VAL B 1 19 ? 18.359 9.742 -20.125 1 20.73 19 VAL B O 1
ATOM 2559 N N . ALA B 1 20 ? 18.5 7.629 -20.922 1 21.91 20 ALA B N 1
ATOM 2560 C CA . ALA B 1 20 ? 17.953 6.516 -20.156 1 21.91 20 ALA B CA 1
ATOM 2561 C C . ALA B 1 20 ? 18.703 6.336 -18.844 1 21.91 20 ALA B C 1
ATOM 2563 O O . ALA B 1 20 ? 19.844 5.875 -18.828 1 21.91 20 ALA B O 1
ATOM 2564 N N . GLN B 1 21 ? 18.688 7.387 -17.875 1 19.52 21 GLN B N 1
ATOM 2565 C CA . GLN B 1 21 ? 19.5 7.254 -16.672 1 19.52 21 GLN B CA 1
ATOM 2566 C C . GLN B 1 21 ? 19.109 6.016 -15.867 1 19.52 21 GLN B C 1
ATOM 2568 O O . GLN B 1 21 ? 17.969 5.902 -15.414 1 19.52 21 GLN B O 1
ATOM 2573 N N . THR B 1 22 ? 19.594 4.887 -16.188 1 19.55 22 THR B N 1
ATOM 2574 C CA . THR B 1 22 ? 19.453 3.537 -15.656 1 19.55 22 THR B CA 1
ATOM 2575 C C . THR B 1 22 ? 19.891 3.48 -14.195 1 19.55 22 THR B C 1
ATOM 2577 O O . THR B 1 22 ? 21.062 3.693 -13.883 1 19.55 22 THR B O 1
ATOM 2580 N N . ALA B 1 23 ? 19.047 4.012 -13.273 1 20.52 23 ALA B N 1
ATOM 2581 C CA . ALA B 1 23 ? 19.469 3.953 -11.883 1 20.52 23 ALA B CA 1
ATOM 2582 C C . ALA B 1 23 ? 19.703 2.51 -11.438 1 20.52 23 ALA B C 1
ATOM 2584 O O . ALA B 1 23 ? 18.812 1.668 -11.562 1 20.52 23 ALA B O 1
ATOM 2585 N N . ILE B 1 24 ? 20.922 2.088 -11.344 1 20.73 24 ILE B N 1
ATOM 2586 C CA . ILE B 1 24 ? 21.578 0.823 -11.023 1 20.73 24 ILE B CA 1
ATOM 2587 C C . ILE B 1 24 ? 21.312 0.46 -9.57 1 20.73 24 ILE B C 1
ATOM 2589 O O . ILE B 1 24 ? 21.562 1.268 -8.664 1 20.73 24 ILE B O 1
ATOM 2593 N N . ILE B 1 25 ? 20.375 -0.359 -9.344 1 19.42 25 ILE B N 1
ATOM 2594 C CA . ILE B 1 25 ? 20 -0.899 -8.039 1 19.42 25 ILE B CA 1
ATOM 2595 C C . ILE B 1 25 ? 21.203 -1.596 -7.406 1 19.42 25 ILE B C 1
ATOM 2597 O O . ILE B 1 25 ? 21.75 -2.543 -7.973 1 19.42 25 ILE B O 1
ATOM 2601 N N . PRO B 1 26 ? 21.891 -0.937 -6.512 1 20.09 26 PRO B N 1
ATOM 2602 C CA . PRO B 1 26 ? 23.109 -1.528 -5.965 1 20.09 26 PRO B CA 1
ATOM 2603 C C . PRO B 1 26 ? 22.859 -2.846 -5.234 1 20.09 26 PRO B C 1
ATOM 2605 O O . PRO B 1 26 ? 21.828 -2.998 -4.578 1 20.09 26 PRO B O 1
ATOM 2608 N N . ILE B 1 27 ? 23.25 -3.869 -5.75 1 19.92 27 ILE B N 1
ATOM 2609 C CA . ILE B 1 27 ? 23.391 -5.262 -5.336 1 19.92 27 ILE B CA 1
ATOM 2610 C C . ILE B 1 27 ? 24.062 -5.328 -3.971 1 19.92 27 ILE B C 1
ATOM 2612 O O . ILE B 1 27 ? 25.094 -4.668 -3.742 1 19.92 27 ILE B O 1
ATOM 2616 N N . ARG B 1 28 ? 23.328 -5.738 -2.975 1 18.62 28 ARG B N 1
ATOM 2617 C CA . ARG B 1 28 ? 23.719 -5.922 -1.583 1 18.62 28 ARG B CA 1
ATOM 2618 C C . ARG B 1 28 ? 24.969 -6.801 -1.481 1 18.62 28 ARG B C 1
ATOM 2620 O O . ARG B 1 28 ? 24.969 -7.934 -1.967 1 18.62 28 ARG B O 1
ATOM 2627 N N . GLN B 1 29 ? 26.172 -6.137 -1.592 1 16.86 29 GLN B N 1
ATOM 2628 C CA . GLN B 1 29 ? 27.438 -6.859 -1.484 1 16.86 29 GLN B CA 1
ATOM 2629 C C . GLN B 1 29 ? 27.578 -7.531 -0.122 1 16.86 29 GLN B C 1
ATOM 2631 O O . GLN B 1 29 ? 27.406 -6.887 0.915 1 16.86 29 GLN B O 1
ATOM 2636 N N . TYR B 1 30 ? 27.281 -8.781 -0.058 1 18 30 TYR B N 1
ATOM 2637 C CA . TYR B 1 30 ? 27.438 -9.68 1.087 1 18 30 TYR B CA 1
ATOM 2638 C C . TYR B 1 30 ? 28.875 -9.719 1.561 1 18 30 TYR B C 1
ATOM 2640 O O . TYR B 1 30 ? 29.766 -10.164 0.826 1 18 30 TYR B O 1
ATOM 2648 N N . ASP B 1 31 ? 29.328 -8.602 2.168 1 17.14 31 ASP B N 1
ATOM 2649 C CA . ASP B 1 31 ? 30.703 -8.695 2.627 1 17.14 31 ASP B CA 1
ATOM 2650 C C . ASP B 1 31 ? 30.875 -9.859 3.607 1 17.14 31 ASP B C 1
ATOM 2652 O O . ASP B 1 31 ? 30.156 -9.953 4.598 1 17.14 31 ASP B O 1
ATOM 2656 N N . SER B 1 32 ? 31.281 -11 3.127 1 18.38 32 SER B N 1
ATOM 2657 C CA . SER B 1 32 ? 31.688 -12.211 3.83 1 18.38 32 SER B CA 1
ATOM 2658 C C . SER B 1 32 ? 32.844 -11.938 4.781 1 18.38 32 SER B C 1
ATOM 2660 O O . SER B 1 32 ? 34 -12.203 4.453 1 18.38 32 SER B O 1
ATOM 2662 N N . GLU B 1 33 ? 32.781 -10.945 5.641 1 17.38 33 GLU B N 1
ATOM 2663 C CA . GLU B 1 33 ? 34 -10.789 6.426 1 17.38 33 GLU B CA 1
ATOM 2664 C C . GLU B 1 33 ? 34.281 -12.031 7.27 1 17.38 33 GLU B C 1
ATOM 2666 O O . GLU B 1 33 ? 33.438 -12.477 8.031 1 17.38 33 GLU B O 1
ATOM 2671 N N . ASP B 1 34 ? 35.125 -12.867 6.789 1 17.44 34 ASP B N 1
ATOM 2672 C CA . ASP B 1 34 ? 35.688 -14.039 7.457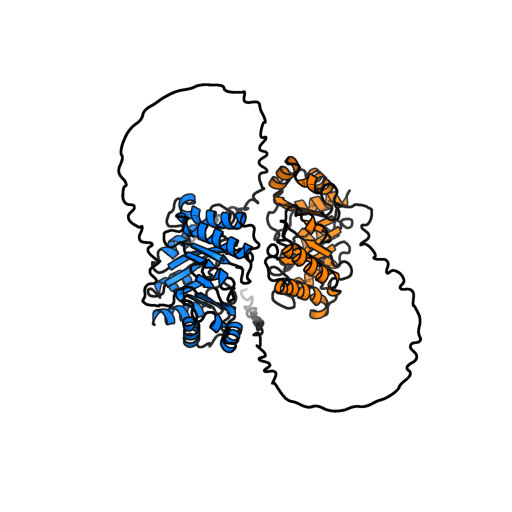 1 17.44 34 ASP B CA 1
ATOM 2673 C C . ASP B 1 34 ? 36.531 -13.633 8.664 1 17.44 34 ASP B C 1
ATOM 2675 O O . ASP B 1 34 ? 37.594 -13.047 8.5 1 17.44 34 ASP B O 1
ATOM 2679 N N . GLN B 1 35 ? 36.031 -12.984 9.57 1 17.59 35 GLN B N 1
ATOM 2680 C CA . GLN B 1 35 ? 36.938 -12.648 10.664 1 17.59 35 GLN B CA 1
ATOM 2681 C C . GLN B 1 35 ? 37.562 -13.898 11.25 1 17.59 35 GLN B C 1
ATOM 2683 O O . GLN B 1 35 ? 36.875 -14.828 11.664 1 17.59 35 GLN B O 1
ATOM 2688 N N . ASN B 1 36 ? 38.781 -13.984 10.852 1 16.38 36 ASN B N 1
ATOM 2689 C CA . ASN B 1 36 ? 39.75 -14.992 11.297 1 16.38 36 ASN B CA 1
ATOM 2690 C C . ASN B 1 36 ? 39.906 -14.969 12.812 1 16.38 36 ASN B C 1
ATOM 2692 O O . ASN B 1 36 ? 39.75 -13.93 13.445 1 16.38 36 ASN B O 1
ATOM 2696 N N . ASP B 1 37 ? 40.219 -16.109 13.422 1 17.62 37 ASP B N 1
ATOM 2697 C CA . ASP B 1 37 ? 40.25 -16.828 14.695 1 17.62 37 ASP B CA 1
ATOM 2698 C C . ASP B 1 37 ? 41.438 -16.375 15.547 1 17.62 37 ASP B C 1
ATOM 2700 O O . ASP B 1 37 ? 41.625 -16.875 16.656 1 17.62 37 ASP B O 1
ATOM 2704 N N . SER B 1 38 ? 42.375 -15.469 15.008 1 16.08 38 SER B N 1
ATOM 2705 C CA . SER B 1 38 ? 43.625 -16.047 15.539 1 16.08 38 SER B CA 1
ATOM 2706 C C . SER B 1 38 ? 43.688 -15.891 17.047 1 16.08 38 SER B C 1
ATOM 2708 O O . SER B 1 38 ? 42.969 -15.078 17.641 1 16.08 38 SER B O 1
ATOM 2710 N N . ILE B 1 39 ? 45.125 -15.844 17.5 1 17.34 39 ILE B N 1
ATOM 2711 C CA . ILE B 1 39 ? 46 -16.562 18.438 1 17.34 39 ILE B CA 1
ATOM 2712 C C . ILE B 1 39 ? 46 -15.844 19.797 1 17.34 39 ILE B C 1
ATOM 2714 O O . ILE B 1 39 ? 45.594 -14.68 19.875 1 17.34 39 ILE B O 1
ATOM 2718 N N . ASN B 1 40 ? 47.094 -15.961 20.531 1 16.5 40 ASN B N 1
ATOM 2719 C CA . ASN B 1 40 ? 47.438 -16.484 21.859 1 16.5 40 ASN B CA 1
ATOM 2720 C C . ASN B 1 40 ? 47.562 -15.359 22.891 1 16.5 40 ASN B C 1
ATOM 2722 O O . ASN B 1 40 ? 46.938 -15.422 23.953 1 16.5 40 ASN B O 1
ATOM 2726 N N . PRO B 1 41 ? 48.781 -14.57 22.969 1 17.16 41 PRO B N 1
ATOM 2727 C CA . PRO B 1 41 ? 49.531 -14.867 24.188 1 17.16 41 PRO B CA 1
ATOM 2728 C C . PRO B 1 41 ? 49.219 -13.93 25.344 1 17.16 41 PRO B C 1
ATOM 2730 O O . PRO B 1 41 ? 48.562 -12.891 25.125 1 17.16 41 PRO B O 1
ATOM 2733 N N . ASP B 1 42 ? 50.062 -13.883 26.375 1 16.72 42 ASP B N 1
ATOM 2734 C CA . ASP B 1 42 ? 50.156 -13.945 27.828 1 16.72 42 ASP B CA 1
ATOM 2735 C C . ASP B 1 42 ? 50.25 -12.547 28.438 1 16.72 42 ASP B C 1
ATOM 2737 O O . ASP B 1 42 ? 49.594 -12.266 29.438 1 16.72 42 ASP B O 1
ATOM 2741 N N . THR B 1 43 ? 51.312 -11.641 28.016 1 16.62 43 THR B N 1
ATOM 2742 C CA . THR B 1 43 ? 52.188 -11.414 29.156 1 16.62 43 THR B CA 1
ATOM 2743 C C . THR B 1 43 ? 51.656 -10.25 30 1 16.62 43 THR B C 1
ATOM 2745 O O . THR B 1 43 ? 51.531 -10.375 31.219 1 16.62 43 THR B O 1
ATOM 2748 N N . ASP B 1 44 ? 52.438 -9.07 30.047 1 16.41 44 ASP B N 1
ATOM 2749 C CA . ASP B 1 44 ? 53.188 -8.617 31.219 1 16.41 44 ASP B CA 1
ATOM 2750 C C . ASP B 1 44 ? 52.438 -7.473 31.922 1 16.41 44 ASP B C 1
ATOM 2752 O O . ASP B 1 44 ? 51.594 -6.809 31.312 1 16.41 44 ASP B O 1
ATOM 2756 N N . THR B 1 45 ? 53.125 -6.746 32.844 1 17.72 45 THR B N 1
ATOM 2757 C CA . THR B 1 45 ? 53.125 -6.371 34.25 1 17.72 45 THR B CA 1
ATOM 2758 C C . THR B 1 45 ? 52.656 -4.926 34.406 1 17.72 45 THR B C 1
ATOM 2760 O O . THR B 1 45 ? 51.844 -4.633 35.281 1 17.72 45 THR B O 1
ATOM 2763 N N . GLU B 1 46 ? 53.25 -3.826 33.688 1 17.16 46 GLU B N 1
ATOM 2764 C CA . GLU B 1 46 ? 53.844 -2.945 34.688 1 17.16 46 GLU B CA 1
ATOM 2765 C C . GLU B 1 46 ? 52.844 -1.88 35.156 1 17.16 46 GLU B C 1
ATOM 2767 O O . GLU B 1 46 ? 51.875 -1.611 34.469 1 17.16 46 GLU B O 1
ATOM 2772 N N . THR B 1 47 ? 53.344 -0.689 35.688 1 17.7 47 THR B N 1
ATOM 2773 C CA . THR B 1 47 ? 53.375 -0.016 37 1 17.7 47 THR B CA 1
ATOM 2774 C C . THR B 1 47 ? 52.531 1.238 36.969 1 17.7 47 THR B C 1
ATOM 2776 O O . THR B 1 47 ? 51.719 1.457 37.875 1 17.7 47 THR B O 1
ATOM 2779 N N . SER B 1 48 ? 52.781 2.373 36.094 1 16.98 48 SER B N 1
ATOM 2780 C CA . SER B 1 48 ? 53.125 3.539 36.906 1 16.98 48 SER B CA 1
ATOM 2781 C C . SER B 1 48 ? 51.906 4.438 37.125 1 16.98 48 SER B C 1
ATOM 2783 O O . SER B 1 48 ? 50.906 4.301 36.438 1 16.98 48 SER B O 1
ATOM 2785 N N . GLU B 1 49 ? 52.094 5.871 37.188 1 17.86 49 GLU B N 1
ATOM 2786 C CA . GLU B 1 49 ? 51.969 6.832 38.281 1 17.86 49 GLU B CA 1
ATOM 2787 C C . GLU B 1 49 ? 50.75 7.738 38.094 1 17.86 49 GLU B C 1
ATOM 2789 O O . GLU B 1 49 ? 50 7.988 39.031 1 17.86 49 GLU B O 1
ATOM 2794 N N . PRO B 1 50 ? 50.469 8.445 36.812 1 18.95 50 PRO B N 1
ATOM 2795 C CA . PRO B 1 50 ? 50.531 9.875 37.125 1 18.95 50 PRO B CA 1
ATOM 2796 C C . PRO B 1 50 ? 49.188 10.422 37.625 1 18.95 50 PRO B C 1
ATOM 2798 O O . PRO B 1 50 ? 48.156 9.789 37.438 1 18.95 50 PRO B O 1
ATOM 2801 N N . SER B 1 51 ? 49.094 11.766 38.031 1 19.86 51 SER B N 1
ATOM 2802 C CA . SER B 1 51 ? 48.562 12.688 39.031 1 19.86 51 SER B CA 1
ATOM 2803 C C . SER B 1 51 ? 47.344 13.461 38.5 1 19.86 51 SER B C 1
ATOM 2805 O O . SER B 1 51 ? 46.875 14.391 39.156 1 19.86 51 SER B O 1
ATOM 2807 N N . PHE B 1 52 ? 46.719 13.117 37.312 1 17.94 52 PHE B N 1
ATOM 2808 C CA . PHE B 1 52 ? 46.188 14.312 36.688 1 17.94 52 PHE B CA 1
ATOM 2809 C C . PHE B 1 52 ? 45.031 14.883 37.5 1 17.94 52 PHE B C 1
ATOM 2811 O O . PHE B 1 52 ? 44.188 14.133 38 1 17.94 52 PHE B O 1
ATOM 2818 N N . THR B 1 53 ? 45.031 16.25 37.719 1 20.22 53 THR B N 1
ATOM 2819 C CA . THR B 1 53 ? 44.375 17.25 38.531 1 20.22 53 THR B CA 1
ATOM 2820 C C . THR B 1 53 ? 43 17.562 38 1 20.22 53 THR B C 1
ATOM 2822 O O . THR B 1 53 ? 42.875 18.094 36.875 1 20.22 53 THR B O 1
ATOM 2825 N N . LEU B 1 54 ? 41.938 16.906 38.344 1 20.09 54 LEU B N 1
ATOM 2826 C CA . LEU B 1 54 ? 40.562 16.891 37.812 1 20.09 54 LEU B CA 1
ATOM 2827 C C . LEU B 1 54 ? 39.844 18.188 38.125 1 20.09 54 LEU B C 1
ATOM 2829 O O . LEU B 1 54 ? 39.281 18.328 39.219 1 20.09 54 LEU B O 1
ATOM 2833 N N . MET B 1 55 ? 40.469 19.375 37.656 1 19.84 55 MET B N 1
ATOM 2834 C CA . MET B 1 55 ? 39.844 20.516 38.312 1 19.84 55 MET B CA 1
ATOM 2835 C C . MET B 1 55 ? 38.375 20.609 37.969 1 19.84 55 MET B C 1
ATOM 2837 O O . MET B 1 55 ? 37.531 20.859 38.844 1 19.84 55 MET B O 1
ATOM 2841 N N . ALA B 1 56 ? 37.969 21.047 36.719 1 25.41 56 ALA B N 1
ATOM 2842 C CA . ALA B 1 56 ? 37.219 22.297 36.656 1 25.41 56 ALA B CA 1
ATOM 2843 C C . ALA B 1 56 ? 35.75 22.062 36.938 1 25.41 56 ALA B C 1
ATOM 2845 O O . ALA B 1 56 ? 35.188 21.047 36.531 1 25.41 56 ALA B O 1
ATOM 2846 N N . PRO B 1 57 ? 35 22.938 37.719 1 21.36 57 PRO B N 1
ATOM 2847 C CA . PRO B 1 57 ? 33.688 22.828 38.375 1 21.36 57 PRO B CA 1
ATOM 2848 C C . PRO B 1 57 ? 32.531 22.734 37.406 1 21.36 57 PRO B C 1
ATOM 2850 O O . PRO B 1 57 ? 32.719 22.969 36.188 1 21.36 57 PRO B O 1
ATOM 2853 N N . SER B 1 58 ? 31.328 22.953 37.938 1 20.83 58 SER B N 1
ATOM 2854 C CA . SER B 1 58 ? 29.922 22.562 38.031 1 20.83 58 SER B CA 1
ATOM 2855 C C . SER B 1 58 ? 29.062 23.391 37.062 1 20.83 58 SER B C 1
ATOM 2857 O O . SER B 1 58 ? 28.641 24.5 37.406 1 20.83 58 SER B O 1
ATOM 2859 N N . ALA B 1 59 ? 29.516 23.734 35.812 1 23.06 59 ALA B N 1
ATOM 2860 C CA . ALA B 1 59 ? 28.703 24.734 35.125 1 23.06 59 ALA B CA 1
ATOM 2861 C C . ALA B 1 59 ? 27.219 24.359 35.125 1 23.06 59 ALA B C 1
ATOM 2863 O O . ALA B 1 59 ? 26.875 23.188 34.875 1 23.06 59 ALA B O 1
ATOM 2864 N N . SER B 1 60 ? 26.359 25.188 35.719 1 21.86 60 SER B N 1
ATOM 2865 C CA . SER B 1 60 ? 24.922 25.203 35.938 1 21.86 60 SER B CA 1
ATOM 2866 C C . SER B 1 60 ? 24.141 25.109 34.625 1 21.86 60 SER B C 1
ATOM 2868 O O . SER B 1 60 ? 24.312 25.969 33.75 1 21.86 60 SER B O 1
ATOM 2870 N N . ALA B 1 61 ? 23.906 23.953 34.125 1 25.11 61 ALA B N 1
ATOM 2871 C CA . ALA B 1 61 ? 23.109 23.688 32.938 1 25.11 61 ALA B CA 1
ATOM 2872 C C . ALA B 1 61 ? 21.797 24.484 33 1 25.11 61 ALA B C 1
ATOM 2874 O O . ALA B 1 61 ? 21 24.344 33.938 1 25.11 61 ALA B O 1
ATOM 2875 N N . THR B 1 62 ? 21.984 25.719 32.469 1 25.42 62 THR B N 1
ATOM 2876 C CA . THR B 1 62 ? 20.75 26.484 32.312 1 25.42 62 THR B CA 1
ATOM 2877 C C . THR B 1 62 ? 19.688 25.672 31.609 1 25.42 62 THR B C 1
ATOM 2879 O O . THR B 1 62 ? 19.969 24.969 30.625 1 25.42 62 THR B O 1
ATOM 2882 N N . PRO B 1 63 ? 18.547 25.453 32.25 1 26.5 63 PRO B N 1
ATOM 2883 C CA . PRO B 1 63 ? 17.438 24.641 31.734 1 26.5 63 PRO B CA 1
ATOM 2884 C C . PRO B 1 63 ? 17.016 25.031 30.312 1 26.5 63 PRO B C 1
ATOM 2886 O O . PRO B 1 63 ? 16.828 26.219 30.031 1 26.5 63 PRO B O 1
ATOM 2889 N N . ALA B 1 64 ? 17.641 24.391 29.391 1 26.67 64 ALA B N 1
ATOM 2890 C CA . ALA B 1 64 ? 17.109 24.547 28.031 1 26.67 64 ALA B CA 1
ATOM 2891 C C . ALA B 1 64 ? 15.586 24.641 28.047 1 26.67 64 ALA B C 1
ATOM 2893 O O . ALA B 1 64 ? 14.914 23.766 28.578 1 26.67 64 ALA B O 1
ATOM 2894 N N . ALA B 1 65 ? 15.117 25.828 28.062 1 26.02 65 ALA B N 1
ATOM 2895 C CA . ALA B 1 65 ? 13.719 26.172 27.875 1 26.02 65 ALA B CA 1
ATOM 2896 C C . ALA B 1 65 ? 13.109 25.391 26.703 1 26.02 65 ALA B C 1
ATOM 2898 O O . ALA B 1 65 ? 13.555 25.531 25.562 1 26.02 65 ALA B O 1
ATOM 2899 N N . SER B 1 66 ? 12.711 24.109 26.922 1 26.95 66 SER B N 1
ATOM 2900 C CA . SER B 1 66 ? 11.914 23.375 25.953 1 26.95 66 SER B CA 1
ATOM 2901 C C . SER B 1 66 ? 10.883 24.266 25.297 1 26.95 66 SER B C 1
ATOM 2903 O O . SER B 1 66 ? 9.945 24.734 25.938 1 26.95 66 SER B O 1
ATOM 2905 N N . GLN B 1 67 ? 11.359 25.109 24.453 1 26.55 67 GLN B N 1
ATOM 2906 C CA . GLN B 1 67 ? 10.328 25.859 23.734 1 26.55 67 GLN B CA 1
ATOM 2907 C C . GLN B 1 67 ? 9.227 24.938 23.234 1 26.55 67 GLN B C 1
ATOM 2909 O O . GLN B 1 67 ? 9.492 24 22.484 1 26.55 67 GLN B O 1
ATOM 2914 N N . GLN B 1 68 ? 8.25 24.562 24.031 1 30.41 68 GLN B N 1
ATOM 2915 C CA . GLN B 1 68 ? 6.988 23.969 23.609 1 30.41 68 GLN B CA 1
ATOM 2916 C C . GLN B 1 68 ? 6.508 24.594 22.297 1 30.41 68 GLN B C 1
ATOM 2918 O O . GLN B 1 68 ? 6.621 25.812 22.094 1 30.41 68 GLN B O 1
ATOM 2923 N N . PRO B 1 69 ? 6.547 23.906 21.156 1 35 69 PRO B N 1
ATOM 2924 C CA . PRO B 1 69 ? 5.875 24.578 20.031 1 35 69 PRO B CA 1
ATOM 2925 C C . PRO B 1 69 ? 4.707 25.453 20.484 1 35 69 PRO B C 1
ATOM 2927 O O . PRO B 1 69 ? 3.846 25 21.25 1 35 69 PRO B O 1
ATOM 2930 N N . GLY B 1 70 ? 5.047 26.625 20.906 1 31.34 70 GLY B N 1
ATOM 2931 C CA . GLY B 1 70 ? 4.07 27.641 21.281 1 31.34 70 GLY B CA 1
ATOM 2932 C C . GLY B 1 70 ? 2.809 27.594 20.438 1 31.34 70 GLY B C 1
ATOM 2933 O O . GLY B 1 70 ? 2.85 27.844 19.234 1 31.34 70 GLY B O 1
ATOM 2934 N N . GLY B 1 71 ? 1.951 26.547 20.641 1 34.16 71 GLY B N 1
ATOM 2935 C CA . GLY B 1 71 ? 0.605 26.797 20.156 1 34.16 71 GLY B CA 1
ATOM 2936 C C . GLY B 1 71 ? 0.171 28.234 20.312 1 34.16 71 GLY B C 1
ATOM 2937 O O . GLY B 1 71 ? 0.378 28.844 21.375 1 34.16 71 GLY B O 1
ATOM 2938 N N . ASP B 1 72 ? 0.465 29.031 19.328 1 36.38 72 ASP B N 1
ATOM 2939 C CA . ASP B 1 72 ? -0.14 30.359 19.469 1 36.38 72 ASP B CA 1
ATOM 2940 C C . ASP B 1 72 ? -1.478 30.281 20.188 1 36.38 72 ASP B C 1
ATOM 2942 O O . ASP B 1 72 ? -2.309 29.422 19.891 1 36.38 72 ASP B O 1
ATOM 2946 N N . PRO B 1 73 ? -1.663 30.672 21.344 1 36.25 73 PRO B N 1
ATOM 2947 C CA . PRO B 1 73 ? -2.943 30.734 22.062 1 36.25 73 PRO B CA 1
ATOM 2948 C C . PRO B 1 73 ? -4.105 31.125 21.141 1 36.25 73 PRO B C 1
ATOM 2950 O O . PRO B 1 73 ? -5.242 31.234 21.609 1 36.25 73 PRO B O 1
ATOM 2953 N N . ALA B 1 74 ? -3.83 31.984 20.172 1 41.91 74 ALA B N 1
ATOM 2954 C CA . ALA B 1 74 ? -5.023 32.281 19.391 1 41.91 74 ALA B CA 1
ATOM 2955 C C . ALA B 1 74 ? -5.523 31.047 18.656 1 41.91 74 ALA B C 1
ATOM 2957 O O . ALA B 1 74 ? -4.828 30.5 17.797 1 41.91 74 ALA B O 1
ATOM 2958 N N . GLY B 1 75 ? -6.129 30.016 19.188 1 53.59 75 GLY B N 1
ATOM 2959 C CA . GLY B 1 75 ? -6.695 28.688 19 1 53.59 75 GLY B CA 1
ATOM 2960 C C . GLY B 1 75 ? -7.121 28.422 17.578 1 53.59 75 GLY B C 1
ATOM 2961 O O . GLY B 1 75 ? -8.234 27.938 17.328 1 53.59 75 GLY B O 1
ATOM 2962 N N . GLY B 1 76 ? -6.441 28.969 16.625 1 77.62 76 GLY B N 1
ATOM 2963 C CA . GLY B 1 76 ? -6.996 28.922 15.289 1 77.62 76 GLY B CA 1
ATOM 2964 C C . GLY B 1 76 ? -6.883 27.562 14.633 1 77.62 76 GLY B C 1
ATOM 2965 O O . GLY B 1 76 ? -6.164 26.688 15.133 1 77.62 76 GLY B O 1
ATOM 2966 N N . THR B 1 77 ? -7.805 27.156 13.797 1 90.88 77 THR B N 1
ATOM 2967 C CA . THR B 1 77 ? -7.926 25.938 12.984 1 90.88 77 THR B CA 1
ATOM 2968 C C . THR B 1 77 ? -6.988 26 11.781 1 90.88 77 THR B C 1
ATOM 2970 O O . THR B 1 77 ? -6.93 27.016 11.078 1 90.88 77 THR B O 1
ATOM 2973 N N . ASP B 1 78 ? -6.098 25.031 11.695 1 97.19 78 ASP B N 1
ATOM 2974 C CA . ASP B 1 78 ? -5.207 24.891 10.539 1 97.19 78 ASP B CA 1
ATOM 2975 C C . ASP B 1 78 ? -5.781 23.906 9.523 1 97.19 78 ASP B C 1
ATOM 2977 O O . ASP B 1 78 ? -6.754 23.203 9.805 1 97.19 78 ASP B O 1
ATOM 2981 N N . ILE B 1 79 ? -5.219 23.984 8.352 1 98.44 79 ILE B N 1
ATOM 2982 C CA . ILE B 1 79 ? -5.672 23.062 7.309 1 98.44 79 ILE B CA 1
ATOM 2983 C C . ILE B 1 79 ? -4.551 22.094 6.957 1 98.44 79 ILE B C 1
ATOM 2985 O O . ILE B 1 79 ? -3.41 22.5 6.734 1 98.44 79 ILE B O 1
ATOM 2989 N N . ILE B 1 80 ? -4.832 20.812 7 1 98.69 80 ILE B N 1
ATOM 2990 C CA . ILE B 1 80 ? -3.918 19.734 6.609 1 98.69 80 ILE B CA 1
ATOM 2991 C C . ILE B 1 80 ? -4.355 19.141 5.273 1 98.69 80 ILE B C 1
ATOM 2993 O O . ILE B 1 80 ? -5.508 18.734 5.117 1 98.69 80 ILE B O 1
ATOM 2997 N N . ILE B 1 81 ? -3.473 19.125 4.238 1 98.56 81 ILE B N 1
ATOM 2998 C CA . ILE B 1 81 ? -3.881 18.812 2.871 1 98.56 81 ILE B CA 1
ATOM 2999 C C . ILE B 1 81 ? -3.094 17.609 2.357 1 98.56 81 ILE B C 1
ATOM 3001 O O . ILE B 1 81 ? -1.922 17.734 1.993 1 98.56 81 ILE B O 1
ATOM 3005 N N . PRO B 1 82 ? -3.736 16.453 2.332 1 98.31 82 PRO B N 1
ATOM 3006 C CA . PRO B 1 82 ? -3.105 15.43 1.488 1 98.31 82 PRO B CA 1
ATOM 3007 C C . PRO B 1 82 ? -3.1 15.812 0.01 1 98.31 82 PRO B C 1
ATOM 3009 O O . PRO B 1 82 ? -4.148 15.805 -0.637 1 98.31 82 PRO B O 1
ATOM 3012 N N . HIS B 1 83 ? -1.944 16.219 -0.506 1 97.12 83 HIS B N 1
ATOM 3013 C CA . HIS B 1 83 ? -1.814 16.656 -1.89 1 97.12 83 HIS B CA 1
ATOM 3014 C C . HIS B 1 83 ? -0.845 15.773 -2.664 1 97.12 83 HIS B C 1
ATOM 3016 O O . HIS B 1 83 ? 0.357 16.047 -2.703 1 97.12 83 HIS B O 1
ATOM 3022 N N . TYR B 1 84 ? -1.421 14.812 -3.361 1 96.19 84 TYR B N 1
ATOM 3023 C CA . TYR B 1 84 ? -0.575 13.812 -3.994 1 96.19 84 TYR B CA 1
ATOM 3024 C C . TYR B 1 84 ? -0.5 14.031 -5.5 1 96.19 84 TYR B C 1
ATOM 3026 O O . TYR B 1 84 ? 0.002 13.18 -6.234 1 96.19 84 TYR B O 1
ATOM 3034 N N . VAL B 1 85 ? -0.898 15.172 -5.969 1 94.94 85 VAL B N 1
ATOM 3035 C CA . VAL B 1 85 ? -0.809 15.547 -7.379 1 94.94 85 VAL B CA 1
ATOM 3036 C C . VAL B 1 85 ? 0.656 15.688 -7.785 1 94.94 85 VAL B C 1
ATOM 3038 O O . VAL B 1 85 ? 1.45 16.297 -7.066 1 94.94 85 VAL B O 1
ATOM 3041 N N . TYR B 1 86 ? 1.02 15.07 -8.859 1 95.12 86 TYR B N 1
ATOM 3042 C CA . TYR B 1 86 ? 2.352 15.273 -9.414 1 95.12 86 TYR B CA 1
ATOM 3043 C C . TYR B 1 86 ? 2.541 16.719 -9.859 1 95.12 86 TYR B C 1
ATOM 3045 O O . TYR B 1 86 ? 1.672 17.297 -10.516 1 95.12 86 TYR B O 1
ATOM 3053 N N . PRO B 1 87 ? 3.676 17.297 -9.43 1 96.19 87 PRO B N 1
ATOM 3054 C CA . PRO B 1 87 ? 3.861 18.719 -9.719 1 96.19 87 PRO B CA 1
ATOM 3055 C C . PRO B 1 87 ? 4.438 18.984 -11.109 1 96.19 87 PRO B C 1
ATOM 3057 O O . PRO B 1 87 ? 5.441 19.672 -11.242 1 96.19 87 PRO B O 1
ATOM 3060 N N . ALA B 1 88 ? 3.723 18.422 -12.07 1 92.69 88 ALA B N 1
ATOM 3061 C CA . ALA B 1 88 ? 4.074 18.781 -13.438 1 92.69 88 ALA B CA 1
ATOM 3062 C C . ALA B 1 88 ? 3.771 20.266 -13.711 1 92.69 88 ALA B C 1
ATOM 3064 O O . ALA B 1 88 ? 3.168 20.938 -12.875 1 92.69 88 ALA B O 1
ATOM 3065 N N . ASP B 1 89 ? 4.152 20.734 -14.867 1 85.31 89 ASP B N 1
ATOM 3066 C CA . ASP B 1 89 ? 4.074 22.172 -15.133 1 85.31 89 ASP B CA 1
ATOM 3067 C C . ASP B 1 89 ? 2.67 22.703 -14.867 1 85.31 89 ASP B C 1
ATOM 3069 O O . ASP B 1 89 ? 1.702 22.25 -15.484 1 85.31 89 ASP B O 1
ATOM 3073 N N . GLY B 1 90 ? 2.627 23.531 -13.773 1 89.12 90 GLY B N 1
ATOM 3074 C CA . GLY B 1 90 ? 1.435 24.25 -13.359 1 89.12 90 GLY B CA 1
ATOM 3075 C C . GLY B 1 90 ? 0.532 23.438 -12.453 1 89.12 90 GLY B C 1
ATOM 3076 O O . GLY B 1 90 ? -0.496 23.922 -11.984 1 89.12 90 GLY B O 1
ATOM 3077 N N . GLY B 1 91 ? 0.859 22.266 -12.18 1 93.44 91 GLY B N 1
ATOM 3078 C CA . GLY B 1 91 ? 0.011 21.375 -11.414 1 93.44 91 GLY B CA 1
ATOM 3079 C C . GLY B 1 91 ? -0.235 21.859 -9.992 1 93.44 91 GLY B C 1
ATOM 3080 O O . GLY B 1 91 ? -1.271 21.547 -9.398 1 93.44 91 GLY B O 1
ATOM 3081 N N . TRP B 1 92 ? 0.685 22.641 -9.406 1 96.75 92 TRP B N 1
ATOM 3082 C CA . TRP B 1 92 ? 0.577 23.078 -8.023 1 96.75 92 TRP B CA 1
ATOM 3083 C C . TRP B 1 92 ? 0.137 24.531 -7.949 1 96.75 92 TRP B C 1
ATOM 3085 O O . TRP B 1 92 ? 0.002 25.094 -6.855 1 96.75 92 TRP B O 1
ATOM 3095 N N . THR B 1 93 ? -0.2 25.156 -9.07 1 96.06 93 THR B N 1
ATOM 3096 C CA . THR B 1 93 ? -0.623 26.547 -9.102 1 96.06 93 THR B CA 1
ATOM 3097 C C . THR B 1 93 ? -1.838 26.766 -8.203 1 96.06 93 THR B C 1
ATOM 3099 O O . THR B 1 93 ? -1.878 27.719 -7.422 1 96.06 93 THR B O 1
ATOM 3102 N N . PRO B 1 94 ? -2.85 25.891 -8.273 1 95.69 94 PRO B N 1
ATOM 3103 C CA . PRO B 1 94 ? -4.004 26.094 -7.395 1 95.69 94 PRO B CA 1
ATOM 3104 C C . PRO B 1 94 ? -3.629 26.094 -5.914 1 95.69 94 PRO B C 1
ATOM 3106 O O . PRO B 1 94 ? -4.18 26.875 -5.137 1 95.69 94 PRO B O 1
ATOM 3109 N N . LEU B 1 95 ? -2.74 25.266 -5.555 1 96.38 95 LEU B N 1
ATOM 3110 C CA . LEU B 1 95 ? -2.293 25.188 -4.164 1 96.38 95 LEU B CA 1
ATOM 3111 C C . LEU B 1 95 ? -1.553 26.453 -3.768 1 96.38 95 LEU B C 1
ATOM 3113 O O . LEU B 1 95 ? -1.75 26.984 -2.668 1 96.38 95 LEU B O 1
ATOM 3117 N N . GLU B 1 96 ? -0.711 26.969 -4.609 1 97 96 GLU B N 1
ATOM 3118 C CA . GLU B 1 96 ? -0.006 28.219 -4.375 1 97 96 GLU B CA 1
ATOM 3119 C C . GLU B 1 96 ? -0.985 29.375 -4.215 1 97 96 GLU B C 1
ATOM 3121 O O . GLU B 1 96 ? -0.825 30.219 -3.32 1 97 96 GLU B O 1
ATOM 3126 N N . GLN B 1 97 ? -1.921 29.391 -5.059 1 97.31 97 GLN B N 1
ATOM 3127 C CA . GLN B 1 97 ? -2.93 30.438 -4.996 1 97.31 97 GLN B CA 1
ATOM 3128 C C . GLN B 1 97 ? -3.746 30.344 -3.711 1 97.31 97 GLN B C 1
ATOM 3130 O O . GLN B 1 97 ? -4.094 31.359 -3.113 1 97.31 97 GLN B O 1
ATOM 3135 N N . LEU B 1 98 ? -4.094 29.125 -3.367 1 97.81 98 LEU B N 1
ATOM 3136 C CA . LEU B 1 98 ? -4.793 28.922 -2.105 1 97.81 98 LEU B CA 1
ATOM 3137 C C . LEU B 1 98 ? -4.039 29.562 -0.95 1 97.81 98 LEU B C 1
ATOM 3139 O O . LEU B 1 98 ? -4.633 30.281 -0.14 1 97.81 98 LEU B O 1
ATOM 3143 N N . ALA B 1 99 ? -2.746 29.375 -0.834 1 97.75 99 ALA B N 1
ATOM 3144 C CA . ALA B 1 99 ? -1.904 29.938 0.222 1 97.75 99 ALA B CA 1
ATOM 3145 C C . ALA B 1 99 ? -1.875 31.469 0.151 1 97.75 99 ALA B C 1
ATOM 3147 O O . ALA B 1 99 ? -2.012 32.125 1.172 1 97.75 99 ALA B O 1
ATOM 3148 N N . THR B 1 100 ? -1.705 31.938 -1.074 1 97.88 100 THR B N 1
ATOM 3149 C CA . THR B 1 100 ? -1.611 33.375 -1.288 1 97.88 100 THR B CA 1
ATOM 3150 C C . THR B 1 100 ? -2.924 34.062 -0.922 1 97.88 100 THR B C 1
ATOM 3152 O O . THR B 1 100 ? -2.922 35.125 -0.296 1 97.88 100 THR B O 1
ATOM 3155 N N . ASN B 1 101 ? -4.004 33.438 -1.254 1 97.19 101 ASN B N 1
ATOM 3156 C CA . ASN B 1 101 ? -5.32 34.031 -1.082 1 97.19 101 ASN B CA 1
ATOM 3157 C C . ASN B 1 101 ? -5.777 33.969 0.374 1 97.19 101 ASN B C 1
ATOM 3159 O O . ASN B 1 101 ? -6.727 34.656 0.756 1 97.19 101 ASN B O 1
ATOM 3163 N N . ASN B 1 102 ? -5.133 33.188 1.191 1 97.5 102 ASN B N 1
ATOM 3164 C CA . ASN B 1 102 ? -5.527 33.031 2.588 1 97.5 102 ASN B CA 1
ATOM 3165 C C . ASN B 1 102 ? -4.328 33.156 3.523 1 97.5 102 ASN B C 1
ATOM 3167 O O . ASN B 1 102 ? -3.975 32.219 4.219 1 97.5 102 ASN B O 1
ATOM 3171 N N . PRO B 1 103 ? -3.75 34.344 3.662 1 95.56 103 PRO B N 1
ATOM 3172 C CA . PRO B 1 103 ? -2.494 34.531 4.398 1 95.56 103 PRO B CA 1
ATOM 3173 C C . PRO B 1 103 ? -2.65 34.281 5.898 1 95.56 103 PRO B C 1
ATOM 3175 O O . PRO B 1 103 ? -1.66 34.031 6.594 1 95.56 103 PRO B O 1
ATOM 3178 N N . ASN B 1 104 ? -3.883 34.25 6.422 1 94.88 104 ASN B N 1
ATOM 3179 C CA . ASN B 1 104 ? -4.113 34.094 7.855 1 94.88 104 ASN B CA 1
ATOM 3180 C C . ASN B 1 104 ? -4.398 32.625 8.211 1 94.88 104 ASN B C 1
ATOM 3182 O O . ASN B 1 104 ? -4.66 32.312 9.367 1 94.88 104 ASN B O 1
ATOM 3186 N N . VAL B 1 105 ? -4.414 31.766 7.211 1 97.44 105 VAL B N 1
ATOM 3187 C CA . VAL B 1 105 ? -4.625 30.344 7.414 1 97.44 105 VAL B CA 1
ATOM 3188 C C . VAL B 1 105 ? -3.295 29.594 7.301 1 97.44 105 VAL B C 1
ATOM 3190 O O . VAL B 1 105 ? -2.502 29.875 6.395 1 97.44 105 VAL B O 1
ATOM 3193 N N . LYS B 1 106 ? -3.055 28.766 8.25 1 97.75 106 LYS B N 1
ATOM 3194 C CA . LYS B 1 106 ? -1.87 27.922 8.18 1 97.75 106 LYS B CA 1
ATOM 3195 C C . LYS B 1 106 ? -2.186 26.594 7.484 1 97.75 106 LYS B C 1
ATOM 3197 O O . LYS B 1 106 ? -3.213 25.969 7.758 1 97.75 106 LYS B O 1
ATOM 3202 N N . PHE B 1 107 ? -1.294 26.219 6.57 1 98.25 107 PHE B N 1
ATOM 3203 C CA . PHE B 1 107 ? -1.466 25 5.797 1 98.25 107 PHE B CA 1
ATOM 3204 C C . PHE B 1 107 ? -0.328 24.016 6.066 1 98.25 107 PHE B C 1
ATOM 3206 O O . PHE B 1 107 ? 0.842 24.406 6.074 1 98.25 107 PHE B O 1
ATOM 3213 N N . THR B 1 108 ? -0.628 22.812 6.367 1 98.56 108 THR B N 1
ATOM 3214 C CA . THR B 1 108 ? 0.303 21.688 6.293 1 98.56 108 THR B CA 1
ATOM 3215 C C . THR B 1 108 ? -0.019 20.797 5.102 1 98.56 108 THR B C 1
ATOM 3217 O O . THR B 1 108 ? -1.092 20.188 5.043 1 98.56 108 THR B O 1
ATOM 3220 N N . VAL B 1 109 ? 0.907 20.719 4.156 1 98.62 109 VAL B N 1
ATOM 3221 C CA . VAL B 1 109 ? 0.691 19.953 2.938 1 98.62 109 VAL B CA 1
ATOM 3222 C C . VAL B 1 109 ? 1.472 18.641 3.008 1 98.62 109 VAL B C 1
ATOM 3224 O O . VAL B 1 109 ? 2.68 18.641 3.262 1 98.62 109 VAL B O 1
ATOM 3227 N N . ILE B 1 110 ? 0.771 17.562 2.869 1 98.81 110 ILE B N 1
ATOM 3228 C CA . ILE B 1 110 ? 1.393 16.25 2.805 1 98.81 110 ILE B CA 1
ATOM 3229 C C . ILE B 1 110 ? 1.724 15.906 1.355 1 98.81 110 ILE B C 1
ATOM 3231 O O . ILE B 1 110 ? 0.835 15.867 0.5 1 98.81 110 ILE B O 1
ATOM 3235 N N . ILE B 1 111 ? 2.986 15.641 1.041 1 98.56 111 ILE B N 1
ATOM 3236 C CA . ILE B 1 111 ? 3.395 15.281 -0.311 1 98.56 111 ILE B CA 1
ATOM 3237 C C . ILE B 1 111 ? 3.793 13.805 -0.351 1 98.56 111 ILE B C 1
ATOM 3239 O O . ILE B 1 111 ? 4.176 13.234 0.671 1 98.56 111 ILE B O 1
ATOM 3243 N N . ASN B 1 112 ? 3.676 13.211 -1.524 1 97.81 112 ASN B N 1
ATOM 3244 C CA . ASN B 1 112 ? 3.873 11.773 -1.652 1 97.81 112 ASN B CA 1
ATOM 3245 C C . ASN B 1 112 ? 4.52 11.414 -2.988 1 97.81 112 ASN B C 1
ATOM 3247 O O . ASN B 1 112 ? 3.875 10.812 -3.852 1 97.81 112 ASN B O 1
ATOM 3251 N N . PRO B 1 113 ? 5.836 11.719 -3.127 1 95.88 113 PRO B N 1
ATOM 3252 C CA . PRO B 1 113 ? 6.504 11.227 -4.336 1 95.88 113 PRO B CA 1
ATOM 3253 C C . PRO B 1 113 ? 6.598 9.703 -4.387 1 95.88 113 PRO B C 1
ATOM 3255 O O . PRO B 1 113 ? 7.469 9.117 -3.742 1 95.88 113 PRO B O 1
ATOM 3258 N N . SER B 1 114 ? 5.711 9.008 -5.094 1 90.12 114 SER B N 1
ATOM 3259 C CA . SER B 1 114 ? 5.758 7.566 -5.32 1 90.12 114 SER B CA 1
ATOM 3260 C C . SER B 1 114 ? 5.699 6.797 -4.004 1 90.12 114 SER B C 1
ATOM 3262 O O . SER B 1 114 ? 6.586 5.992 -3.709 1 90.12 114 SER B O 1
ATOM 3264 N N . SER B 1 115 ? 4.605 7.047 -3.203 1 92.12 115 SER B N 1
ATOM 3265 C CA . SER B 1 115 ? 4.332 6.332 -1.96 1 92.12 115 SER B CA 1
ATOM 3266 C C . SER B 1 115 ? 5.504 6.438 -0.991 1 92.12 115 SER B C 1
ATOM 3268 O O . SER B 1 115 ? 5.969 5.43 -0.456 1 92.12 115 SER B O 1
ATOM 3270 N N . GLY B 1 116 ? 5.996 7.555 -0.735 1 97.25 116 GLY B N 1
ATOM 3271 C CA . GLY B 1 116 ? 7.156 7.898 0.076 1 97.25 116 GLY B CA 1
ATOM 3272 C C . GLY B 1 116 ? 7.996 9.008 -0.52 1 97.25 116 GLY B C 1
ATOM 3273 O O . GLY B 1 116 ? 7.461 9.938 -1.132 1 97.25 116 GLY B O 1
ATOM 3274 N N . PRO B 1 117 ? 9.281 8.961 -0.234 1 97.81 117 PRO B N 1
ATOM 3275 C CA . PRO B 1 117 ? 10.172 9.992 -0.772 1 97.81 117 PRO B CA 1
ATOM 3276 C C . PRO B 1 117 ? 10.562 9.734 -2.225 1 97.81 117 PRO B C 1
ATOM 3278 O O . PRO B 1 117 ? 11.227 10.57 -2.846 1 97.81 117 PRO B O 1
ATOM 3281 N N . GLY B 1 118 ? 10.148 8.672 -2.787 1 91.81 118 GLY B N 1
ATOM 3282 C CA . GLY B 1 118 ? 10.617 8.203 -4.082 1 91.81 118 GLY B CA 1
ATOM 3283 C C . GLY B 1 118 ? 11.633 7.078 -3.973 1 91.81 118 GLY B C 1
ATOM 3284 O O . GLY B 1 118 ? 12 6.664 -2.869 1 91.81 118 GLY B O 1
ATOM 3285 N N . GLY B 1 119 ? 12.055 6.555 -5.117 1 86.56 119 GLY B N 1
ATOM 3286 C CA . GLY B 1 119 ? 12.922 5.387 -5.145 1 86.56 119 GLY B CA 1
ATOM 3287 C C . GLY B 1 119 ? 14.398 5.738 -5.078 1 86.56 119 GLY B C 1
ATOM 3288 O O . GLY B 1 119 ? 15.234 4.863 -4.844 1 86.56 119 GLY B O 1
ATOM 3289 N N . ASP B 1 120 ? 14.656 6.965 -5.285 1 91.94 120 ASP B N 1
ATOM 3290 C CA . ASP B 1 120 ? 16.047 7.43 -5.285 1 91.94 120 ASP B CA 1
ATOM 3291 C C . ASP B 1 120 ? 16.281 8.422 -4.148 1 91.94 120 ASP B C 1
ATOM 3293 O O . ASP B 1 120 ? 15.375 8.719 -3.373 1 91.94 120 ASP B O 1
ATOM 3297 N N . ALA B 1 121 ? 17.531 8.812 -4.078 1 95.94 121 ALA B N 1
ATOM 3298 C CA . ALA B 1 121 ? 17.906 9.766 -3.037 1 95.94 121 ALA B CA 1
ATOM 3299 C C . ALA B 1 121 ? 17.141 11.078 -3.189 1 95.94 121 ALA B C 1
ATOM 3301 O O . ALA B 1 121 ? 16.875 11.766 -2.203 1 95.94 121 ALA B O 1
ATOM 3302 N N . LEU B 1 122 ? 16.844 11.398 -4.441 1 97.81 122 LEU B N 1
ATOM 3303 C CA . LEU B 1 122 ? 16.062 12.586 -4.77 1 97.81 122 LEU B CA 1
ATOM 3304 C C . LEU B 1 122 ? 14.938 12.25 -5.738 1 97.81 122 LEU B C 1
ATOM 3306 O O . LEU B 1 122 ? 15.094 11.383 -6.602 1 97.81 122 LEU B O 1
ATOM 3310 N N . PRO B 1 123 ? 13.781 12.914 -5.535 1 96.88 123 PRO B N 1
ATOM 3311 C CA . PRO B 1 123 ? 12.766 12.812 -6.59 1 96.88 123 PRO B CA 1
ATOM 3312 C C . PRO B 1 123 ? 13.141 13.602 -7.844 1 96.88 123 PRO B C 1
ATOM 3314 O O . PRO B 1 123 ? 14.227 14.188 -7.91 1 96.88 123 PRO B O 1
ATOM 3317 N N . ASP B 1 124 ? 12.297 13.633 -8.82 1 95.94 124 ASP B N 1
ATOM 3318 C CA . ASP B 1 124 ? 12.633 14.266 -10.094 1 95.94 124 ASP B CA 1
ATOM 3319 C C . ASP B 1 124 ? 12.641 15.781 -9.969 1 95.94 124 ASP B C 1
ATOM 3321 O O . ASP B 1 124 ? 12.328 16.328 -8.906 1 95.94 124 ASP B O 1
ATOM 3325 N N . ALA B 1 125 ? 12.961 16.453 -11.008 1 96 125 ALA B N 1
ATOM 3326 C CA . ALA B 1 125 ? 13.203 17.891 -11 1 96 125 ALA B CA 1
ATOM 3327 C C . ALA B 1 125 ? 11.914 18.656 -10.75 1 96 125 ALA B C 1
ATOM 3329 O O . ALA B 1 125 ? 11.945 19.781 -10.227 1 96 125 ALA B O 1
ATOM 3330 N N . ASN B 1 126 ? 10.781 18.109 -11.125 1 97.25 126 ASN B N 1
ATOM 3331 C CA . ASN B 1 126 ? 9.516 18.797 -10.906 1 97.25 126 ASN B CA 1
ATOM 3332 C C . ASN B 1 126 ? 9.227 18.984 -9.414 1 97.25 126 ASN B C 1
ATOM 3334 O O . ASN B 1 126 ? 8.82 20.062 -8.984 1 97.25 126 ASN B O 1
ATOM 3338 N N . TRP B 1 127 ? 9.555 17.938 -8.672 1 97.69 127 TRP B N 1
ATOM 3339 C CA . TRP B 1 127 ? 9.398 18.031 -7.223 1 97.69 127 TRP B CA 1
ATOM 3340 C C . TRP B 1 127 ? 10.359 19.062 -6.637 1 97.69 127 TRP B C 1
ATOM 3342 O O . TRP B 1 127 ? 9.969 19.859 -5.77 1 97.69 127 TRP B O 1
ATOM 3352 N N . ARG B 1 128 ? 11.547 19.047 -7.105 1 97.19 128 ARG B N 1
ATOM 3353 C CA . ARG B 1 128 ? 12.609 19.875 -6.555 1 97.19 128 ARG B CA 1
ATOM 3354 C C . ARG B 1 128 ? 12.352 21.359 -6.848 1 97.19 128 ARG B C 1
ATOM 3356 O O . ARG B 1 128 ? 12.805 22.234 -6.105 1 97.19 128 ARG B O 1
ATOM 3363 N N . LYS B 1 129 ? 11.602 21.578 -7.844 1 96.94 129 LYS B N 1
ATOM 3364 C CA . LYS B 1 129 ? 11.203 22.953 -8.164 1 96.94 129 LYS B CA 1
ATOM 3365 C C . LYS B 1 129 ? 9.961 23.359 -7.375 1 96.94 129 LYS B C 1
ATOM 3367 O O . LYS B 1 129 ? 9.898 24.453 -6.82 1 96.94 129 LYS B O 1
ATOM 3372 N N . ALA B 1 130 ? 8.992 22.5 -7.258 1 98 130 ALA B N 1
ATOM 3373 C CA . ALA B 1 130 ? 7.664 22.828 -6.738 1 98 130 ALA B CA 1
ATOM 3374 C C . ALA B 1 130 ? 7.699 23.016 -5.223 1 98 130 ALA B C 1
ATOM 3376 O O . ALA B 1 130 ? 7.043 23.906 -4.688 1 98 130 ALA B O 1
ATOM 3377 N N . ILE B 1 131 ? 8.453 22.234 -4.512 1 98.06 131 ILE B N 1
ATOM 3378 C CA . ILE B 1 131 ? 8.406 22.219 -3.055 1 98.06 131 ILE B CA 1
ATOM 3379 C C . ILE B 1 131 ? 8.984 23.516 -2.504 1 98.06 131 ILE B C 1
ATOM 3381 O O . ILE B 1 131 ? 8.344 24.203 -1.712 1 98.06 131 ILE B O 1
ATOM 3385 N N . PRO B 1 132 ? 10.219 23.922 -2.969 1 98.19 132 PRO B N 1
ATOM 3386 C CA . PRO B 1 132 ? 10.719 25.203 -2.486 1 98.19 132 PRO B CA 1
ATOM 3387 C C . PRO B 1 132 ? 9.797 26.375 -2.834 1 98.19 132 PRO B C 1
ATOM 3389 O O . PRO B 1 132 ? 9.625 27.297 -2.031 1 98.19 132 PRO B O 1
ATOM 3392 N N . LYS B 1 133 ? 9.227 26.281 -4.016 1 97.88 133 LYS B N 1
ATOM 3393 C CA . LYS B 1 133 ? 8.312 27.344 -4.414 1 97.88 133 LYS B CA 1
ATOM 3394 C C . LYS B 1 133 ? 7.113 27.422 -3.471 1 97.88 133 LYS B C 1
ATOM 3396 O O . LYS B 1 133 ? 6.703 28.516 -3.064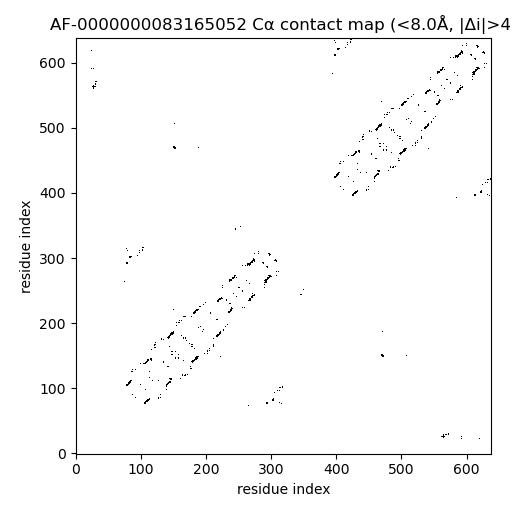 1 97.88 133 LYS B O 1
ATOM 3401 N N . LEU B 1 134 ? 6.547 26.328 -3.111 1 98.19 134 LEU B N 1
ATOM 3402 C CA . LEU B 1 134 ? 5.391 26.266 -2.223 1 98.19 134 LEU B CA 1
ATOM 3403 C C . LEU B 1 134 ? 5.766 26.703 -0.813 1 98.19 134 LEU B C 1
ATOM 3405 O O . LEU B 1 134 ? 5.047 27.5 -0.194 1 98.19 134 LEU B O 1
ATOM 3409 N N . THR B 1 135 ? 6.922 26.312 -0.328 1 97.19 135 THR B N 1
ATOM 3410 C CA . THR B 1 135 ? 7.293 26.578 1.059 1 97.19 135 THR B CA 1
ATOM 3411 C C . THR B 1 135 ? 7.859 27.984 1.212 1 97.19 135 THR B C 1
ATOM 3413 O O . THR B 1 135 ? 8.148 28.422 2.328 1 97.19 135 THR B O 1
ATOM 3416 N N . ALA B 1 136 ? 8.023 28.625 0.171 1 97.56 136 ALA B N 1
ATOM 3417 C CA . ALA B 1 136 ? 8.367 30.047 0.258 1 97.56 136 ALA B CA 1
ATOM 3418 C C . ALA B 1 136 ? 7.207 30.859 0.837 1 97.56 136 ALA B C 1
ATOM 3420 O O . ALA B 1 136 ? 7.398 31.984 1.3 1 97.56 136 ALA B O 1
ATOM 3421 N N . HIS B 1 137 ? 6.031 30.359 0.742 1 97.94 137 HIS B N 1
ATOM 3422 C CA . HIS B 1 137 ? 4.902 30.953 1.442 1 97.94 137 HIS B CA 1
ATOM 3423 C C . HIS B 1 137 ? 5.012 30.75 2.949 1 97.94 137 HIS B C 1
ATOM 3425 O O . HIS B 1 137 ? 5.055 29.609 3.418 1 97.94 137 HIS B O 1
ATOM 3431 N N . SER B 1 138 ? 4.977 31.734 3.723 1 96.44 138 SER B N 1
ATOM 3432 C CA . SER B 1 138 ? 5.266 31.672 5.152 1 96.44 138 SER B CA 1
ATOM 3433 C C . SER B 1 138 ? 4.18 30.906 5.902 1 96.44 138 SER B C 1
ATOM 3435 O O . SER B 1 138 ? 4.406 30.453 7.027 1 96.44 138 SER B O 1
ATOM 3437 N N . ASN B 1 139 ? 3.006 30.766 5.293 1 97.75 139 ASN B N 1
ATOM 3438 C CA . ASN B 1 139 ? 1.903 30.094 5.973 1 97.75 139 ASN B CA 1
ATOM 3439 C C . ASN B 1 139 ? 1.773 28.641 5.527 1 97.75 139 ASN B C 1
ATOM 3441 O O . ASN B 1 139 ? 0.747 28 5.77 1 97.75 139 ASN B O 1
ATOM 3445 N N . VAL B 1 140 ? 2.84 28.094 4.855 1 98.25 140 VAL B N 1
ATOM 3446 C CA . VAL B 1 140 ? 2.768 26.719 4.355 1 98.25 140 VAL B CA 1
ATOM 3447 C C . VAL B 1 140 ? 3.926 25.906 4.922 1 98.25 140 VAL B C 1
ATOM 3449 O O . VAL B 1 140 ? 5.082 26.328 4.859 1 98.25 140 VAL B O 1
ATOM 3452 N N . ALA B 1 141 ? 3.627 24.812 5.496 1 98 141 ALA B N 1
ATOM 3453 C CA . ALA B 1 141 ? 4.59 23.75 5.789 1 98 141 ALA B CA 1
ATOM 3454 C C . ALA B 1 141 ? 4.312 22.516 4.938 1 98 141 ALA B C 1
ATOM 3456 O O . ALA B 1 141 ? 3.164 22.234 4.578 1 98 141 ALA B O 1
ATOM 3457 N N . VAL B 1 142 ? 5.395 21.781 4.633 1 98.62 142 VAL B N 1
ATOM 3458 C CA . VAL B 1 142 ? 5.285 20.547 3.867 1 98.62 142 VAL B CA 1
ATOM 3459 C C . VAL B 1 142 ? 5.824 19.375 4.695 1 98.62 142 VAL B C 1
ATOM 3461 O O . VAL B 1 142 ? 6.879 19.484 5.32 1 98.62 142 VAL B O 1
ATOM 3464 N N . ILE B 1 143 ? 5.051 18.234 4.758 1 98.88 143 ILE B N 1
ATOM 3465 C CA . ILE B 1 143 ? 5.547 17.031 5.418 1 98.88 143 ILE B CA 1
ATOM 3466 C C . ILE B 1 143 ? 5.48 15.852 4.453 1 98.88 143 ILE B C 1
ATOM 3468 O O . ILE B 1 143 ? 4.727 15.883 3.477 1 98.88 143 ILE B O 1
ATOM 3472 N N . GLY B 1 144 ? 6.332 14.898 4.707 1 98.88 144 GLY B N 1
ATOM 3473 C CA . GLY B 1 144 ? 6.488 13.781 3.783 1 98.88 144 GLY B CA 1
ATOM 3474 C C . GLY B 1 144 ? 5.684 12.562 4.18 1 98.88 144 GLY B C 1
ATOM 3475 O O . GLY B 1 144 ? 5.672 12.172 5.352 1 98.88 144 GLY B O 1
ATOM 3476 N N . TYR B 1 145 ? 5.031 11.969 3.252 1 98.81 145 TYR B N 1
ATOM 3477 C CA . TYR B 1 145 ? 4.238 10.75 3.41 1 98.81 145 TYR B CA 1
ATOM 3478 C C . TYR B 1 145 ? 5.137 9.539 3.607 1 98.81 145 TYR B C 1
ATOM 3480 O O . TYR B 1 145 ? 6.086 9.328 2.848 1 98.81 145 TYR B O 1
ATOM 3488 N N . VAL B 1 146 ? 4.793 8.734 4.621 1 98.81 146 VAL B N 1
ATOM 3489 C CA . VAL B 1 146 ? 5.422 7.426 4.812 1 98.81 146 VAL B CA 1
ATOM 3490 C C . VAL B 1 146 ? 4.363 6.402 5.219 1 98.81 146 VAL B C 1
ATOM 3492 O O . VAL B 1 146 ? 3.705 6.555 6.25 1 98.81 146 VAL B O 1
ATOM 3495 N N . ALA B 1 147 ? 4.18 5.398 4.406 1 97.94 147 ALA B N 1
ATOM 3496 C CA . ALA B 1 147 ? 3.279 4.312 4.781 1 97.94 147 ALA B CA 1
ATOM 3497 C C . ALA B 1 147 ? 3.898 3.436 5.867 1 97.94 147 ALA B C 1
ATOM 3499 O O . ALA B 1 147 ? 5.086 3.113 5.812 1 97.94 147 ALA B O 1
ATOM 3500 N N . THR B 1 148 ? 3.014 2.992 6.867 1 98.62 148 THR B N 1
ATOM 3501 C CA . THR B 1 148 ? 3.545 2.152 7.934 1 98.62 148 THR B CA 1
ATOM 3502 C C . THR B 1 148 ? 2.869 0.784 7.934 1 98.62 148 THR B C 1
ATOM 3504 O O . THR B 1 148 ? 3.301 -0.129 8.641 1 98.62 148 THR B O 1
ATOM 3507 N N . CYS B 1 149 ? 1.859 0.681 7.152 1 97.56 149 CYS B N 1
ATOM 3508 C CA . CYS B 1 149 ? 1.131 -0.579 7.055 1 97.56 149 CYS B CA 1
ATOM 3509 C C . CYS B 1 149 ? 0.603 -1.011 8.422 1 97.56 149 CYS B C 1
ATOM 3511 O O . CYS B 1 149 ? 0.806 -2.152 8.836 1 97.56 149 CYS B O 1
ATOM 3513 N N . TYR B 1 150 ? 0.043 -0.062 9.172 1 97.5 150 TYR B N 1
ATOM 3514 C CA . TYR B 1 150 ? -0.552 -0.315 10.477 1 97.5 150 TYR B CA 1
ATOM 3515 C C . TYR B 1 150 ? 0.467 -0.928 11.43 1 97.5 150 TYR B C 1
ATOM 3517 O O . TYR B 1 150 ? 0.132 -1.812 12.219 1 97.5 150 TYR B O 1
ATOM 3525 N N . GLY B 1 151 ? 1.662 -0.554 11.211 1 97.31 151 GLY B N 1
ATOM 3526 C CA . GLY B 1 151 ? 2.736 -1.027 12.07 1 97.31 151 GLY B CA 1
ATOM 3527 C C . GLY B 1 151 ? 3.342 -2.338 11.602 1 97.31 151 GLY B C 1
ATOM 3528 O O . GLY B 1 151 ? 4.16 -2.934 12.305 1 97.31 151 GLY B O 1
ATOM 3529 N N . GLY B 1 152 ? 2.98 -2.783 10.461 1 94.69 152 GLY B N 1
ATOM 3530 C CA . GLY B 1 152 ? 3.469 -4.059 9.961 1 94.69 152 GLY B CA 1
ATOM 3531 C C . GLY B 1 152 ? 4.684 -3.922 9.062 1 94.69 152 GLY B C 1
ATOM 3532 O O . GLY B 1 152 ? 5.414 -4.891 8.844 1 94.69 152 GLY B O 1
ATOM 3533 N N . ARG B 1 153 ? 4.891 -2.773 8.469 1 96.44 153 ARG B N 1
ATOM 3534 C CA . ARG B 1 153 ? 6.051 -2.551 7.609 1 96.44 153 ARG B CA 1
ATOM 3535 C C . ARG B 1 153 ? 7.348 -2.658 8.406 1 96.44 153 ARG B C 1
ATOM 3537 O O . ARG B 1 153 ? 7.449 -2.125 9.508 1 96.44 153 ARG B O 1
ATOM 3544 N N . PRO B 1 154 ? 8.336 -3.389 7.879 1 94 154 PRO B N 1
ATOM 3545 C CA . PRO B 1 154 ? 9.609 -3.451 8.602 1 94 154 PRO B CA 1
ATOM 3546 C C . PRO B 1 154 ? 10.133 -2.072 8.984 1 94 154 PRO B C 1
ATOM 3548 O O . PRO B 1 154 ? 10.172 -1.166 8.148 1 94 154 PRO B O 1
ATOM 3551 N N . ILE B 1 155 ? 10.5 -1.939 10.234 1 97.06 155 ILE B N 1
ATOM 3552 C CA . ILE B 1 155 ? 10.836 -0.625 10.773 1 97.06 155 ILE B CA 1
ATOM 3553 C C . ILE B 1 155 ? 12.016 -0.043 10 1 97.06 155 ILE B C 1
ATOM 3555 O O . ILE B 1 155 ? 12.094 1.17 9.789 1 97.06 155 ILE B O 1
ATOM 3559 N N . SER B 1 156 ? 12.961 -0.897 9.516 1 96.88 156 SER B N 1
ATOM 3560 C CA . SER B 1 156 ? 14.125 -0.429 8.781 1 96.88 156 SER B CA 1
ATOM 3561 C C . SER B 1 156 ? 13.719 0.252 7.477 1 96.88 156 SER B C 1
ATOM 3563 O O . SER B 1 156 ? 14.359 1.215 7.047 1 96.88 156 SER B O 1
ATOM 3565 N N . ASP B 1 157 ? 12.664 -0.255 6.863 1 96.12 157 ASP B N 1
ATOM 3566 C CA . ASP B 1 157 ? 12.18 0.345 5.625 1 96.12 157 ASP B CA 1
ATOM 3567 C C . ASP B 1 157 ? 11.578 1.724 5.883 1 96.12 157 ASP B C 1
ATOM 3569 O O . ASP B 1 157 ? 11.789 2.656 5.102 1 96.12 157 ASP B O 1
ATOM 3573 N N . VAL B 1 158 ? 10.836 1.845 6.941 1 98.5 158 VAL B N 1
ATOM 3574 C CA . VAL B 1 158 ? 10.234 3.121 7.316 1 98.5 158 VAL B CA 1
ATOM 3575 C C . VAL B 1 158 ? 11.336 4.125 7.668 1 98.5 158 VAL B C 1
ATOM 3577 O O . VAL B 1 158 ? 11.297 5.273 7.227 1 98.5 158 VAL B O 1
ATOM 3580 N N . GLN B 1 159 ? 12.297 3.633 8.406 1 98.62 159 GLN B N 1
ATOM 3581 C CA . GLN B 1 159 ? 13.414 4.484 8.805 1 98.62 159 GLN B CA 1
ATOM 3582 C C . GLN B 1 159 ? 14.195 4.961 7.586 1 98.62 159 GLN B C 1
ATOM 3584 O O . GLN B 1 159 ? 14.68 6.094 7.559 1 98.62 159 GLN B O 1
ATOM 3589 N N . ARG B 1 160 ? 14.297 4.141 6.621 1 97.94 160 ARG B N 1
ATOM 3590 C CA . ARG B 1 160 ? 14.977 4.531 5.387 1 97.94 160 ARG B CA 1
ATOM 3591 C C . ARG B 1 160 ? 14.219 5.652 4.68 1 97.94 160 ARG B C 1
ATOM 3593 O O . ARG B 1 160 ? 14.82 6.602 4.184 1 97.94 160 ARG B O 1
ATOM 3600 N N . ASP B 1 161 ? 12.922 5.555 4.645 1 98.5 161 ASP B N 1
ATOM 3601 C CA . ASP B 1 161 ? 12.125 6.617 4.047 1 98.5 161 ASP B CA 1
ATOM 3602 C C . ASP B 1 161 ? 12.305 7.934 4.797 1 98.5 161 ASP B C 1
ATOM 3604 O O . ASP B 1 161 ? 12.469 8.992 4.18 1 98.5 161 ASP B O 1
ATOM 3608 N N . ILE B 1 162 ? 12.25 7.824 6.117 1 98.81 162 ILE B N 1
ATOM 3609 C CA . ILE B 1 162 ? 12.453 9 6.957 1 98.81 162 ILE B CA 1
ATOM 3610 C C . ILE B 1 162 ? 13.805 9.633 6.645 1 98.81 162 ILE B C 1
ATOM 3612 O O . ILE B 1 162 ? 13.898 10.844 6.422 1 98.81 162 ILE B O 1
ATOM 3616 N N . THR B 1 163 ? 14.82 8.836 6.598 1 98.56 163 THR B N 1
ATOM 3617 C CA . THR B 1 163 ? 16.188 9.305 6.363 1 98.56 163 THR B CA 1
ATOM 3618 C C . THR B 1 163 ? 16.312 9.945 4.98 1 98.56 163 THR B C 1
ATOM 3620 O O . THR B 1 163 ? 16.969 10.977 4.824 1 98.56 163 THR B O 1
ATOM 3623 N N . THR B 1 164 ? 15.664 9.336 4.043 1 98.69 164 THR B N 1
ATOM 3624 C CA . THR B 1 164 ? 15.711 9.883 2.691 1 98.69 164 THR B CA 1
ATOM 3625 C C . THR B 1 164 ? 15.109 11.281 2.65 1 98.69 164 THR B C 1
ATOM 3627 O O . THR B 1 164 ? 15.734 12.219 2.133 1 98.69 164 THR B O 1
ATOM 3630 N N . TYR B 1 165 ? 13.969 11.453 3.242 1 98.75 165 TYR B N 1
ATOM 3631 C CA . TYR B 1 165 ? 13.359 12.773 3.328 1 98.75 165 TYR B CA 1
ATOM 3632 C C . TYR B 1 165 ? 14.273 13.758 4.043 1 98.75 165 TYR B C 1
ATOM 3634 O O . TYR B 1 165 ? 14.469 14.883 3.58 1 98.75 165 TYR B O 1
ATOM 3642 N N . ALA B 1 166 ? 14.828 13.32 5.129 1 98.62 166 ALA B N 1
ATOM 3643 C CA . ALA B 1 166 ? 15.656 14.188 5.961 1 98.62 166 ALA B CA 1
ATOM 3644 C C . ALA B 1 166 ? 16.891 14.656 5.199 1 98.62 166 ALA B C 1
ATOM 3646 O O . ALA B 1 166 ? 17.422 15.734 5.469 1 98.62 166 ALA B O 1
ATOM 3647 N N . ASN B 1 167 ? 17.297 13.891 4.23 1 98.44 167 ASN B N 1
ATOM 3648 C CA . ASN B 1 167 ? 18.547 14.164 3.525 1 98.44 167 ASN B CA 1
ATOM 3649 C C . ASN B 1 167 ? 18.312 15.008 2.275 1 98.44 167 ASN B C 1
ATOM 3651 O O . ASN B 1 167 ? 19.266 15.383 1.586 1 98.44 167 ASN B O 1
ATOM 3655 N N . TRP B 1 168 ? 17.078 15.312 1.955 1 98.31 168 TRP B N 1
ATOM 3656 C CA . TRP B 1 168 ? 16.797 16.047 0.727 1 98.31 168 TRP B CA 1
ATOM 3657 C C . TRP B 1 168 ? 17.594 17.344 0.662 1 98.31 168 TRP B C 1
ATOM 3659 O O . TRP B 1 168 ? 18.188 17.656 -0.372 1 98.31 168 TRP B O 1
ATOM 3669 N N . PRO B 1 169 ? 17.734 18.156 1.767 1 97.81 169 PRO B N 1
ATOM 3670 C CA . PRO B 1 169 ? 18.516 19.391 1.666 1 97.81 169 PRO B CA 1
ATOM 3671 C C . PRO B 1 169 ? 19.984 19.125 1.341 1 97.81 169 PRO B C 1
ATOM 3673 O O . PRO B 1 169 ? 20.562 19.781 0.463 1 97.81 169 PRO B O 1
ATOM 3676 N N . THR B 1 170 ? 20.547 18.109 1.918 1 97.88 170 THR B N 1
ATOM 3677 C CA . THR B 1 170 ? 21.969 17.797 1.715 1 97.88 170 THR B CA 1
ATOM 3678 C C . THR B 1 170 ? 22.188 17.125 0.363 1 97.88 170 THR B C 1
ATOM 3680 O O . THR B 1 170 ? 23.094 17.5 -0.379 1 97.88 170 THR B O 1
ATOM 3683 N N . ALA B 1 171 ? 21.344 16.219 0.018 1 98.06 171 ALA B N 1
ATOM 3684 C CA . ALA B 1 171 ? 21.5 15.469 -1.227 1 98.06 171 ALA B CA 1
ATOM 3685 C C . ALA B 1 171 ? 21.328 16.375 -2.439 1 98.06 171 ALA B C 1
ATOM 3687 O O . ALA B 1 171 ? 21.953 16.156 -3.477 1 98.06 171 ALA B O 1
ATOM 3688 N N . SER B 1 172 ? 20.516 17.375 -2.32 1 97.69 172 SER B N 1
ATOM 3689 C CA . SER B 1 172 ? 20.234 18.266 -3.441 1 97.69 172 SER B CA 1
ATOM 3690 C C . SER B 1 172 ? 21.188 19.453 -3.455 1 97.69 172 SER B C 1
ATOM 3692 O O . SER B 1 172 ? 21.281 20.172 -4.461 1 97.69 172 SER B O 1
ATOM 3694 N N . GLY B 1 173 ? 21.797 19.719 -2.297 1 97.56 173 GLY B N 1
ATOM 3695 C CA . GLY B 1 173 ? 22.578 20.938 -2.154 1 97.56 173 GLY B CA 1
ATOM 3696 C C . GLY B 1 173 ? 21.734 22.188 -2.061 1 97.56 173 GLY B C 1
ATOM 3697 O O . GLY B 1 173 ? 22.234 23.297 -2.27 1 97.56 173 GLY B O 1
ATOM 3698 N N . ASP B 1 174 ? 20.469 22.062 -1.817 1 97.88 174 ASP B N 1
ATOM 3699 C CA . ASP B 1 174 ? 19.5 23.141 -1.701 1 97.88 174 ASP B CA 1
ATOM 3700 C C . ASP B 1 174 ? 18.703 23.047 -0.395 1 97.88 174 ASP B C 1
ATOM 3702 O O . ASP B 1 174 ? 17.812 22.203 -0.265 1 97.88 174 ASP B O 1
ATOM 3706 N N . ALA B 1 175 ? 18.969 23.891 0.561 1 96.19 175 ALA B N 1
ATOM 3707 C CA . ALA B 1 175 ? 18.375 23.875 1.892 1 96.19 175 ALA B CA 1
ATOM 3708 C C . ALA B 1 175 ? 16.859 24.078 1.816 1 96.19 175 ALA B C 1
ATOM 3710 O O . ALA B 1 175 ? 16.125 23.688 2.725 1 96.19 175 ALA B O 1
ATOM 3711 N N . SER B 1 176 ? 16.453 24.719 0.723 1 96.75 176 SER B N 1
ATOM 3712 C CA . SER B 1 176 ? 15.023 25.016 0.598 1 96.75 176 SER B CA 1
ATOM 3713 C C . SER B 1 176 ? 14.242 23.797 0.124 1 96.75 176 SER B C 1
ATOM 3715 O O . SER B 1 176 ? 13.016 23.766 0.219 1 96.75 176 SER B O 1
ATOM 3717 N N . PHE B 1 177 ? 14.938 22.828 -0.43 1 98.19 177 PHE B N 1
ATOM 3718 C CA . PHE B 1 177 ? 14.289 21.578 -0.794 1 98.19 177 PHE B CA 1
ATOM 3719 C C . PHE B 1 177 ? 14.25 20.625 0.394 1 98.19 177 PHE B C 1
ATOM 3721 O O . PHE B 1 177 ? 15.086 19.719 0.503 1 98.19 177 PHE B O 1
ATOM 3728 N N . ALA B 1 178 ? 13.195 20.828 1.218 1 98 178 ALA B N 1
ATOM 3729 C CA . ALA B 1 178 ? 13.055 20.094 2.473 1 98 178 ALA B CA 1
ATOM 3730 C C . ALA B 1 178 ? 11.586 19.859 2.809 1 98 178 ALA B C 1
ATOM 3732 O O . ALA B 1 178 ? 10.711 20.625 2.375 1 98 178 ALA B O 1
ATOM 3733 N N . VAL B 1 179 ? 11.414 18.781 3.49 1 98.56 179 VAL B N 1
ATOM 3734 C CA . VAL B 1 179 ? 10.141 18.641 4.191 1 98.56 179 VAL B CA 1
ATOM 3735 C C . VAL B 1 179 ? 10.336 18.953 5.676 1 98.56 179 VAL B C 1
ATOM 3737 O O . VAL B 1 179 ? 11.445 18.844 6.199 1 98.56 179 VAL B O 1
ATOM 3740 N N . HIS B 1 180 ? 9.234 19.297 6.363 1 98.25 180 HIS B N 1
ATOM 3741 C CA . HIS B 1 180 ? 9.305 19.812 7.723 1 98.25 180 HIS B CA 1
ATOM 3742 C C . HIS B 1 180 ? 8.773 18.797 8.734 1 98.25 180 HIS B C 1
ATOM 3744 O O . HIS B 1 180 ? 8.414 19.156 9.852 1 98.25 180 HIS B O 1
ATOM 3750 N N . GLY B 1 181 ? 8.68 17.594 8.344 1 98.75 181 GLY B N 1
ATOM 3751 C CA . GLY B 1 181 ? 8.18 16.5 9.164 1 98.75 181 GLY B CA 1
ATOM 3752 C C . GLY B 1 181 ? 7.684 15.32 8.352 1 98.75 181 GLY B C 1
ATOM 3753 O O . GLY B 1 181 ? 7.961 15.227 7.156 1 98.75 181 GLY B O 1
ATOM 3754 N N . ILE B 1 182 ? 7.027 14.383 9.07 1 98.94 182 ILE B N 1
ATOM 3755 C CA . ILE B 1 182 ? 6.598 13.141 8.445 1 98.94 182 ILE B CA 1
ATOM 3756 C C . ILE B 1 182 ? 5.129 12.875 8.766 1 98.94 182 ILE B C 1
ATOM 3758 O O . ILE B 1 182 ? 4.688 13.109 9.898 1 98.94 182 ILE B O 1
ATOM 3762 N N . PHE B 1 183 ? 4.395 12.453 7.766 1 98.94 183 PHE B N 1
ATOM 3763 C CA . PHE B 1 183 ? 3.049 11.906 7.887 1 98.94 183 PHE B CA 1
ATOM 3764 C C . PHE B 1 183 ? 3.078 10.383 7.836 1 98.94 183 PHE B C 1
ATOM 3766 O O . PHE B 1 183 ? 3.258 9.797 6.77 1 98.94 183 PHE B O 1
ATOM 3773 N N . PHE B 1 184 ? 2.904 9.75 9.008 1 98.94 184 PHE B N 1
ATOM 3774 C CA . PHE B 1 184 ? 2.811 8.297 9.055 1 98.94 184 PHE B CA 1
ATOM 3775 C C . PHE B 1 184 ? 1.398 7.836 8.711 1 98.94 184 PHE B C 1
ATOM 3777 O O . PHE B 1 184 ? 0.471 8.023 9.5 1 98.94 184 PHE B O 1
ATOM 3784 N N . ASP B 1 185 ? 1.285 7.215 7.543 1 98.56 185 ASP B N 1
ATOM 3785 C CA . ASP B 1 185 ? -0.022 6.75 7.09 1 98.56 185 ASP B CA 1
ATOM 3786 C C . ASP B 1 185 ? -0.226 5.273 7.418 1 98.56 185 ASP B C 1
ATOM 3788 O O . ASP B 1 185 ? 0.724 4.574 7.777 1 98.56 185 ASP B O 1
ATOM 3792 N N . GLU B 1 186 ? -1.545 4.895 7.336 1 97.94 186 GLU B N 1
ATOM 3793 C CA . GLU B 1 186 ? -1.881 3.521 7.699 1 97.94 186 GLU B CA 1
ATOM 3794 C C . GLU B 1 186 ? -1.333 3.168 9.078 1 97.94 186 GLU B C 1
ATOM 3796 O O . GLU B 1 186 ? -0.658 2.148 9.242 1 97.94 186 GLU B O 1
ATOM 3801 N N . ALA B 1 187 ? -1.622 4.051 10.016 1 98.69 187 ALA B N 1
ATOM 3802 C CA . ALA B 1 187 ? -1.137 3.865 11.383 1 98.69 187 ALA B CA 1
ATOM 3803 C C . ALA B 1 187 ? -2.066 2.953 12.172 1 98.69 187 ALA B C 1
ATOM 3805 O O . ALA B 1 187 ? -3.264 2.873 11.891 1 98.69 187 ALA B O 1
ATOM 3806 N N . ALA B 1 188 ? -1.511 2.367 13.141 1 97.5 188 ALA B N 1
ATOM 3807 C CA . ALA B 1 188 ? -2.258 1.457 14 1 97.5 188 ALA B CA 1
ATOM 3808 C C . ALA B 1 188 ? -3.229 2.223 14.898 1 97.5 188 ALA B C 1
ATOM 3810 O O . ALA B 1 188 ? -2.951 3.357 15.297 1 97.5 188 ALA B O 1
ATOM 3811 N N . ALA B 1 189 ? -4.32 1.536 15.18 1 97.5 189 ALA B N 1
ATOM 3812 C CA . ALA B 1 189 ? -5.305 2.143 16.078 1 97.5 189 ALA B CA 1
ATOM 3813 C C . ALA B 1 189 ? -5.551 1.265 17.297 1 97.5 189 ALA B C 1
ATOM 3815 O O . ALA B 1 189 ? -5.805 1.771 18.391 1 97.5 189 ALA B O 1
ATOM 3816 N N . GLU B 1 190 ? -5.457 -0.048 17.141 1 95.62 190 GLU B N 1
ATOM 3817 C CA . GLU B 1 190 ? -5.703 -0.974 18.234 1 95.62 190 GLU B CA 1
ATOM 3818 C C . GLU B 1 190 ? -4.477 -1.103 19.141 1 95.62 190 GLU B C 1
ATOM 3820 O O . GLU B 1 190 ? -3.342 -1.096 18.656 1 95.62 190 GLU B O 1
ATOM 3825 N N . LEU B 1 191 ? -4.754 -1.302 20.391 1 96.25 191 LEU B N 1
ATOM 3826 C CA . LEU B 1 191 ? -3.645 -1.416 21.328 1 96.25 191 LEU B CA 1
ATOM 3827 C C . LEU B 1 191 ? -2.771 -2.621 21 1 96.25 191 LEU B C 1
ATOM 3829 O O . LEU B 1 191 ? -3.27 -3.742 20.891 1 96.25 191 LEU B O 1
ATOM 3833 N N . ASP B 1 192 ? -1.545 -2.346 20.859 1 95.56 192 ASP B N 1
ATOM 3834 C CA . ASP B 1 192 ? -0.455 -3.295 20.672 1 95.56 192 ASP B CA 1
ATOM 3835 C C . ASP B 1 192 ? 0.879 -2.699 21.109 1 95.56 192 ASP B C 1
ATOM 3837 O O . ASP B 1 192 ? 1.399 -1.783 20.469 1 95.56 192 ASP B O 1
ATOM 3841 N N . ASP B 1 193 ? 1.423 -3.275 22.125 1 96.44 193 ASP B N 1
ATOM 3842 C CA . ASP B 1 193 ? 2.602 -2.684 22.75 1 96.44 193 ASP B CA 1
ATOM 3843 C C . ASP B 1 193 ? 3.768 -2.613 21.766 1 96.44 193 ASP B C 1
ATOM 3845 O O . ASP B 1 193 ? 4.547 -1.657 21.781 1 96.44 193 ASP B O 1
ATOM 3849 N N . LYS B 1 194 ? 3.879 -3.617 20.938 1 94.69 194 LYS B N 1
ATOM 3850 C CA . LYS B 1 194 ? 4.949 -3.615 19.938 1 94.69 194 LYS B CA 1
ATOM 3851 C C . LYS B 1 194 ? 4.762 -2.486 18.938 1 94.69 194 LYS B C 1
ATOM 3853 O O . LYS B 1 194 ? 5.727 -1.831 18.531 1 94.69 194 LYS B O 1
ATOM 3858 N N . LYS B 1 195 ? 3.52 -2.24 18.625 1 96.94 195 LYS B N 1
ATOM 3859 C CA . LYS B 1 195 ? 3.242 -1.186 17.656 1 96.94 195 LYS B CA 1
ATOM 3860 C C . LYS B 1 195 ? 3.395 0.196 18.281 1 96.94 195 LYS B C 1
ATOM 3862 O O . LYS B 1 195 ? 3.848 1.137 17.641 1 96.94 195 LYS B O 1
ATOM 3867 N N . VAL B 1 196 ? 3.01 0.295 19.531 1 98.56 196 VAL B N 1
ATOM 3868 C CA . VAL B 1 196 ? 3.236 1.548 20.234 1 98.56 196 VAL B CA 1
ATOM 3869 C C . VAL B 1 196 ? 4.73 1.874 20.25 1 98.56 196 VAL B C 1
ATOM 3871 O O . VAL B 1 196 ? 5.129 2.994 19.922 1 98.56 196 VAL B O 1
ATOM 3874 N N . THR B 1 197 ? 5.535 0.864 20.594 1 98.5 197 THR B N 1
ATOM 3875 C CA . THR B 1 197 ? 6.984 1.036 20.609 1 98.5 197 THR B CA 1
ATOM 3876 C C . THR B 1 197 ? 7.5 1.383 19.219 1 98.5 197 THR B C 1
ATOM 3878 O O . THR B 1 197 ? 8.359 2.254 19.062 1 98.5 197 THR B O 1
ATOM 3881 N N . TYR B 1 198 ? 6.918 0.746 18.219 1 98 198 TYR B N 1
ATOM 3882 C CA . TYR B 1 198 ? 7.227 0.975 16.812 1 98 198 TYR B CA 1
ATOM 3883 C C . TYR B 1 198 ? 7.047 2.443 16.453 1 98 198 TYR B C 1
ATOM 3885 O O . TYR B 1 198 ? 7.973 3.084 15.953 1 98 198 TYR B O 1
ATOM 3893 N N . TYR B 1 199 ? 5.992 3.051 16.812 1 98.88 199 TYR B N 1
ATOM 3894 C CA . TYR B 1 199 ? 5.688 4.426 16.422 1 98.88 199 TYR B CA 1
ATOM 3895 C C . TYR B 1 199 ? 6.465 5.418 17.281 1 98.88 199 TYR B C 1
ATOM 3897 O O . TYR B 1 199 ? 6.848 6.488 16.812 1 98.88 199 TYR B O 1
ATOM 3905 N N . LYS B 1 200 ? 6.734 5.062 18.547 1 98.88 200 LYS B N 1
ATOM 3906 C CA . LYS B 1 200 ? 7.574 5.918 19.391 1 98.88 200 LYS B CA 1
ATOM 3907 C C . LYS B 1 200 ? 8.984 6.039 18.812 1 98.88 200 LYS B C 1
ATOM 3909 O O . LYS B 1 200 ? 9.547 7.133 18.766 1 98.88 200 LYS B O 1
ATOM 3914 N N . GLN B 1 201 ? 9.492 4.91 18.359 1 98.81 201 GLN B N 1
ATOM 3915 C CA . GLN B 1 201 ? 10.828 4.902 17.781 1 98.81 201 GLN B CA 1
ATOM 3916 C C . GLN B 1 201 ? 10.875 5.742 16.5 1 98.81 201 GLN B C 1
ATOM 3918 O O . GLN B 1 201 ? 11.797 6.539 16.312 1 98.81 201 GLN B O 1
ATOM 3923 N N . LEU B 1 202 ? 9.898 5.594 15.68 1 98.88 202 LEU B N 1
ATOM 3924 C CA . LEU B 1 202 ? 9.852 6.348 14.43 1 98.88 202 LEU B CA 1
ATOM 3925 C C . LEU B 1 202 ? 9.719 7.844 14.703 1 98.88 202 LEU B C 1
ATOM 3927 O O . LEU B 1 202 ? 10.383 8.656 14.062 1 98.88 202 LEU B O 1
ATOM 3931 N N . THR B 1 203 ? 8.844 8.148 15.625 1 98.88 203 THR B N 1
ATOM 3932 C CA . THR B 1 203 ? 8.625 9.547 15.977 1 98.88 203 THR B CA 1
ATOM 3933 C C . THR B 1 203 ? 9.898 10.164 16.531 1 98.88 203 THR B C 1
ATOM 3935 O O . THR B 1 203 ? 10.258 11.289 16.172 1 98.88 203 THR B O 1
ATOM 3938 N N . SER B 1 204 ? 10.602 9.445 17.359 1 98.69 204 SER B N 1
ATOM 3939 C CA . SER B 1 204 ? 11.859 9.922 17.906 1 98.69 204 SER B CA 1
ATOM 3940 C C . SER B 1 204 ? 12.883 10.188 16.812 1 98.69 204 SER B C 1
ATOM 3942 O O . SER B 1 204 ? 13.602 11.188 16.844 1 98.69 204 SER B O 1
ATOM 3944 N N . GLN B 1 205 ? 12.898 9.305 15.875 1 98.62 205 GLN B N 1
ATOM 3945 C CA . GLN B 1 205 ? 13.82 9.5 14.766 1 98.62 205 GLN B CA 1
ATOM 3946 C C . GLN B 1 205 ? 13.539 10.812 14.039 1 98.62 205 GLN B C 1
ATOM 3948 O O . GLN B 1 205 ? 14.469 11.539 13.688 1 98.62 205 GLN B O 1
ATOM 3953 N N . VAL B 1 206 ? 12.297 11.125 13.805 1 98.81 206 VAL B N 1
ATOM 3954 C CA . VAL B 1 206 ? 11.93 12.352 13.109 1 98.81 206 VAL B CA 1
ATOM 3955 C C . VAL B 1 206 ? 12.289 13.562 13.969 1 98.81 206 VAL B C 1
ATOM 3957 O O . VAL B 1 206 ? 12.93 14.5 13.484 1 98.81 206 VAL B O 1
ATOM 3960 N N . LYS B 1 207 ? 11.977 13.508 15.203 1 98.5 207 LYS B N 1
ATOM 3961 C CA . LYS B 1 207 ? 12.148 14.633 16.125 1 98.5 207 LYS B CA 1
ATOM 3962 C C . LYS B 1 207 ? 13.633 14.953 16.328 1 98.5 207 LYS B C 1
ATOM 3964 O O . LYS B 1 207 ? 14 16.109 16.516 1 98.5 207 LYS B O 1
ATOM 3969 N N . GLU B 1 208 ? 14.414 14.008 16.188 1 97.44 208 GLU B N 1
ATOM 3970 C CA . GLU B 1 208 ? 15.836 14.172 16.484 1 97.44 208 GLU B CA 1
ATOM 3971 C C . GLU B 1 208 ? 16.641 14.492 15.227 1 97.44 208 GLU B C 1
ATOM 3973 O O . GLU B 1 208 ? 17.828 14.805 15.305 1 97.44 208 GLU B O 1
ATOM 3978 N N . ASN B 1 209 ? 15.984 14.375 14.141 1 97.31 209 ASN B N 1
ATOM 3979 C CA . ASN B 1 209 ? 16.703 14.602 12.891 1 97.31 209 ASN B CA 1
ATOM 3980 C C . ASN B 1 209 ? 16.672 16.078 12.484 1 97.31 209 ASN B C 1
ATOM 3982 O O . ASN B 1 209 ? 15.602 16.625 12.219 1 97.31 209 ASN B O 1
ATOM 3986 N N . LYS B 1 210 ? 17.766 16.734 12.336 1 94.31 210 LYS B N 1
ATOM 3987 C CA . LYS B 1 210 ? 17.891 18.156 12.055 1 94.31 210 LYS B CA 1
ATOM 3988 C C . LYS B 1 210 ? 17.438 18.469 10.625 1 94.31 210 LYS B C 1
ATOM 3990 O O . LYS B 1 210 ? 17.141 19.625 10.297 1 94.31 210 LYS B O 1
ATOM 3995 N N . GLY B 1 211 ? 17.375 17.406 9.844 1 95.75 211 GLY B N 1
ATOM 3996 C CA . GLY B 1 211 ? 17 17.578 8.453 1 95.75 211 GLY B CA 1
ATOM 3997 C C . GLY B 1 211 ? 15.57 18.047 8.266 1 95.75 211 GLY B C 1
ATOM 3998 O O . GLY B 1 211 ? 15.219 18.562 7.203 1 95.75 211 GLY B O 1
ATOM 3999 N N . PHE B 1 212 ? 14.75 17.953 9.25 1 97.31 212 PHE B N 1
ATOM 4000 C CA . PHE B 1 212 ? 13.344 18.344 9.164 1 97.31 212 PHE B CA 1
ATOM 4001 C C . PHE B 1 212 ? 13.133 19.75 9.68 1 97.31 212 PHE B C 1
ATOM 4003 O O . PHE B 1 212 ? 12.016 20.281 9.625 1 97.31 212 PHE B O 1
ATOM 4010 N N . GLY B 1 213 ? 14.203 20.391 10.141 1 93.06 213 GLY B N 1
ATOM 4011 C CA . GLY B 1 213 ? 14.07 21.719 10.703 1 93.06 213 GLY B CA 1
ATOM 4012 C C . GLY B 1 213 ? 13.523 21.719 12.117 1 93.06 213 GLY B C 1
ATOM 4013 O O . GLY B 1 213 ? 13.359 20.656 12.727 1 93.06 213 GLY B O 1
ATOM 4014 N N . PRO B 1 214 ? 13.227 22.844 12.625 1 89.75 214 PRO B N 1
ATOM 4015 C CA . PRO B 1 214 ? 12.867 22.969 14.039 1 89.75 214 PRO B CA 1
ATOM 4016 C C . PRO B 1 214 ? 11.461 22.438 14.336 1 89.75 214 PRO B C 1
ATOM 4018 O O . PRO B 1 214 ? 11.172 22.047 15.469 1 89.75 214 PRO B O 1
ATOM 4021 N N . GLN B 1 215 ? 10.633 22.375 13.367 1 89.06 215 GLN B N 1
ATOM 4022 C CA . GLN B 1 215 ? 9.258 21.953 13.625 1 89.06 215 GLN B CA 1
ATOM 4023 C C . GLN B 1 215 ? 9.156 20.438 13.727 1 89.06 215 GLN B C 1
ATOM 4025 O O . GLN B 1 215 ? 8.422 19.906 14.562 1 89.06 215 GLN B O 1
ATOM 4030 N N . SER B 1 216 ? 9.867 19.703 12.844 1 94.88 216 SER B N 1
ATOM 4031 C CA . SER B 1 216 ? 9.867 18.25 12.82 1 94.88 216 SER B CA 1
ATOM 4032 C C . SER B 1 216 ? 8.484 17.688 13.148 1 94.88 216 SER B C 1
ATOM 4034 O O . SER B 1 216 ? 8.336 16.859 14.039 1 94.88 216 SER B O 1
ATOM 4036 N N . ASN B 1 217 ? 7.512 18.109 12.391 1 97.62 217 ASN B N 1
ATOM 4037 C CA . ASN B 1 217 ? 6.105 17.797 12.633 1 97.62 217 ASN B CA 1
ATOM 4038 C C . ASN B 1 217 ? 5.781 16.344 12.32 1 97.62 217 ASN B C 1
ATOM 4040 O O . ASN B 1 217 ? 5.984 15.883 11.195 1 97.62 217 ASN B O 1
ATOM 4044 N N . VAL B 1 218 ? 5.34 15.641 13.359 1 98.88 218 VAL B N 1
ATOM 4045 C CA . VAL B 1 218 ? 4.945 14.25 13.164 1 98.88 218 VAL B CA 1
ATOM 4046 C C . VAL B 1 218 ? 3.426 14.125 13.227 1 98.88 218 VAL B C 1
ATOM 4048 O O . VAL B 1 218 ? 2.811 14.492 14.234 1 98.88 218 VAL B O 1
ATOM 4051 N N . VAL B 1 219 ? 2.818 13.664 12.148 1 98.94 219 VAL B N 1
ATOM 4052 C CA . VAL B 1 219 ? 1.395 13.344 12.109 1 98.94 219 VAL B CA 1
ATOM 4053 C C . VAL B 1 219 ? 1.204 11.844 11.898 1 98.94 219 VAL B C 1
ATOM 4055 O O . VAL B 1 219 ? 1.885 11.234 11.062 1 98.94 219 VAL B O 1
ATOM 4058 N N . MET B 1 220 ? 0.394 11.242 12.664 1 98.94 220 MET B N 1
ATOM 4059 C CA . MET B 1 220 ? 0.018 9.844 12.5 1 98.94 220 MET B CA 1
ATOM 4060 C C . MET B 1 220 ? -1.432 9.719 12.039 1 98.94 220 MET B C 1
ATOM 4062 O O . MET B 1 220 ? -2.314 10.398 12.57 1 98.94 220 MET B O 1
ATOM 4066 N N . ASN B 1 221 ? -1.717 8.852 11.047 1 98.88 221 ASN B N 1
ATOM 4067 C CA . ASN B 1 221 ? -3.059 8.727 10.492 1 98.88 221 ASN B CA 1
ATOM 4068 C C . ASN B 1 221 ? -3.607 7.312 10.648 1 98.88 221 ASN B C 1
ATOM 4070 O O . ASN B 1 221 ? -3.57 6.516 9.711 1 98.88 221 ASN B O 1
ATOM 4074 N N . PRO B 1 222 ? -4.172 7.016 11.812 1 98.56 222 PRO B N 1
ATOM 4075 C CA . PRO B 1 222 ? -4.961 5.785 11.906 1 98.56 222 PRO B CA 1
ATOM 4076 C C . PRO B 1 222 ? -6.309 5.891 11.195 1 98.56 222 PRO B C 1
ATOM 4078 O O . PRO B 1 222 ? -6.977 4.879 10.969 1 98.56 222 PRO B O 1
ATOM 4081 N N . GLY B 1 223 ? -6.812 7.074 10.883 1 98.25 223 GLY B N 1
ATOM 4082 C CA . GLY B 1 223 ? -8.07 7.32 10.203 1 98.25 223 GLY B CA 1
ATOM 4083 C C . GLY B 1 223 ? -9.281 7.164 11.102 1 98.25 223 GLY B C 1
ATOM 4084 O O . GLY B 1 223 ? -10.414 7.391 10.672 1 98.25 223 GLY B O 1
ATOM 4085 N N . THR B 1 224 ? -9.086 6.762 12.312 1 98 224 THR B N 1
ATOM 4086 C CA . THR B 1 224 ? -10.062 6.562 13.383 1 98 224 THR B CA 1
ATOM 4087 C C . THR B 1 224 ? -9.445 6.898 14.742 1 98 224 THR B C 1
ATOM 4089 O O . THR B 1 224 ? -8.234 7.09 14.852 1 98 224 THR B O 1
ATOM 4092 N N . ILE B 1 225 ? -10.258 7.09 15.734 1 98.56 225 ILE B N 1
ATOM 4093 C CA . ILE B 1 225 ? -9.727 7.316 17.078 1 98.56 225 ILE B CA 1
ATOM 4094 C C . ILE B 1 225 ? -8.961 6.078 17.547 1 98.56 225 ILE B C 1
ATOM 4096 O O . ILE B 1 225 ? -9.555 5.004 17.703 1 98.56 225 ILE B O 1
ATOM 4100 N N . PRO B 1 226 ? -7.684 6.219 17.766 1 98.56 226 PRO B N 1
ATOM 4101 C CA . PRO B 1 226 ? -6.918 5.055 18.219 1 98.56 226 PRO B CA 1
ATOM 4102 C C . PRO B 1 226 ? -6.996 4.844 19.734 1 98.56 226 PRO B C 1
ATOM 4104 O O . PRO B 1 226 ? -7.59 5.656 20.438 1 98.56 226 PRO B O 1
ATOM 4107 N N . ASP B 1 227 ? -6.406 3.725 20.141 1 98.19 227 ASP B N 1
ATOM 4108 C CA . ASP B 1 227 ? -6.141 3.57 21.562 1 98.19 227 ASP B CA 1
ATOM 4109 C C . ASP B 1 227 ? -5.328 4.746 22.109 1 98.19 227 ASP B C 1
ATOM 4111 O O . ASP B 1 227 ? -4.449 5.266 21.422 1 98.19 227 ASP B O 1
ATOM 4115 N N . SER B 1 228 ? -5.598 5.125 23.359 1 97.75 228 SER B N 1
ATOM 4116 C CA . SER B 1 228 ? -5.004 6.316 23.953 1 97.75 228 SER B CA 1
ATOM 4117 C C . SER B 1 228 ? -3.484 6.207 24 1 97.75 228 SER B C 1
ATOM 4119 O O . SER B 1 228 ? -2.785 7.223 24.047 1 97.75 228 SER B O 1
ATOM 4121 N N . ALA B 1 229 ? -2.957 4.977 23.938 1 98.19 229 ALA B N 1
ATOM 4122 C CA . ALA B 1 229 ? -1.514 4.758 23.984 1 98.19 229 ALA B CA 1
ATOM 4123 C C . ALA B 1 229 ? -0.813 5.418 22.812 1 98.19 229 ALA B C 1
ATOM 4125 O O . ALA B 1 229 ? 0.396 5.656 22.844 1 98.19 229 ALA B O 1
ATOM 4126 N N . TYR B 1 230 ? -1.612 5.711 21.766 1 98.69 230 TYR B N 1
ATOM 4127 C CA . TYR B 1 230 ? -1.014 6.262 20.547 1 98.69 230 TYR B CA 1
ATOM 4128 C C . TYR B 1 230 ? -1.093 7.785 20.547 1 98.69 230 TYR B C 1
ATOM 4130 O O . TYR B 1 230 ? -0.353 8.445 19.812 1 98.69 230 TYR B O 1
ATOM 4138 N N . LEU B 1 231 ? -1.968 8.375 21.344 1 98.31 231 LEU B N 1
ATOM 4139 C CA . LEU B 1 231 ? -2.383 9.766 21.172 1 98.31 231 LEU B CA 1
ATOM 4140 C C . LEU B 1 231 ? -1.275 10.719 21.594 1 98.31 231 LEU B C 1
ATOM 4142 O O . LEU B 1 231 ? -1.224 11.867 21.141 1 98.31 231 LEU B O 1
ATOM 4146 N N . ASP B 1 232 ? -0.327 10.281 22.391 1 97.19 232 ASP B N 1
ATOM 4147 C CA . ASP B 1 232 ? 0.722 11.172 22.875 1 97.19 232 ASP B CA 1
ATOM 4148 C C . ASP B 1 232 ? 1.991 11.031 22.047 1 97.19 232 ASP B C 1
ATOM 4150 O O . ASP B 1 232 ? 2.986 11.711 22.297 1 97.19 232 ASP B O 1
ATOM 4154 N N . ILE B 1 233 ? 1.925 10.219 21.047 1 98.62 233 ILE B N 1
ATOM 4155 C CA . ILE B 1 233 ? 3.133 9.906 20.297 1 98.62 233 ILE B CA 1
ATOM 4156 C C . ILE B 1 233 ? 3.396 11 19.266 1 98.62 233 ILE B C 1
ATOM 4158 O O . ILE B 1 233 ? 4.473 11.602 19.266 1 98.62 233 ILE B O 1
ATOM 4162 N N . PRO B 1 234 ? 2.479 11.32 18.391 1 98.81 234 PRO B N 1
ATOM 4163 C CA . PRO B 1 234 ? 2.76 12.344 17.391 1 98.81 234 PRO B CA 1
ATOM 4164 C C . PRO B 1 234 ? 2.381 13.75 17.859 1 98.81 234 PRO B C 1
ATOM 4166 O O . PRO B 1 234 ? 1.879 13.914 18.984 1 98.81 234 PRO B O 1
ATOM 4169 N N . ASP B 1 235 ? 2.689 14.742 17.016 1 98.62 235 ASP B N 1
ATOM 4170 C CA . ASP B 1 235 ? 2.195 16.094 17.234 1 98.62 235 ASP B CA 1
ATOM 4171 C C . ASP B 1 235 ? 0.695 16.188 16.969 1 98.62 235 ASP B C 1
ATOM 4173 O O . ASP B 1 235 ? -0.017 16.938 17.641 1 98.62 235 ASP B O 1
ATOM 4177 N N . SER B 1 236 ? 0.23 15.414 16.016 1 98.69 236 SER B N 1
ATOM 4178 C CA . SER B 1 236 ? -1.196 15.344 15.719 1 98.69 236 SER B CA 1
ATOM 4179 C C . SER B 1 236 ? -1.593 13.961 15.227 1 98.69 236 SER B C 1
ATOM 4181 O O . SER B 1 236 ? -0.802 13.281 14.57 1 98.69 236 SER B O 1
ATOM 4183 N N . THR B 1 237 ? -2.787 13.57 15.547 1 98.94 237 THR B N 1
ATOM 4184 C CA . THR B 1 237 ? -3.361 12.297 15.117 1 98.94 237 THR B CA 1
ATOM 4185 C C . THR B 1 237 ? -4.594 12.523 14.25 1 98.94 237 THR B C 1
ATOM 4187 O O . THR B 1 237 ? -5.5 13.266 14.625 1 98.94 237 THR B O 1
ATOM 4190 N N . VAL B 1 238 ? -4.602 11.898 13.062 1 98.94 238 VAL B N 1
ATOM 4191 C CA . VAL B 1 238 ? -5.809 11.906 12.25 1 98.94 238 VAL B CA 1
ATOM 4192 C C . VAL B 1 238 ? -6.82 10.914 12.805 1 98.94 238 VAL B C 1
ATOM 4194 O O . VAL B 1 238 ? -6.68 9.703 12.617 1 98.94 238 VAL B O 1
ATOM 4197 N N . ILE B 1 239 ? -7.875 11.469 13.383 1 98.88 239 ILE B N 1
ATOM 4198 C CA . ILE B 1 239 ? -8.797 10.602 14.102 1 98.88 239 ILE B CA 1
ATOM 4199 C C . ILE B 1 239 ? -10.008 10.297 13.219 1 98.88 239 ILE B C 1
ATOM 4201 O O . ILE B 1 239 ? -10.883 9.523 13.609 1 98.88 239 ILE B O 1
ATOM 4205 N N . PHE B 1 240 ? -10.062 10.961 12.125 1 98.81 240 PHE B N 1
ATOM 4206 C CA . PHE B 1 240 ? -11.117 10.688 11.156 1 98.81 240 PHE B CA 1
ATOM 4207 C C . PHE B 1 240 ? -10.617 10.953 9.734 1 98.81 240 PHE B C 1
ATOM 4209 O O . PHE B 1 240 ? -10.164 12.055 9.422 1 98.81 240 PHE B O 1
ATOM 4216 N N . GLU B 1 241 ? -10.68 10.031 8.906 1 98.69 241 GLU B N 1
ATOM 4217 C CA . GLU B 1 241 ? -10.406 10.133 7.473 1 98.69 241 GLU B CA 1
ATOM 4218 C C . GLU B 1 241 ? -11.383 9.281 6.668 1 98.69 241 GLU B C 1
ATOM 4220 O O . GLU B 1 241 ? -11.156 8.086 6.473 1 98.69 241 GLU B O 1
ATOM 4225 N N . SER B 1 242 ? -12.453 9.852 6.234 1 97.88 242 SER B N 1
ATOM 4226 C CA . SER B 1 242 ? -13.539 9.148 5.555 1 97.88 242 SER B CA 1
ATOM 4227 C C . SER B 1 242 ? -14.469 10.125 4.84 1 97.88 242 SER B C 1
ATOM 4229 O O . SER B 1 242 ? -14.312 11.344 4.961 1 97.88 242 SER B O 1
ATOM 4231 N N . PRO B 1 243 ? -15.398 9.602 4.055 1 97.81 243 PRO B N 1
ATOM 4232 C CA . PRO B 1 243 ? -16.359 10.469 3.357 1 97.81 243 PRO B CA 1
ATOM 4233 C C . PRO B 1 243 ? -17.281 11.203 4.316 1 97.81 243 PRO B C 1
ATOM 4235 O O . PRO B 1 243 ? -17.5 10.75 5.441 1 97.81 243 PRO B O 1
ATOM 4238 N N . HIS B 1 244 ? -17.828 12.242 3.781 1 98.56 244 HIS B N 1
ATOM 4239 C CA . HIS B 1 244 ? -18.75 13.117 4.504 1 98.56 244 HIS B CA 1
ATOM 4240 C C . HIS B 1 244 ? -19.891 12.32 5.121 1 98.56 244 HIS B C 1
ATOM 4242 O O . HIS B 1 244 ? -20.281 12.578 6.262 1 98.56 244 HIS B O 1
ATOM 4248 N N . SER B 1 245 ? -20.438 11.352 4.434 1 98.25 245 SER B N 1
ATOM 4249 C CA . SER B 1 245 ? -21.562 10.562 4.938 1 98.25 245 SER B CA 1
ATOM 4250 C C . SER B 1 245 ? -21.172 9.828 6.219 1 98.25 245 SER B C 1
ATOM 4252 O O . SER B 1 245 ? -21.953 9.805 7.18 1 98.25 245 SER B O 1
ATOM 4254 N N . ARG B 1 246 ? -19.969 9.312 6.258 1 98 246 ARG B N 1
ATOM 4255 C CA . ARG B 1 246 ? -19.5 8.609 7.449 1 98 246 ARG B CA 1
ATOM 4256 C C . ARG B 1 246 ? -19.266 9.578 8.602 1 98 246 ARG B C 1
ATOM 4258 O O . ARG B 1 246 ? -19.469 9.227 9.766 1 98 246 ARG B O 1
ATOM 4265 N N . PHE B 1 247 ? -18.875 10.773 8.297 1 98.62 247 PHE B N 1
ATOM 4266 C CA . PHE B 1 247 ? -18.672 11.789 9.32 1 98.62 247 PHE B CA 1
ATOM 4267 C C . PHE B 1 247 ? -20 12.117 10.016 1 98.62 247 PHE B C 1
ATOM 4269 O O . PHE B 1 247 ? -20.047 12.203 11.25 1 98.62 247 PHE B O 1
ATOM 4276 N N . GLN B 1 248 ? -21.016 12.258 9.172 1 98.12 248 GLN B N 1
ATOM 4277 C CA . GLN B 1 248 ? -22.344 12.531 9.727 1 98.12 248 GLN B CA 1
ATOM 4278 C C . GLN B 1 248 ? -22.797 11.398 10.641 1 98.12 248 GLN B C 1
ATOM 4280 O O . GLN B 1 248 ? -23.375 11.641 11.703 1 98.12 248 GLN B O 1
ATOM 4285 N N . GLU B 1 249 ? -22.453 10.195 10.227 1 98.31 249 GLU B N 1
ATOM 4286 C CA . GLU B 1 249 ? -22.797 9.039 11.047 1 98.31 249 GLU B CA 1
ATOM 4287 C C . GLU B 1 249 ? -22.016 9.055 12.367 1 98.31 249 GLU B C 1
ATOM 4289 O O . GLU B 1 249 ? -22.578 8.758 13.422 1 98.31 249 GLU B O 1
ATOM 4294 N N . ALA B 1 250 ? -20.797 9.391 12.281 1 98.31 250 ALA B N 1
ATOM 4295 C CA . ALA B 1 250 ? -19.938 9.438 13.469 1 98.31 250 ALA B CA 1
ATOM 4296 C C . ALA B 1 250 ? -20.438 10.5 14.453 1 98.31 250 ALA B C 1
ATOM 4298 O O . ALA B 1 250 ? -20.438 10.281 15.664 1 98.31 250 ALA B O 1
ATOM 4299 N N . LEU B 1 251 ? -20.828 11.672 13.938 1 97.81 251 LEU B N 1
ATOM 4300 C CA . LEU B 1 251 ? -21.375 12.734 14.773 1 97.81 251 LEU B CA 1
ATOM 4301 C C . LEU B 1 251 ? -22.641 12.273 15.477 1 97.81 251 LEU B C 1
ATOM 4303 O O . LEU B 1 251 ? -22.781 12.438 16.688 1 97.81 251 LEU B O 1
ATOM 4307 N N . ALA B 1 252 ? -23.469 11.672 14.68 1 97.69 252 ALA B N 1
ATOM 4308 C CA . ALA B 1 252 ? -24.734 11.203 15.219 1 97.69 252 ALA B CA 1
ATOM 4309 C C . ALA B 1 252 ? -24.516 10.141 16.297 1 97.69 252 ALA B C 1
ATOM 4311 O O . ALA B 1 252 ? -25.281 10.062 17.266 1 97.69 252 ALA B O 1
ATOM 4312 N N . GLY B 1 253 ? -23.516 9.438 16.109 1 98 253 GLY B N 1
ATOM 4313 C CA . GLY B 1 253 ? -23.219 8.375 17.047 1 98 253 GLY B CA 1
ATOM 4314 C C . GLY B 1 253 ? -22.359 8.828 18.219 1 98 253 GLY B C 1
ATOM 4315 O O . GLY B 1 253 ? -21.953 8.016 19.047 1 98 253 GLY B O 1
ATOM 4316 N N . HIS B 1 254 ? -21.984 10.055 18.312 1 97.94 254 HIS B N 1
ATOM 4317 C CA . HIS B 1 254 ? -21.172 10.633 19.391 1 97.94 254 HIS B CA 1
ATOM 4318 C C . HIS B 1 254 ? -19.812 9.945 19.484 1 97.94 254 HIS B C 1
ATOM 4320 O O . HIS B 1 254 ? -19.312 9.711 20.594 1 97.94 254 HIS B O 1
ATOM 4326 N N . GLU B 1 255 ? -19.328 9.594 18.328 1 97.62 255 GLU B N 1
ATOM 4327 C CA . GLU B 1 255 ? -18.078 8.844 18.297 1 97.62 255 GLU B CA 1
ATOM 4328 C C . GLU B 1 255 ? -16.922 9.672 18.844 1 97.62 255 GLU B C 1
ATOM 4330 O O . GLU B 1 255 ? -15.953 9.133 19.375 1 97.62 255 GLU B O 1
ATOM 4335 N N . PHE B 1 256 ? -17 10.961 18.797 1 98.31 256 PHE B N 1
ATOM 4336 C CA . PHE B 1 256 ? -15.875 11.82 19.109 1 98.31 256 PHE B CA 1
ATOM 4337 C C . PHE B 1 256 ? -15.883 12.195 20.594 1 98.31 256 PHE B C 1
ATOM 4339 O O . PHE B 1 256 ? -14.953 12.859 21.078 1 98.31 256 PHE B O 1
ATOM 4346 N N . ASP B 1 257 ? -16.797 11.734 21.344 1 97.25 257 ASP B N 1
ATOM 4347 C CA . ASP B 1 257 ? -16.844 11.984 22.781 1 97.25 257 ASP B CA 1
ATOM 4348 C C . ASP B 1 257 ? -15.617 11.406 23.484 1 97.25 257 ASP B C 1
ATOM 4350 O O . ASP B 1 257 ? -15.172 11.938 24.516 1 97.25 257 ASP B O 1
ATOM 4354 N N . ARG B 1 258 ? -15.07 10.453 22.859 1 95.75 258 ARG B N 1
ATOM 4355 C CA . ARG B 1 258 ? -13.953 9.75 23.469 1 95.75 258 ARG B CA 1
ATOM 4356 C C . ARG B 1 258 ? -12.695 10.609 23.453 1 95.75 258 ARG B C 1
ATOM 4358 O O . ARG B 1 258 ? -11.719 10.297 24.156 1 95.75 258 ARG B O 1
ATOM 4365 N N . VAL B 1 259 ? -12.68 11.664 22.641 1 97.81 259 VAL B N 1
ATOM 4366 C CA . VAL B 1 259 ? -11.484 12.5 22.562 1 97.81 259 VAL B CA 1
ATOM 4367 C C . VAL B 1 259 ? -11.836 13.938 22.953 1 97.81 259 VAL B C 1
ATOM 4369 O O . VAL B 1 259 ? -11.102 14.875 22.609 1 97.81 259 VAL B O 1
ATOM 4372 N N . LYS B 1 260 ? -12.914 14.164 23.609 1 96.25 260 LYS B N 1
ATOM 4373 C CA . LYS B 1 260 ? -13.422 15.5 23.906 1 96.25 260 LYS B CA 1
ATOM 4374 C C . LYS B 1 260 ? -12.477 16.266 24.828 1 96.25 260 LYS B C 1
ATOM 4376 O O . LYS B 1 260 ? -12.453 17.5 24.812 1 96.25 260 LYS B O 1
ATOM 4381 N N . ASN B 1 261 ? -11.664 15.531 25.609 1 96.12 261 ASN B N 1
ATOM 4382 C CA . ASN B 1 261 ? -10.773 16.172 26.578 1 96.12 261 ASN B CA 1
ATOM 4383 C C . ASN B 1 261 ? -9.352 16.297 26.031 1 96.12 261 ASN B C 1
ATOM 4385 O O . ASN B 1 261 ? -8.445 16.719 26.75 1 96.12 261 ASN B O 1
ATOM 4389 N N . ILE B 1 262 ? -9.164 15.883 24.828 1 97.5 262 ILE B N 1
ATOM 4390 C CA . ILE B 1 262 ? -7.863 16.016 24.188 1 97.5 262 ILE B CA 1
ATOM 4391 C C . ILE B 1 262 ? -7.758 17.391 23.516 1 97.5 262 ILE B C 1
ATOM 4393 O O . ILE B 1 262 ? -8.727 17.875 22.938 1 97.5 262 ILE B O 1
ATOM 4397 N N . ASP B 1 263 ? -6.59 18.047 23.703 1 97.69 263 ASP B N 1
ATOM 4398 C CA . ASP B 1 263 ? -6.332 19.297 23 1 97.69 263 ASP B CA 1
ATOM 4399 C C . ASP B 1 263 ? -6.59 19.156 21.5 1 97.69 263 ASP B C 1
ATOM 4401 O O . ASP B 1 263 ? -5.938 18.359 20.828 1 97.69 263 ASP B O 1
ATOM 4405 N N . LYS B 1 264 ? -7.488 19.891 20.969 1 97.75 264 LYS B N 1
ATOM 4406 C CA . LYS B 1 264 ? -7.879 19.797 19.562 1 97.75 264 LYS B CA 1
ATOM 4407 C C . LYS B 1 264 ? -6.684 20.047 18.641 1 97.75 264 LYS B C 1
ATOM 4409 O O . LYS B 1 264 ? -6.641 19.531 17.531 1 97.75 264 LYS B O 1
ATOM 4414 N N . ALA B 1 265 ? -5.77 20.781 19.125 1 97.31 265 ALA B N 1
ATOM 4415 C CA . ALA B 1 265 ? -4.578 21.078 18.328 1 97.31 265 ALA B CA 1
ATOM 4416 C C . ALA B 1 265 ? -3.797 19.797 18.031 1 97.31 265 ALA B C 1
ATOM 4418 O O . ALA B 1 265 ? -2.967 19.781 17.109 1 97.31 265 ALA B O 1
ATOM 4419 N N . ARG B 1 266 ? -4.078 18.734 18.719 1 98.38 266 ARG B N 1
ATOM 4420 C CA . ARG B 1 266 ? -3.371 17.469 18.547 1 98.38 266 ARG B CA 1
ATOM 4421 C C . ARG B 1 266 ? -4.191 16.469 17.734 1 98.38 266 ARG B C 1
ATOM 4423 O O . ARG B 1 266 ? -3.859 15.289 17.672 1 98.38 266 ARG B O 1
ATOM 4430 N N . LEU B 1 267 ? -5.297 16.984 17.188 1 98.81 267 LEU B N 1
ATOM 4431 C CA . LEU B 1 267 ? -6.199 16.109 16.438 1 98.81 267 LEU B CA 1
ATOM 4432 C C . LEU B 1 267 ? -6.465 16.672 15.055 1 98.81 267 LEU B C 1
ATOM 4434 O O . LEU B 1 267 ? -6.57 17.891 14.883 1 98.81 267 LEU B O 1
ATOM 4438 N N . SER B 1 268 ? -6.578 15.789 14.086 1 98.88 268 SER B N 1
ATOM 4439 C CA . SER B 1 268 ? -6.863 16.141 12.695 1 98.88 268 SER B CA 1
ATOM 4440 C C . SER B 1 268 ? -8.055 15.359 12.156 1 98.88 268 SER B C 1
ATOM 4442 O O . SER B 1 268 ? -8.289 14.219 12.562 1 98.88 268 SER B O 1
ATOM 4444 N N . SER B 1 269 ? -8.812 15.969 11.258 1 98.88 269 SER B N 1
ATOM 4445 C CA . SER B 1 269 ? -9.906 15.32 10.547 1 98.88 269 SER B CA 1
ATOM 4446 C C . SER B 1 269 ? -9.812 15.562 9.039 1 98.88 269 SER B C 1
ATOM 4448 O O . SER B 1 269 ? -9.609 16.703 8.602 1 98.88 269 SER B O 1
ATOM 4450 N N . ILE B 1 270 ? -9.938 14.555 8.297 1 98.81 270 ILE B N 1
ATOM 4451 C CA . ILE B 1 270 ? -9.938 14.586 6.84 1 98.81 270 ILE B CA 1
ATOM 4452 C C . ILE B 1 270 ? -11.273 14.062 6.312 1 98.81 270 ILE B C 1
ATOM 4454 O O . ILE B 1 270 ? -11.578 12.867 6.445 1 98.81 270 ILE B O 1
ATOM 4458 N N . VAL B 1 271 ? -12.078 14.945 5.773 1 98.69 271 VAL B N 1
ATOM 4459 C CA . VAL B 1 271 ? -13.398 14.586 5.277 1 98.69 271 VAL B CA 1
ATOM 4460 C C . VAL B 1 271 ? -13.43 14.695 3.754 1 98.69 271 VAL B C 1
ATOM 4462 O O . VAL B 1 271 ? -13.18 15.766 3.197 1 98.69 271 VAL B O 1
ATOM 4465 N N . THR B 1 272 ? -13.766 13.602 3.062 1 98.06 272 THR B N 1
ATOM 4466 C CA . THR B 1 272 ? -13.773 13.562 1.604 1 98.06 272 THR B CA 1
ATOM 4467 C C . THR B 1 272 ? -15.195 13.422 1.076 1 98.06 272 THR B C 1
ATOM 4469 O O . THR B 1 272 ? -16.141 13.242 1.851 1 98.06 272 THR B O 1
ATOM 4472 N N . SER B 1 273 ? -15.344 13.609 -0.169 1 97.75 273 SER B N 1
ATOM 4473 C CA . SER B 1 273 ? -16.594 13.391 -0.894 1 97.75 273 SER B CA 1
ATOM 4474 C C . SER B 1 273 ? -17.719 14.227 -0.312 1 97.75 273 SER B C 1
ATOM 4476 O O . SER B 1 273 ? -18.828 13.727 -0.091 1 97.75 273 SER B O 1
ATOM 4478 N N . VAL B 1 274 ? -17.438 15.422 -0.033 1 98.12 274 VAL B N 1
ATOM 4479 C CA . VAL B 1 274 ? -18.469 16.359 0.418 1 98.12 274 VAL B CA 1
ATOM 4480 C C . VAL B 1 274 ? -19.422 16.672 -0.734 1 98.12 274 VAL B C 1
ATOM 4482 O O . VAL B 1 274 ? -18.984 17.172 -1.782 1 98.12 274 VAL B O 1
ATOM 4485 N N . PRO B 1 275 ? -20.641 16.453 -0.512 1 97.12 275 PRO B N 1
ATOM 4486 C CA . PRO B 1 275 ? -21.578 16.703 -1.605 1 97.12 275 PRO B CA 1
ATOM 4487 C C . PRO B 1 275 ? -21.703 18.188 -1.961 1 97.12 275 PRO B C 1
ATOM 4489 O O . PRO B 1 275 ? -21.578 19.047 -1.083 1 97.12 275 PRO B O 1
ATOM 4492 N N . SER B 1 276 ? -21.953 18.375 -3.258 1 94.44 276 SER B N 1
ATOM 4493 C CA . SER B 1 276 ? -22.281 19.734 -3.68 1 94.44 276 SER B CA 1
ATOM 4494 C C . SER B 1 276 ? -23.484 20.266 -2.916 1 94.44 276 SER B C 1
ATOM 4496 O O . SER B 1 276 ? -24.453 19.547 -2.676 1 94.44 276 SER B O 1
ATOM 4498 N N . GLY B 1 277 ? -23.484 21.516 -2.533 1 94.62 277 GLY B N 1
ATOM 4499 C CA . GLY B 1 277 ? -24.609 22.141 -1.854 1 94.62 277 GLY B CA 1
ATOM 4500 C C . GLY B 1 277 ? -24.531 22.031 -0.342 1 94.62 277 GLY B C 1
ATOM 4501 O O . GLY B 1 277 ? -25.344 22.609 0.372 1 94.62 277 GLY B O 1
ATOM 4502 N N . THR B 1 278 ? -23.562 21.266 0.155 1 97.19 278 THR B N 1
ATOM 4503 C CA . THR B 1 278 ? -23.375 21.141 1.596 1 97.19 278 THR B CA 1
ATOM 4504 C C . THR B 1 278 ? -23.094 22.516 2.219 1 97.19 278 THR B C 1
ATOM 4506 O O . THR B 1 278 ? -22.406 23.344 1.626 1 97.19 278 THR B O 1
ATOM 4509 N N . ASP B 1 279 ? -23.656 22.797 3.418 1 97.56 279 ASP B N 1
ATOM 4510 C CA . ASP B 1 279 ? -23.312 23.953 4.223 1 97.56 279 ASP B CA 1
ATOM 4511 C C . ASP B 1 279 ? -21.891 23.844 4.773 1 97.56 279 ASP B C 1
ATOM 4513 O O . ASP B 1 279 ? -21.688 23.312 5.867 1 97.56 279 ASP B O 1
ATOM 4517 N N . LEU B 1 280 ? -20.984 24.391 4.027 1 97.38 280 LEU B N 1
ATOM 4518 C CA . LEU B 1 280 ? -19.578 24.203 4.379 1 97.38 280 LEU B CA 1
ATOM 4519 C C . LEU B 1 280 ? -19.234 24.984 5.648 1 97.38 280 LEU B C 1
ATOM 4521 O O . LEU B 1 280 ? -18.391 24.547 6.434 1 97.38 280 LEU B O 1
ATOM 4525 N N . ALA B 1 281 ? -19.844 26.109 5.883 1 97.06 281 ALA B N 1
ATOM 4526 C CA . ALA B 1 281 ? -19.594 26.844 7.121 1 97.06 281 ALA B CA 1
ATOM 4527 C C . ALA B 1 281 ? -20 26.016 8.336 1 97.06 281 ALA B C 1
ATOM 4529 O O . ALA B 1 281 ? -19.266 25.938 9.32 1 97.06 281 ALA B O 1
ATOM 4530 N N . GLY B 1 282 ? -21.156 25.406 8.25 1 97.62 282 GLY B N 1
ATOM 4531 C CA . GLY B 1 282 ? -21.609 24.516 9.312 1 97.62 282 GLY B CA 1
ATOM 4532 C C . GLY B 1 282 ? -20.688 23.312 9.508 1 97.62 282 GLY B C 1
ATOM 4533 O O . GLY B 1 282 ? -20.359 22.953 10.648 1 97.62 282 GLY B O 1
ATOM 4534 N N . LEU B 1 283 ? -20.297 22.734 8.398 1 98.12 283 LEU B N 1
ATOM 4535 C CA . LEU B 1 283 ? -19.406 21.594 8.461 1 98.12 283 LEU B CA 1
ATOM 4536 C C . LEU B 1 283 ? -18.062 21.969 9.086 1 98.12 283 LEU B C 1
ATOM 4538 O O . LEU B 1 283 ? -17.547 21.25 9.945 1 98.12 283 LEU B O 1
ATOM 4542 N N . VAL B 1 284 ? -17.484 23.078 8.703 1 97.81 284 VAL B N 1
ATOM 4543 C CA . VAL B 1 284 ? -16.25 23.578 9.289 1 97.81 284 VAL B CA 1
ATOM 4544 C C . VAL B 1 284 ? -16.438 23.797 10.789 1 97.81 284 VAL B C 1
ATOM 4546 O O . VAL B 1 284 ? -15.57 23.438 11.586 1 97.81 284 VAL B O 1
ATOM 4549 N N . GLY B 1 285 ? -17.578 24.375 11.164 1 97.19 285 GLY B N 1
ATOM 4550 C CA . GLY B 1 285 ? -17.875 24.547 12.578 1 97.19 285 GLY B CA 1
ATOM 4551 C C . GLY B 1 285 ? -17.875 23.234 13.352 1 97.19 285 GLY B C 1
ATOM 4552 O O . GLY B 1 285 ? -17.297 23.156 14.438 1 97.19 285 GLY B O 1
ATOM 4553 N N . GLN B 1 286 ? -18.484 22.203 12.805 1 97.75 286 GLN B N 1
ATOM 4554 C CA . GLN B 1 286 ? -18.516 20.891 13.43 1 97.75 286 GLN B CA 1
ATOM 4555 C C . GLN B 1 286 ? -17.125 20.312 13.586 1 97.75 286 GLN B C 1
ATOM 4557 O O . GLN B 1 286 ? -16.781 19.766 14.641 1 97.75 286 GLN B O 1
ATOM 4562 N N . LEU B 1 287 ? -16.359 20.438 12.578 1 98.19 287 LEU B N 1
ATOM 4563 C CA . LEU B 1 287 ? -15 19.891 12.602 1 98.19 287 LEU B CA 1
ATOM 4564 C C . LEU B 1 287 ? -14.133 20.641 13.609 1 98.19 287 LEU B C 1
ATOM 4566 O O . LEU B 1 287 ? -13.359 20.031 14.344 1 98.19 287 LEU B O 1
ATOM 4570 N N . ARG B 1 288 ? -14.312 21.953 13.711 1 96.75 288 ARG B N 1
ATOM 4571 C CA . ARG B 1 288 ? -13.523 22.781 14.625 1 96.75 288 ARG B CA 1
ATOM 4572 C C . ARG B 1 288 ? -13.844 22.453 16.078 1 96.75 288 ARG B C 1
ATOM 4574 O O . ARG B 1 288 ? -13.008 22.656 16.969 1 96.75 288 ARG B O 1
ATOM 4581 N N . ASP B 1 289 ? -14.992 21.969 16.234 1 96.62 289 ASP B N 1
ATOM 4582 C CA . ASP B 1 289 ? -15.383 21.578 17.594 1 96.62 289 ASP B CA 1
ATOM 4583 C C . ASP B 1 289 ? -14.664 20.297 18.016 1 96.62 289 ASP B C 1
ATOM 4585 O O . ASP B 1 289 ? -14.633 19.969 19.203 1 96.62 289 ASP B O 1
ATOM 4589 N N . ILE B 1 290 ? -14.055 19.625 17.094 1 97.94 290 ILE B N 1
ATOM 4590 C CA . ILE B 1 290 ? -13.492 18.297 17.375 1 97.94 290 ILE B CA 1
ATOM 4591 C C . ILE B 1 290 ? -11.977 18.344 17.188 1 97.94 290 ILE B C 1
ATOM 4593 O O . ILE B 1 290 ? -11.234 17.734 17.969 1 97.94 290 ILE B O 1
ATOM 4597 N N . THR B 1 291 ? -11.508 19 16.188 1 98.44 291 THR B N 1
ATOM 4598 C CA . THR B 1 291 ? -10.102 18.922 15.805 1 98.44 291 THR B CA 1
ATOM 4599 C C . THR B 1 291 ? -9.555 20.297 15.477 1 98.44 291 THR B C 1
ATOM 4601 O O . THR B 1 291 ? -10.312 21.219 15.156 1 98.44 291 THR B O 1
ATOM 4604 N N . GLY B 1 292 ? -8.195 20.438 15.578 1 98.19 292 GLY B N 1
ATOM 4605 C CA . GLY B 1 292 ? -7.523 21.688 15.266 1 98.19 292 GLY B CA 1
ATOM 4606 C C . GLY B 1 292 ? -6.969 21.734 13.852 1 98.19 292 GLY B C 1
ATOM 4607 O O . GLY B 1 292 ? -6.574 22.797 13.375 1 98.19 292 GLY B O 1
ATOM 4608 N N . HIS B 1 293 ? -6.91 20.609 13.141 1 98.5 293 HIS B N 1
ATOM 4609 C CA . HIS B 1 293 ? -6.484 20.5 11.75 1 98.5 293 HIS B CA 1
ATOM 4610 C C . HIS B 1 293 ? -7.555 19.828 10.898 1 98.5 293 HIS B C 1
ATOM 4612 O O . HIS B 1 293 ? -7.988 18.719 11.195 1 98.5 293 HIS B O 1
ATOM 4618 N N . ILE B 1 294 ? -7.961 20.5 9.797 1 98.31 294 ILE B N 1
ATOM 4619 C CA . ILE B 1 294 ? -9.078 19.922 9.055 1 98.31 294 ILE B CA 1
ATOM 4620 C C . ILE B 1 294 ? -8.758 19.906 7.562 1 98.31 294 ILE B C 1
ATOM 4622 O O . ILE B 1 294 ? -8.008 20.766 7.078 1 98.31 294 ILE B O 1
ATOM 4626 N N . TYR B 1 295 ? -9.297 19.016 6.859 1 98.44 295 TYR B N 1
ATOM 4627 C CA . TYR B 1 295 ? -9.328 18.953 5.402 1 98.44 295 TYR B CA 1
ATOM 4628 C C . TYR B 1 295 ? -10.711 18.562 4.898 1 98.44 295 TYR B C 1
ATOM 4630 O O . TYR B 1 295 ? -11.328 17.625 5.41 1 98.44 295 TYR B O 1
ATOM 4638 N N . LEU B 1 296 ? -11.188 19.328 3.912 1 97.94 296 LEU B N 1
ATOM 4639 C CA . LEU B 1 296 ? -12.438 19.031 3.213 1 97.94 296 LEU B CA 1
ATOM 4640 C C . LEU B 1 296 ? -12.211 18.953 1.708 1 97.94 296 LEU B C 1
ATOM 4642 O O . LEU B 1 296 ? -11.5 19.781 1.132 1 97.94 296 LEU B O 1
ATOM 4646 N N . SER B 1 297 ? -12.797 17.969 1.143 1 97.62 297 SER B N 1
ATOM 4647 C CA . SER B 1 297 ? -12.727 17.828 -0.309 1 97.62 297 SER B CA 1
ATOM 4648 C C . SER B 1 297 ? -14.031 17.266 -0.876 1 97.62 297 SER B C 1
ATOM 4650 O O . SER B 1 297 ? -14.672 16.422 -0.251 1 97.62 297 SER B O 1
ATOM 4652 N N . ASN B 1 298 ? -14.344 17.719 -2.1 1 97 298 ASN B N 1
ATOM 4653 C CA . ASN B 1 298 ? -15.461 17.125 -2.828 1 97 298 ASN B CA 1
ATOM 4654 C C . ASN B 1 298 ? -15.07 15.805 -3.473 1 97 298 ASN B C 1
ATOM 4656 O O . ASN B 1 298 ? -15.93 15.039 -3.908 1 97 298 ASN B O 1
ATOM 4660 N N . SER B 1 299 ? -13.828 15.562 -3.457 1 93.81 299 SER B N 1
ATOM 4661 C CA . SER B 1 299 ? -13.297 14.391 -4.145 1 93.81 299 SER B CA 1
ATOM 4662 C C . SER B 1 299 ? -12.977 13.273 -3.162 1 93.81 299 SER B C 1
ATOM 4664 O O . SER B 1 299 ? -12.719 13.531 -1.984 1 93.81 299 SER B O 1
ATOM 4666 N N . ALA B 1 300 ? -13.031 12.109 -3.668 1 91.06 300 ALA B N 1
ATOM 4667 C CA . ALA B 1 300 ? -12.562 10.961 -2.895 1 91.06 300 ALA B CA 1
ATOM 4668 C C . ALA B 1 300 ? -11.062 10.758 -3.078 1 91.06 300 ALA B C 1
ATOM 4670 O O . ALA B 1 300 ? -10.453 9.922 -2.402 1 91.06 300 ALA B O 1
ATOM 4671 N N . SER B 1 301 ? -10.508 11.531 -4.008 1 91.5 301 SER B N 1
ATOM 4672 C CA . SER B 1 301 ? -9.109 11.336 -4.387 1 91.5 301 SER B CA 1
ATOM 4673 C C . SER B 1 301 ? -8.242 12.5 -3.93 1 91.5 301 SER B C 1
ATOM 4675 O O . SER B 1 301 ? -8.664 13.656 -3.977 1 91.5 301 SER B O 1
ATOM 4677 N N . TYR B 1 302 ? -7.012 12.172 -3.586 1 94.19 302 TYR B N 1
ATOM 4678 C CA . TYR B 1 302 ? -6.043 13.188 -3.203 1 94.19 302 TYR B CA 1
ATOM 4679 C C . TYR B 1 302 ? -5.234 13.656 -4.41 1 94.19 302 TYR B C 1
ATOM 4681 O O . TYR B 1 302 ? -4.289 14.43 -4.27 1 94.19 302 TYR B O 1
ATOM 4689 N N . LEU B 1 303 ? -5.621 13.188 -5.582 1 89.88 303 LEU B N 1
ATOM 4690 C CA . LEU B 1 303 ? -4.953 13.539 -6.828 1 89.88 303 LEU B CA 1
ATOM 4691 C C . LEU B 1 303 ? -5.68 14.68 -7.531 1 89.88 303 LEU B C 1
ATOM 4693 O O . LEU B 1 303 ? -5.398 14.984 -8.695 1 89.88 303 LEU B O 1
ATOM 4697 N N . GLU B 1 304 ? -6.629 15.25 -6.773 1 87.69 304 GLU B N 1
ATOM 4698 C CA . GLU B 1 304 ? -7.438 16.328 -7.344 1 87.69 304 GLU B CA 1
ATOM 4699 C C . GLU B 1 304 ? -7.535 17.516 -6.387 1 87.69 304 GLU B C 1
ATOM 4701 O O . GLU B 1 304 ? -7.57 17.328 -5.168 1 87.69 304 GLU B O 1
ATOM 4706 N N . TYR B 1 305 ? -7.539 18.672 -7.004 1 87.75 305 TYR B N 1
ATOM 4707 C CA . TYR B 1 305 ? -7.809 19.875 -6.227 1 87.75 305 TYR B CA 1
ATOM 4708 C C . TYR B 1 305 ? -9.312 20.094 -6.043 1 87.75 305 TYR B C 1
ATOM 4710 O O . TYR B 1 305 ? -10.094 19.828 -6.961 1 87.75 305 TYR B O 1
ATOM 4718 N N . SER B 1 306 ? -9.695 20.609 -4.902 1 90.44 306 SER B N 1
ATOM 4719 C CA . SER B 1 306 ? -11.102 20.609 -4.531 1 90.44 306 SER B CA 1
ATOM 4720 C C . SER B 1 306 ? -11.602 22.031 -4.27 1 90.44 306 SER B C 1
ATOM 4722 O O . SER B 1 306 ? -10.93 22.812 -3.6 1 90.44 306 SER B O 1
ATOM 4724 N N . GLN B 1 307 ? -12.797 22.266 -4.672 1 89.88 307 GLN B N 1
ATOM 4725 C CA . GLN B 1 307 ? -13.453 23.547 -4.391 1 89.88 307 GLN B CA 1
ATOM 4726 C C . GLN B 1 307 ? -13.82 23.656 -2.914 1 89.88 307 GLN B C 1
ATOM 4728 O O . GLN B 1 307 ? -13.773 24.75 -2.34 1 89.88 307 GLN B O 1
ATOM 4733 N N . ALA B 1 308 ? -14.195 22.625 -2.363 1 94.19 308 ALA B N 1
ATOM 4734 C CA . ALA B 1 308 ? -14.531 22.625 -0.943 1 94.19 308 ALA B CA 1
ATOM 4735 C C . ALA B 1 308 ? -13.352 23.078 -0.097 1 94.19 308 ALA B C 1
ATOM 4737 O O . ALA B 1 308 ? -13.523 23.75 0.922 1 94.19 308 ALA B O 1
ATOM 4738 N N . LEU B 1 309 ? -12.172 22.719 -0.485 1 96.19 309 LEU B N 1
ATOM 4739 C CA . LEU B 1 309 ? -10.953 23.141 0.208 1 96.19 309 LEU B CA 1
ATOM 4740 C C . LEU B 1 309 ? -10.805 24.656 0.168 1 96.19 309 LEU B C 1
ATOM 4742 O O . LEU B 1 309 ? -10.5 25.281 1.187 1 96.19 309 LEU B O 1
ATOM 4746 N N . GLU B 1 310 ? -11.062 25.219 -0.94 1 95.94 310 GLU B N 1
ATOM 4747 C CA . GLU B 1 310 ? -10.969 26.672 -1.091 1 95.94 310 GLU B CA 1
ATOM 4748 C C . GLU B 1 310 ? -11.961 27.375 -0.182 1 95.94 310 GLU B C 1
ATOM 4750 O O . GLU B 1 310 ? -11.609 28.359 0.492 1 95.94 310 GLU B O 1
ATOM 4755 N N . GLU B 1 311 ? -13.133 26.922 -0.212 1 95.81 311 GLU B N 1
ATOM 4756 C CA . GLU B 1 311 ? -14.164 27.531 0.614 1 95.81 311 GLU B CA 1
ATOM 4757 C C . GLU B 1 311 ? -13.859 27.359 2.1 1 95.81 311 GLU B C 1
ATOM 4759 O O . GLU B 1 311 ? -14.07 28.281 2.893 1 95.81 311 GLU B O 1
ATOM 4764 N N . ALA B 1 312 ? -13.391 26.219 2.447 1 96.94 312 ALA B N 1
ATOM 4765 C CA . ALA B 1 312 ? -13.008 25.984 3.838 1 96.94 312 ALA B CA 1
ATOM 4766 C C . ALA B 1 312 ? -11.922 26.969 4.273 1 96.94 312 ALA B C 1
ATOM 4768 O O . ALA B 1 312 ? -11.984 27.516 5.379 1 96.94 312 ALA B O 1
ATOM 4769 N N . ALA B 1 313 ? -10.945 27.188 3.418 1 97.56 313 ALA B N 1
ATOM 4770 C CA . ALA B 1 313 ? -9.867 28.109 3.727 1 97.56 313 ALA B CA 1
ATOM 4771 C C . ALA B 1 313 ? -10.406 29.531 3.939 1 97.56 313 ALA B C 1
ATOM 4773 O O . ALA B 1 313 ? -9.992 30.219 4.871 1 97.56 313 ALA B O 1
ATOM 4774 N N . ARG B 1 314 ? -11.328 29.875 3.121 1 96.25 314 ARG B N 1
ATOM 4775 C CA . ARG B 1 314 ? -11.93 31.188 3.258 1 96.25 314 ARG B CA 1
ATOM 4776 C C . ARG B 1 314 ? -12.68 31.312 4.582 1 96.25 314 ARG B C 1
ATOM 4778 O O . ARG B 1 314 ? -12.547 32.312 5.281 1 96.25 314 ARG B O 1
ATOM 4785 N N . ILE B 1 315 ? -13.391 30.312 4.918 1 96.44 315 ILE B N 1
ATOM 4786 C CA . ILE B 1 315 ? -14.18 30.312 6.145 1 96.44 315 ILE B CA 1
ATOM 4787 C C . ILE B 1 315 ? -13.258 30.391 7.355 1 96.44 315 ILE B C 1
ATOM 4789 O O . ILE B 1 315 ? -13.484 31.203 8.266 1 96.44 315 ILE B O 1
ATOM 4793 N N . ILE B 1 316 ? -12.227 29.641 7.352 1 96.06 316 ILE B N 1
ATOM 4794 C CA . ILE B 1 316 ? -11.297 29.562 8.469 1 96.06 316 ILE B CA 1
ATOM 4795 C C . ILE B 1 316 ? -10.5 30.859 8.57 1 96.06 316 ILE B C 1
ATOM 4797 O O . ILE B 1 316 ? -10.234 31.359 9.672 1 96.06 316 ILE B O 1
ATOM 4801 N N . GLY B 1 317 ? -10.133 31.375 7.41 1 93.62 317 GLY B N 1
ATOM 4802 C CA . GLY B 1 317 ? -9.359 32.625 7.383 1 93.62 317 GLY B CA 1
ATOM 4803 C C . GLY B 1 317 ? -10.156 33.812 7.82 1 93.62 317 GLY B C 1
ATOM 4804 O O . GLY B 1 317 ? -9.586 34.844 8.234 1 93.62 317 GLY B O 1
ATOM 4805 N N . SER B 1 318 ? -11.453 33.812 7.723 1 87.81 318 SER B N 1
ATOM 4806 C CA . SER B 1 318 ? -12.312 34.938 8.055 1 87.81 318 SER B CA 1
ATOM 4807 C C . SER B 1 318 ? -12.773 34.875 9.508 1 87.81 318 SER B C 1
ATOM 4809 O O . SER B 1 318 ? -13.375 35.812 10.016 1 87.81 318 SER B O 1
ATOM 4811 N N . SER B 1 319 ? -12.492 33.781 10.156 1 72.06 319 SER B N 1
ATOM 4812 C CA . SER B 1 319 ? -12.969 33.625 11.523 1 72.06 319 SER B CA 1
ATOM 4813 C C . SER B 1 319 ? -11.883 34.031 12.531 1 72.06 319 SER B C 1
ATOM 4815 O O . SER B 1 319 ? -10.695 33.781 12.289 1 72.06 319 SER B O 1
#

Foldseek 3Di:
DPDDPPPPPDDDPDPDPDDPPVPDPPDPPPPPPPPDDDDPDDDDDDDDYDDDDDDDDDPDPDPPPPPDPPPPVPLFFAAEAAAAAQQDPCLCVVVQVLCVVQVQHAYEYEYEDPQFQDDDLHDDVSLQVVQLVSVVRVRYAYAYEHECLQVPPPLVVRLVRLVSQLCQCVVVVHLSSHHQAYEYECHHAEDDPSSLVSLLVSLVSQCPRCSNPNRRFYEYEVQAHGDPSNLPRGQAYEHHAEEPVVVVVCVVVVVLVVCQPPSQSRYEYEYEQDDPPDPLLVVLVVSSSRHRYYHYANHPDSNDDGPSRSVSSVSSSVD/DDDDDDDDDDPDPPPPPDDDPPPDPDDPPPPPPPPDDDDDDDDDDDDDDDDDDPDDDDPDPDPPPPPPVPPPVVLFFAAEAAAAAQQDPCLCVVVQVLCVVQVQHAYEYEYEDPQFQDDDLHDDVSLQVVQLVSVVRVRYAYAYEHECLQVPPPLVVRLVRLVSQLCQCVVVVHLSSHHQAYEYECHHAEDDPSSLVSLLVSLVSQCPRCSNPNRRFYEYENQAHGDPSNLPRGQAYEHHAEEPVVVVVCVVVVVLVVCQPPSQSRYEYEYEQDDPPDPLLVVLVVSSSRHRYYHYANHPDSNDDGPSRSVSSVSSSVD

Secondary structure (DSSP, 8-state):
------------------------------------------------------------------------SS-PPEEEEE------TTTTHHHHHHHHH-TTS-EEEEE-TTSSS-SSSS--HHHHHHHHHHHTSTTEEEEEEEE-TTTTS-HHHHHHHHHHHHTHHHHHT-TTS--SEEEEES---S--HHHHHHHHHHHHHHHH-GGGTTT-EEEEE-SSPPPGGGTTSSSEEEEEEEEHHHHHHHHHTTGGGGGTTS-GGGEEEEEE-PPTT--HHHHHHHHHTT-SEEEE-SSS-TTS--HHHHHHHHHHHH-/------------------------------------------------------------------------SS-PPEEEEE------TTTTHHHHHHHHH-TTS-EEEEE-TTSSS-SSSS--HHHHHHHHHHHTSTTEEEEEEEE-TTTTS-HHHHHHHHHHHHTHHHHHT-TTS--SEEEEES---S--HHHHHHHHHHHHHHHH-GGGTTT-EEEE--SS---GGGTTSSSEEEEEEEEHHHHHHHHHTTGGGGGTTS-GGGEEEEEE-PPTT--HHHHHHHHHTT-SEEEE-SSS-TTS--HHHHHHHHHHHH-

Solvent-accessible surface area (backbone atoms only — not comparable to full-atom values): 36482 Å² total; per-residue (Å²): 143,75,88,78,86,72,85,72,85,81,85,80,82,80,80,80,75,81,81,81,78,70,79,72,48,73,35,45,74,48,78,77,76,77,79,77,79,78,78,83,77,81,82,82,83,88,84,84,89,87,76,90,82,86,77,84,80,83,78,77,77,69,76,75,74,77,73,60,82,71,68,63,79,74,79,68,62,32,35,43,41,70,45,48,51,68,46,47,96,71,57,50,50,66,59,48,47,52,50,68,77,28,70,77,33,43,36,40,35,34,36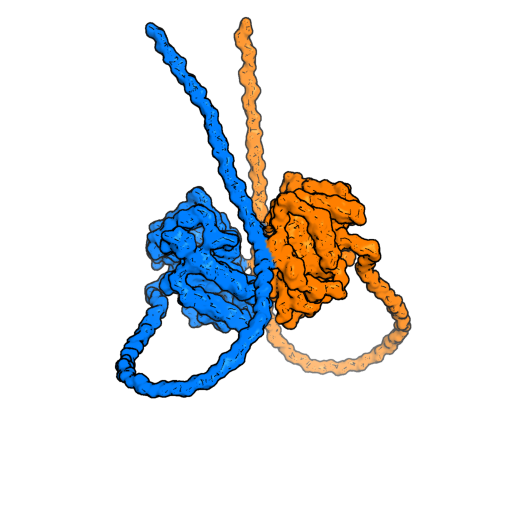,40,48,78,82,16,52,37,96,49,77,59,60,59,68,46,52,61,52,45,51,32,60,50,49,65,39,88,42,39,46,41,24,37,33,36,68,28,31,28,60,28,46,59,63,68,61,47,50,50,42,53,49,39,43,34,35,28,22,68,76,68,73,34,77,61,37,53,36,35,24,39,34,35,30,49,30,59,35,70,86,43,70,68,44,47,51,50,52,47,53,53,45,49,53,45,60,70,34,72,47,18,45,92,69,24,41,35,35,35,30,42,37,36,76,47,37,73,83,53,66,75,59,41,61,26,35,24,39,33,54,46,41,37,57,46,50,53,40,37,59,74,64,52,60,62,64,83,50,66,86,49,66,29,75,38,24,27,36,37,36,21,41,40,60,87,88,59,61,58,68,60,50,50,52,56,45,56,74,60,19,23,25,41,32,48,22,48,40,87,51,45,69,56,89,40,68,48,36,54,53,49,47,51,53,54,41,73,99,142,87,76,88,85,90,76,92,74,84,84,84,82,81,79,81,75,82,83,85,81,73,83,75,77,81,49,70,74,75,76,76,78,74,77,77,80,78,90,82,87,83,82,89,81,86,84,88,82,86,80,84,78,82,69,84,82,81,79,77,76,69,76,75,73,73,73,59,83,69,68,63,80,76,79,65,61,33,34,42,40,71,45,50,51,68,46,47,97,69,58,50,49,67,59,49,47,52,51,67,75,27,72,78,33,43,37,40,36,35,36,40,48,77,81,17,50,38,96,49,78,60,60,58,69,45,53,61,52,47,50,30,59,49,50,66,39,88,43,38,46,40,23,36,33,36,69,29,32,29,59,29,46,60,65,68,59,47,50,49,43,52,51,38,44,33,35,27,22,68,76,67,72,34,77,61,36,53,35,34,23,38,32,36,31,50,29,59,36,72,86,43,70,68,45,46,51,49,52,47,53,53,47,49,52,46,61,70,34,72,45,18,46,93,70,25,42,33,34,35,30,42,38,36,77,46,38,74,84,53,66,75,59,41,61,24,34,25,39,34,54,47,16,37,50,23,50,54,23,36,59,75,62,52,62,62,63,84,49,65,88,50,66,29,74,38,24,25,35,38,35,20,33,41,61,87,88,59,62,58,69,59,49,51,52,56,46,58,74,61,19,22,26,40,31,48,22,48,41,71,51,45,67,56,90,40,67,46,36,55,52,48,45,52,54,54,43,72,100